Protein AF-A0A6P8K233-F1 (afdb_monomer)

InterPro domains:
  IPR001611 Leucine-rich repeat [PF13855] (62-120)
  IPR001611 Leucine-rich repeat [PF13855] (418-475)
  IPR001611 Leucine-rich repeat [PS51450] (17-38)
  IPR001611 Leucine-rich repeat [PS51450] (63-84)
  IPR001611 Leucine-rich repeat [PS51450] (372-393)
  IPR001611 Leucine-rich repeat [PS51450] (442-463)
  IPR003591 Leucine-rich repeat, typical subtype [SM00369] (15-36)
  IPR003591 Leucine-rich repeat, typical subtype [SM00369] (38-60)
  IPR003591 Leucine-rich repeat, typical subtype [SM00369] (61-83)
  IPR003591 Leucine-rich repeat, typical subtype [SM00369] (84-106)
  IPR003591 Leucine-rich repeat, typical subtype [SM00369] (107-130)
  IPR003591 Leucine-rich repeat, typical subtype [SM00369] (370-392)
  IPR003591 Leucine-rich repeat, typical subtype [SM00369] (393-416)
  IPR003591 Leucine-rich repeat, typical subtype [SM00369] (440-463)
  IPR032675 Leucine-rich repeat domain superfamily [G3DSA:3.80.10.10] (1-197)
  IPR032675 Leucine-rich repeat domain superfamily [G3DSA:3.80.10.10] (246-487)
  IPR050216 Leucine-rich repeat domain-containing protein [PTHR48051] (298-478)

Foldseek 3Di:
DADADQEDDLCQLCPQQCQEAAQEHYAHAEHHLSANHNHHAYYANANYAHAEDDLSVLVRQLNHAYDHHHHYAHAEDDLSVLSVQNHQEDAHALYAYQEDALSVLNNPNHNFDHHHNYNHDPDDVVQNVVTDVSVSVVSPVVVVVVCVVVVDDDDDDDDDDDDDPDDDDDDDDDDDDDPDDDPDDDDDDDDDDDDDDDDDDDDDDDDDDDDDDDDDDDDDDDDDDDDDDDDDDDDDDDDDDDDDDDDDDDDDDDDDDDDDDDDDDDDDDDDPPPPPPPPPDDPPPPPDQDVVQLVCCQPPLERADADPQDQADHLVSLVSSQVSLRAHYAHAHHAHQEDHPSVLSCLARHQYYHHEQYAHAAYDLSNLSNQRHAYDAPANYAYQAYDLSLLNNLNHAEDAHDQYAHLAHDLSVLSRQNYAEYHHANYADADDDLVSVLSNLRHAADHHHQYAHADDALSNLVNPNHQFYAHHNYPYPPPPPVQNVVTDVSNSVRSPVPPDD

Solvent-accessible surface area (backbone atoms only — not comparable to full-atom values): 29622 Å² total; per-residue (Å²): 119,80,47,90,44,50,65,64,67,59,69,62,6,61,46,40,80,45,39,68,48,85,51,46,41,26,52,26,46,52,65,52,42,32,56,70,28,74,40,41,30,33,44,33,46,22,39,27,46,30,38,58,68,50,62,57,28,23,70,35,34,39,63,22,26,35,41,33,42,27,44,30,45,28,48,55,64,61,61,48,56,44,48,25,50,47,27,30,32,42,33,47,21,42,21,52,29,37,57,81,52,47,42,59,44,66,35,85,49,50,68,40,59,40,61,52,77,32,65,48,68,80,59,61,68,73,47,64,72,62,41,34,70,52,43,37,49,57,26,38,58,46,46,55,48,51,56,58,66,74,69,70,77,85,87,86,82,87,81,93,84,87,88,78,92,72,86,86,86,87,85,88,82,84,93,77,86,81,88,80,89,77,94,84,87,85,82,88,81,89,86,86,90,80,87,86,86,86,84,81,85,87,86,82,84,84,87,82,91,81,87,90,86,86,86,88,88,90,88,81,91,83,93,87,91,85,88,82,86,88,84,88,86,86,87,85,89,87,81,91,88,83,84,88,83,93,77,90,84,88,90,85,92,88,88,89,88,87,89,88,86,84,87,87,84,92,77,90,77,76,80,80,75,79,76,75,79,78,73,89,63,72,92,88,68,87,78,74,76,58,68,71,56,60,63,43,29,77,79,62,32,26,49,70,57,59,72,71,67,37,62,76,71,61,54,67,54,34,52,54,39,43,78,66,62,30,27,37,38,30,45,30,42,28,44,28,47,48,74,58,72,40,56,64,75,30,22,87,49,30,29,34,41,35,42,26,41,28,48,26,50,47,59,62,67,68,65,40,61,31,71,47,31,30,36,40,33,49,23,40,28,51,29,47,65,71,43,73,50,48,23,66,34,46,52,24,27,36,42,31,48,24,40,31,51,24,53,43,84,53,74,31,66,34,54,19,57,34,27,31,33,42,34,44,23,40,26,42,29,37,59,78,64,56,73,41,57,66,57,25,74,45,32,26,35,42,36,42,25,41,21,47,30,56,61,69,65,29,69,56,34,71,52,84,57,54,68,42,61,40,62,58,70,34,74,30,79,53,78,45,68,82,40,60,78,63,40,33,70,49,42,33,48,60,22,47,81,57,47,87,128

Radius of gyration: 39.38 Å; Cα contacts (8 Å, |Δi|>4): 854; chains: 1; bounding box: 107×87×99 Å

Organism: Drosophila mauritiana (NCBI:txid7226)

pLDDT: mean 71.5, std 28.81, range [20.05, 97.88]

Nearest PDB structures (foldseek):
  4u06-assembly1_A  TM=5.379E-01  e=2.294E-15  Leptospira interrogans serovar Copenhageni str. Fiocruz L1-130
  4u08-assembly2_B  TM=5.072E-01  e=7.199E-15  Leptospira interrogans serovar Copenhageni str. Fiocruz L1-130
  7txh-assembly2_E  TM=3.984E-01  e=9.404E-13  Homo sapiens
  7yjw-assembly1_B  TM=5.537E-01  e=4.406E-09  Leptospira santarosai serovar Shermani str. LT 821
  7p5y-assembly1_B  TM=8.573E-01  e=3.622E-06  Mus musculus

Secondary structure (DSSP, 8-state):
---------GGGGG-TT--EEE--SS--------TT-S---EEE--SS------HHHHHH-TT--EEE--SS------GGGGG-TT--EEE-TTS------GGGGG-TT--EEE-TTS---SS-HHHHTT-HHHHHHHHHHHHHHHHHHHT-----------------------------------------------PPP---------------------------------------------------------------------------------TT------HHHHHHHHHHSEEE--SS--S---HHHHHHHHHTT--EEE--SS--SB--GGGGGGTTT--EEE--SS---B--GGGGG-TT--EEE--SS------GGGGG-TT--EEE--SS--SS--HHHHH-TT--EEE--SS------HHHHHH-TT--EEE--SS------GGGGG-TT-SEEE-TT-S-SSS-HHHHTT-HHHHHHHHHTTS--

Structure (mmCIF, N/CA/C/O backbone):
data_AF-A0A6P8K233-F1
#
_entry.id   AF-A0A6P8K233-F1
#
loop_
_atom_site.group_PDB
_atom_site.id
_atom_site.type_symbol
_atom_site.label_atom_id
_atom_site.label_alt_id
_atom_site.label_comp_id
_atom_site.label_asym_id
_atom_site.label_entity_id
_atom_site.label_seq_id
_atom_site.pdbx_PDB_ins_code
_atom_site.Cartn_x
_atom_site.Cartn_y
_atom_site.Cartn_z
_atom_site.occupancy
_atom_site.B_iso_or_equiv
_atom_site.auth_seq_id
_atom_site.auth_comp_id
_atom_site.auth_asym_id
_atom_site.auth_atom_id
_atom_site.pdbx_PDB_model_num
ATOM 1 N N . MET A 1 1 ? -33.518 4.562 3.764 1.00 46.06 1 MET A N 1
ATOM 2 C CA . MET A 1 1 ? -32.874 3.561 2.888 1.00 46.06 1 MET A CA 1
ATOM 3 C C . MET A 1 1 ? -33.150 2.217 3.528 1.00 46.06 1 MET A C 1
ATOM 5 O O . MET A 1 1 ? -33.012 2.151 4.739 1.00 46.06 1 MET A O 1
ATOM 9 N N . HIS A 1 2 ? -33.610 1.226 2.767 1.00 56.09 2 HIS A N 1
ATOM 10 C CA . HIS A 1 2 ? -33.685 -0.155 3.248 1.00 56.09 2 HIS A CA 1
ATOM 11 C C . HIS A 1 2 ? -32.382 -0.844 2.862 1.00 56.09 2 HIS A C 1
ATOM 13 O O . HIS A 1 2 ? -31.926 -0.664 1.733 1.00 56.09 2 HIS A O 1
ATOM 19 N N . ASN A 1 3 ? -31.799 -1.575 3.802 1.00 64.81 3 ASN A N 1
ATOM 20 C CA . ASN A 1 3 ? -30.594 -2.367 3.614 1.00 64.81 3 ASN A CA 1
ATOM 21 C C . ASN A 1 3 ? -30.879 -3.751 4.211 1.00 64.81 3 ASN A C 1
ATOM 23 O O . ASN A 1 3 ? -31.415 -3.840 5.310 1.00 64.81 3 ASN A O 1
ATOM 27 N N . ASP A 1 4 ? -30.494 -4.826 3.531 1.00 83.81 4 ASP A N 1
ATOM 28 C CA . ASP A 1 4 ? -30.863 -6.190 3.942 1.00 83.81 4 ASP A CA 1
ATOM 29 C C . ASP A 1 4 ? -29.839 -6.787 4.941 1.00 83.81 4 ASP A C 1
ATOM 31 O O . ASP A 1 4 ? -29.409 -7.935 4.814 1.00 83.81 4 ASP A O 1
ATOM 35 N N . LEU A 1 5 ? -29.357 -5.988 5.910 1.00 85.31 5 LEU A N 1
ATOM 36 C CA . LEU A 1 5 ? -28.370 -6.449 6.898 1.00 85.31 5 LEU A CA 1
ATOM 37 C C . LEU A 1 5 ? -29.040 -7.333 7.954 1.00 85.31 5 LEU A C 1
ATOM 39 O O . LEU A 1 5 ? -29.894 -6.871 8.703 1.00 85.31 5 LEU A O 1
ATOM 43 N N . THR A 1 6 ? -28.610 -8.589 8.053 1.00 87.38 6 THR A N 1
ATOM 44 C CA . THR A 1 6 ? -29.136 -9.573 9.018 1.00 87.38 6 THR A CA 1
ATOM 45 C C . THR A 1 6 ? -28.390 -9.587 10.355 1.00 87.38 6 THR A C 1
ATOM 47 O O . THR A 1 6 ? -28.938 -10.014 11.375 1.00 87.38 6 THR A O 1
ATOM 50 N N . SER A 1 7 ? -27.145 -9.110 10.373 1.00 88.12 7 SER A N 1
ATOM 51 C CA . SER A 1 7 ? -26.295 -9.017 11.560 1.00 88.12 7 SER A CA 1
ATOM 52 C C . SER A 1 7 ? -25.265 -7.893 11.426 1.00 88.12 7 SER A C 1
ATOM 54 O O . SER A 1 7 ? -25.069 -7.309 10.357 1.00 88.12 7 SER A O 1
ATOM 56 N N . LEU A 1 8 ? -24.611 -7.582 12.543 1.00 86.25 8 LEU A N 1
ATOM 57 C CA . LEU A 1 8 ? -23.525 -6.614 12.649 1.00 86.25 8 LEU A CA 1
ATOM 58 C C . LEU A 1 8 ? -22.248 -7.373 13.049 1.00 86.25 8 LEU A C 1
ATOM 60 O O . LEU A 1 8 ? -22.347 -8.284 13.870 1.00 86.25 8 LEU A O 1
ATOM 64 N N . PRO A 1 9 ? -21.059 -7.025 12.524 1.00 84.12 9 PRO A N 1
ATOM 65 C CA . PRO A 1 9 ? -19.808 -7.607 13.006 1.00 84.12 9 PRO A CA 1
ATOM 66 C C . PRO A 1 9 ? -19.592 -7.298 14.495 1.00 84.12 9 PRO A C 1
ATOM 68 O O . PRO A 1 9 ? -19.786 -6.160 14.926 1.00 84.12 9 PRO A O 1
ATOM 71 N N . GLU A 1 10 ? -19.138 -8.291 15.263 1.00 75.81 10 GLU A N 1
ATOM 72 C CA . GLU A 1 10 ? -18.839 -8.155 16.701 1.00 75.81 10 GLU A CA 1
ATOM 73 C C . GLU A 1 10 ? -17.812 -7.035 16.962 1.00 75.81 10 GLU A C 1
ATOM 75 O O . GLU A 1 10 ? -17.996 -6.202 17.853 1.00 75.81 10 GLU A O 1
ATOM 80 N N . ASP A 1 11 ? -16.819 -6.916 16.073 1.00 79.38 11 ASP A N 1
ATOM 81 C CA . ASP A 1 11 ? -15.774 -5.883 16.063 1.00 79.38 11 ASP A CA 1
ATOM 82 C C . ASP A 1 11 ? -16.285 -4.436 15.904 1.00 79.38 11 ASP A C 1
ATOM 84 O O . ASP A 1 11 ? -15.495 -3.491 15.948 1.00 79.38 11 ASP A O 1
ATOM 88 N N . MET A 1 12 ? -17.591 -4.203 15.720 1.00 80.69 12 MET A N 1
ATOM 89 C CA . MET A 1 12 ? -18.159 -2.850 15.608 1.00 80.69 12 MET A CA 1
ATOM 90 C C . MET A 1 12 ? -17.900 -1.987 16.855 1.00 80.69 12 MET A C 1
ATOM 92 O O . MET A 1 12 ? -17.831 -0.758 16.755 1.00 80.69 12 MET A O 1
ATOM 96 N N . GLY A 1 13 ? -17.682 -2.619 18.014 1.00 73.50 13 GLY A N 1
ATOM 97 C CA . GLY A 1 13 ? -17.210 -1.948 19.225 1.00 73.50 13 GLY A CA 1
ATOM 98 C C . GLY A 1 13 ? -15.876 -1.216 19.045 1.00 73.50 13 GLY A C 1
ATOM 99 O O . GLY A 1 13 ? -15.704 -0.106 19.540 1.00 73.50 13 GLY A O 1
ATOM 100 N N . LEU A 1 14 ? -14.970 -1.742 18.215 1.00 81.06 14 LEU A N 1
ATOM 101 C CA . LEU A 1 14 ? -13.640 -1.167 17.995 1.00 81.06 14 LEU A CA 1
ATOM 102 C C . LEU A 1 14 ? -13.664 0.233 17.349 1.00 81.06 14 LEU A C 1
ATOM 104 O O . LEU A 1 14 ? -12.647 0.938 17.345 1.00 81.06 14 LEU A O 1
ATOM 108 N N . LEU A 1 15 ? -14.805 0.684 16.822 1.00 86.06 15 LEU A N 1
ATOM 109 C CA . LEU A 1 15 ? -14.981 2.002 16.210 1.00 86.06 15 LEU A CA 1
ATOM 110 C C . LEU A 1 15 ? -15.045 3.135 17.258 1.00 86.06 15 LEU A C 1
ATOM 112 O O . LEU A 1 15 ? -16.028 3.862 17.347 1.00 86.06 15 LEU A O 1
ATOM 116 N N . ARG A 1 16 ? -13.950 3.350 18.002 1.00 83.31 16 ARG A N 1
ATOM 117 C CA . ARG A 1 16 ? -13.798 4.331 19.106 1.00 83.31 16 ARG A CA 1
ATOM 118 C C . ARG A 1 16 ? -14.218 5.775 18.812 1.00 83.31 16 ARG A C 1
ATOM 120 O O . ARG A 1 16 ? -14.431 6.524 19.751 1.00 83.31 16 ARG A O 1
ATOM 127 N N . LYS A 1 17 ? -14.291 6.182 17.540 1.00 87.94 17 LYS A N 1
ATOM 128 C CA . LYS A 1 17 ? -14.714 7.528 17.093 1.00 87.94 17 LYS A CA 1
ATOM 129 C C . LYS A 1 17 ? -16.135 7.574 16.513 1.00 87.94 17 LYS A C 1
ATOM 131 O O . LYS A 1 17 ? -16.535 8.595 15.966 1.00 87.94 17 LYS A O 1
ATOM 136 N N . LEU A 1 18 ? -16.870 6.466 16.535 1.00 89.06 18 LEU A N 1
ATOM 137 C CA . LEU A 1 18 ? -18.232 6.409 16.019 1.00 89.06 18 LEU A CA 1
ATOM 138 C C . LEU A 1 18 ? -19.175 7.048 17.037 1.00 89.06 18 LEU A C 1
ATOM 140 O O . LEU A 1 18 ? -19.502 6.413 18.028 1.00 89.06 18 LEU A O 1
ATOM 144 N N . GLU A 1 19 ? -19.595 8.287 16.794 1.00 92.62 19 GLU A N 1
ATOM 145 C CA . GLU A 1 19 ? -20.479 9.032 17.705 1.00 92.62 19 GLU A CA 1
ATOM 146 C C . GLU A 1 19 ? -21.968 8.718 17.493 1.00 92.62 19 GLU A C 1
ATOM 148 O O . GLU A 1 19 ? -22.721 8.630 18.465 1.00 92.62 19 GLU A O 1
ATOM 153 N N . CYS A 1 20 ? -22.382 8.499 16.241 1.00 94.88 20 CYS A N 1
ATOM 154 C CA . CYS A 1 20 ? -23.763 8.202 15.856 1.00 94.88 20 CYS A CA 1
ATOM 155 C C . CYS A 1 20 ? -23.802 6.989 14.914 1.00 94.88 20 CYS A C 1
ATOM 157 O O . CYS A 1 20 ? -23.094 6.966 13.904 1.00 94.88 20 CYS A O 1
ATOM 159 N N . LEU A 1 21 ? -24.655 6.007 15.207 1.00 93.75 21 LEU A N 1
ATOM 160 C CA . LEU A 1 21 ? -24.816 4.780 14.426 1.00 93.75 21 LEU A CA 1
ATOM 161 C C . LEU A 1 21 ? -26.275 4.597 13.989 1.00 93.75 21 LEU A C 1
ATOM 163 O O . LEU A 1 21 ? -27.160 4.366 14.812 1.00 93.75 21 LEU A O 1
ATOM 167 N N . TYR A 1 22 ? -26.509 4.675 12.677 1.00 93.25 22 TYR A N 1
ATOM 168 C CA . TYR A 1 22 ? -27.820 4.504 12.051 1.00 93.25 22 TYR A CA 1
ATOM 169 C C . TYR A 1 22 ? -27.916 3.141 11.360 1.00 93.25 22 TYR A C 1
ATOM 171 O O . TYR A 1 22 ? -27.242 2.882 10.366 1.00 93.25 22 TYR A O 1
ATOM 179 N N . LEU A 1 23 ? -28.784 2.289 11.895 1.00 91.62 23 LEU A N 1
ATOM 180 C CA . LEU A 1 23 ? -29.052 0.905 11.488 1.00 91.62 23 LEU A CA 1
ATOM 181 C C . LEU A 1 23 ? -30.550 0.677 11.232 1.00 91.62 23 LEU A C 1
ATOM 183 O O . LEU A 1 23 ? -31.058 -0.441 11.295 1.00 91.62 23 LEU A O 1
ATOM 187 N N . GLN A 1 24 ? -31.279 1.763 10.990 1.00 91.19 24 GLN A N 1
ATOM 188 C CA . GLN A 1 24 ? -32.725 1.747 10.824 1.00 91.19 24 GLN A CA 1
ATOM 189 C C . GLN A 1 24 ? -33.130 0.983 9.560 1.00 91.19 24 GLN A C 1
ATOM 191 O O . GLN A 1 24 ? -32.458 1.115 8.538 1.00 91.19 24 GLN A O 1
ATOM 196 N N . HIS A 1 25 ? -34.252 0.262 9.604 1.00 91.50 25 HIS A N 1
ATOM 197 C CA . HIS A 1 25 ? -34.817 -0.453 8.450 1.00 91.50 25 HIS A CA 1
ATOM 198 C C . HIS A 1 25 ? -33.874 -1.516 7.848 1.00 91.50 25 HIS A C 1
ATOM 200 O O . HIS A 1 25 ? -33.578 -1.485 6.649 1.00 91.50 25 HIS A O 1
ATOM 206 N N . ASN A 1 26 ? -33.426 -2.444 8.697 1.00 91.56 26 ASN A N 1
ATOM 207 C CA . ASN A 1 26 ? -32.666 -3.639 8.318 1.00 91.56 26 ASN A CA 1
ATOM 208 C C . ASN A 1 26 ? -33.344 -4.906 8.884 1.00 91.56 26 ASN A C 1
ATOM 210 O O . ASN A 1 26 ? -34.380 -4.825 9.547 1.00 91.56 26 ASN A O 1
ATOM 214 N N . ASP A 1 27 ? -32.742 -6.072 8.648 1.00 92.25 27 ASP A N 1
ATOM 215 C CA . ASP A 1 27 ? -33.224 -7.375 9.117 1.00 92.25 27 ASP A CA 1
ATOM 216 C C . ASP A 1 27 ? -32.441 -7.879 10.354 1.00 92.25 27 ASP A C 1
ATOM 218 O O . ASP A 1 27 ? -32.343 -9.085 10.596 1.00 92.25 27 ASP A O 1
ATOM 222 N N . ILE A 1 28 ? -31.862 -6.969 11.152 1.00 93.31 28 ILE A N 1
ATOM 223 C CA . ILE A 1 28 ? -30.901 -7.311 12.213 1.00 93.31 28 ILE A CA 1
ATOM 224 C C . ILE A 1 28 ? -31.577 -8.134 13.317 1.00 93.31 28 ILE A C 1
ATOM 226 O O . ILE A 1 28 ? -32.564 -7.701 13.918 1.00 93.31 28 ILE A O 1
ATOM 230 N N . LEU A 1 29 ? -31.020 -9.314 13.607 1.00 90.94 29 LEU A N 1
ATOM 231 C CA . LEU A 1 29 ? -31.540 -10.255 14.611 1.00 90.94 29 LEU A CA 1
ATOM 232 C C . LEU A 1 29 ? -31.026 -9.986 16.036 1.00 90.94 29 LEU A C 1
ATOM 234 O O . LEU A 1 29 ? -31.733 -10.258 17.012 1.00 90.94 29 LEU A O 1
ATOM 238 N N . GLU A 1 30 ? -29.805 -9.467 16.158 1.00 90.81 30 GLU A N 1
ATOM 239 C CA . GLU A 1 30 ? -29.099 -9.251 17.424 1.00 90.81 30 GLU A CA 1
ATOM 240 C C . GLU A 1 30 ? -28.111 -8.080 17.328 1.00 90.81 30 GLU A C 1
ATOM 242 O O . GLU A 1 30 ? -27.643 -7.725 16.245 1.00 90.81 30 GLU A O 1
ATOM 247 N N . LEU A 1 31 ? -27.824 -7.455 18.471 1.00 91.38 31 LEU A N 1
ATOM 248 C CA . LEU A 1 31 ? -26.824 -6.394 18.592 1.00 91.38 31 LEU A CA 1
ATOM 249 C C . LEU A 1 31 ? -25.517 -6.976 19.153 1.00 91.38 31 LEU A C 1
ATOM 251 O O . LEU A 1 31 ? -25.586 -7.839 20.027 1.00 91.38 31 LEU A O 1
ATOM 255 N N . PRO A 1 32 ? -24.343 -6.487 18.717 1.00 90.69 32 PRO A N 1
ATOM 256 C CA . PRO A 1 32 ? -23.065 -6.848 19.312 1.00 90.69 32 PRO A CA 1
ATOM 257 C C . PRO A 1 32 ? -22.904 -6.177 20.681 1.00 90.69 32 PRO A C 1
ATOM 259 O O . PRO A 1 32 ? -23.649 -5.270 21.055 1.00 90.69 32 PRO A O 1
ATOM 262 N N . GLU A 1 33 ? -21.885 -6.586 21.431 1.00 88.62 33 GLU A N 1
ATOM 263 C CA . GLU A 1 33 ? -21.613 -6.035 22.766 1.00 88.62 33 GLU A CA 1
ATOM 264 C C . GLU A 1 33 ? -20.966 -4.637 22.742 1.00 88.62 33 GLU A C 1
ATOM 266 O O . GLU A 1 33 ? -20.844 -4.001 23.788 1.00 88.62 33 GLU A O 1
ATOM 271 N N . PHE A 1 34 ? -20.556 -4.153 21.563 1.00 88.81 34 PHE A N 1
ATOM 272 C CA . PHE A 1 34 ? -19.847 -2.882 21.354 1.00 88.81 34 PHE A CA 1
ATOM 273 C C . PHE A 1 34 ? -18.588 -2.706 22.233 1.00 88.81 34 PHE A C 1
ATOM 275 O O . PHE A 1 34 ? -18.279 -1.600 22.680 1.00 88.81 34 PHE A O 1
ATOM 282 N N . GLU A 1 35 ? -17.835 -3.788 22.464 1.00 85.25 35 GLU A N 1
ATOM 283 C CA . GLU A 1 35 ? -16.616 -3.758 23.281 1.00 85.25 35 GLU A CA 1
ATOM 284 C C . GLU A 1 35 ? -15.574 -2.766 22.736 1.00 85.25 35 GLU A C 1
ATOM 286 O O . GLU A 1 35 ? -15.206 -2.780 21.560 1.00 85.25 35 GLU A O 1
ATOM 291 N N . GLY A 1 36 ? -15.081 -1.890 23.614 1.00 81.31 36 GLY A N 1
ATOM 292 C CA . GLY A 1 36 ? -14.051 -0.912 23.275 1.00 81.31 36 GLY A CA 1
ATOM 293 C C . GLY A 1 36 ? -14.547 0.328 22.526 1.00 81.31 36 GLY A C 1
ATOM 294 O O . GLY A 1 36 ? -13.704 1.066 22.012 1.00 81.31 36 GLY A O 1
ATOM 295 N N . ASN A 1 37 ? -15.860 0.587 22.466 1.00 86.62 37 ASN A N 1
ATOM 296 C CA . ASN A 1 37 ? -16.378 1.838 21.915 1.00 86.62 37 ASN A CA 1
ATOM 297 C C . ASN A 1 37 ? -16.368 2.950 22.977 1.00 86.62 37 ASN A C 1
ATOM 299 O O . ASN A 1 37 ? -16.965 2.814 24.038 1.00 86.62 37 ASN A O 1
ATOM 303 N N . GLU A 1 38 ? -15.697 4.063 22.680 1.00 86.75 38 GLU A N 1
ATOM 304 C CA . GLU A 1 38 ? -15.478 5.161 23.633 1.00 86.75 38 GLU A CA 1
ATOM 305 C C . GLU A 1 38 ? -16.366 6.392 23.370 1.00 86.75 38 GLU A C 1
ATOM 307 O O . GLU A 1 38 ? -16.559 7.202 24.276 1.00 86.75 38 GLU A O 1
ATOM 312 N N . ALA A 1 39 ? -16.910 6.549 22.155 1.00 89.62 39 ALA A N 1
ATOM 313 C CA . ALA A 1 39 ? -17.561 7.789 21.711 1.00 89.62 39 ALA A CA 1
ATOM 314 C C . ALA A 1 39 ? -19.040 7.652 21.315 1.00 89.62 39 ALA A C 1
ATOM 316 O O . ALA A 1 39 ? -19.693 8.679 21.121 1.00 89.62 39 ALA A O 1
ATOM 317 N N . LEU A 1 40 ? -19.585 6.433 21.195 1.00 93.94 40 LEU A N 1
ATOM 318 C CA . LEU A 1 40 ? -20.956 6.222 20.721 1.00 93.94 40 LEU A CA 1
ATOM 319 C C . LEU A 1 40 ? -21.980 6.861 21.666 1.00 93.94 40 LEU A C 1
ATOM 321 O O . LEU A 1 40 ? -22.246 6.394 22.773 1.00 93.94 40 LEU A O 1
ATOM 325 N N . SER A 1 41 ? -22.548 7.964 21.186 1.00 94.62 41 SER A N 1
ATOM 326 C CA . SER A 1 41 ? -23.510 8.826 21.863 1.00 94.62 41 SER A CA 1
ATOM 327 C C . SER A 1 41 ? -24.936 8.542 21.381 1.00 94.62 41 SER A C 1
ATOM 329 O O . SER A 1 41 ? -25.879 8.740 22.146 1.00 94.62 41 SER A O 1
ATOM 331 N N . GLU A 1 42 ? -25.118 8.072 20.144 1.00 97.06 42 GLU A N 1
ATOM 332 C CA . GLU A 1 42 ? -26.438 7.853 19.539 1.00 97.06 42 GLU A CA 1
ATOM 333 C C . GLU A 1 42 ? -26.491 6.526 18.767 1.00 97.06 42 GLU A C 1
ATOM 335 O O . GLU A 1 42 ? -25.749 6.325 17.807 1.00 97.06 42 GLU A O 1
ATOM 340 N N . LEU A 1 43 ? -27.390 5.622 19.164 1.00 95.94 43 LEU A N 1
ATOM 341 C CA . LEU A 1 43 ? -27.632 4.339 18.501 1.00 95.94 43 LEU A CA 1
ATOM 342 C C . LEU A 1 43 ? -29.089 4.257 18.034 1.00 95.94 43 LEU A C 1
ATOM 344 O O . LEU A 1 43 ? -30.012 4.231 18.847 1.00 95.94 43 LEU A O 1
ATOM 348 N N . HIS A 1 44 ? -29.283 4.183 16.718 1.00 96.00 44 HIS A N 1
ATOM 349 C CA . HIS A 1 44 ? -30.584 4.124 16.056 1.00 96.00 44 HIS A CA 1
ATOM 350 C C . HIS A 1 44 ? -30.744 2.813 15.281 1.00 96.00 44 HIS A C 1
ATOM 352 O O . HIS A 1 44 ? -30.391 2.742 14.106 1.00 96.00 44 HIS A O 1
ATOM 358 N N . ALA A 1 45 ? -31.305 1.784 15.913 1.00 94.50 45 ALA A N 1
ATOM 359 C CA . ALA A 1 45 ? -31.553 0.469 15.314 1.00 94.50 45 ALA A CA 1
ATOM 360 C C . ALA A 1 45 ? -33.056 0.130 15.238 1.00 94.50 45 ALA A C 1
ATOM 362 O O . ALA A 1 45 ? -33.462 -1.029 15.361 1.00 94.50 45 ALA A O 1
ATOM 363 N N . SER A 1 46 ? -33.907 1.136 15.026 1.00 94.06 46 SER A N 1
ATOM 364 C CA . SER A 1 46 ? -35.350 0.944 14.864 1.00 94.06 46 SER A CA 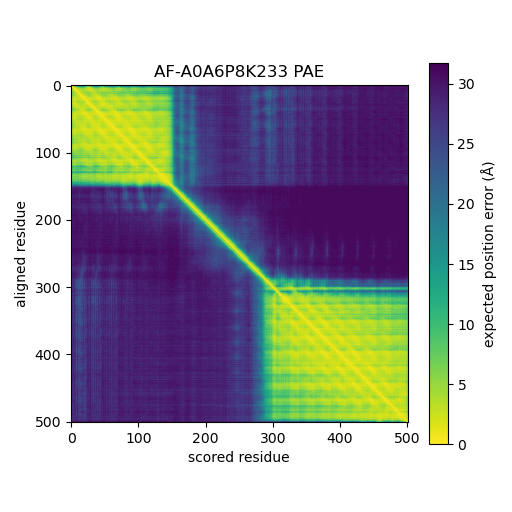1
ATOM 365 C C . SER A 1 46 ? -35.738 0.256 13.548 1.00 94.06 46 SER A C 1
ATOM 367 O O . SER A 1 46 ? -35.030 0.359 12.551 1.00 94.06 46 SER A O 1
ATOM 369 N N . ASN A 1 47 ? -36.888 -0.424 13.521 1.00 93.62 47 ASN A N 1
ATOM 370 C CA . ASN A 1 47 ? -37.346 -1.246 12.388 1.00 93.62 47 ASN A CA 1
ATOM 371 C C . ASN A 1 47 ? -36.328 -2.347 12.036 1.00 93.62 47 ASN A C 1
ATOM 373 O O . ASN A 1 47 ? -35.690 -2.299 10.986 1.00 93.62 47 ASN A O 1
ATOM 377 N N . ASN A 1 48 ? -36.185 -3.303 12.957 1.00 93.81 48 ASN A N 1
ATOM 378 C CA . ASN A 1 48 ? -35.333 -4.494 12.867 1.00 93.81 48 ASN A CA 1
ATOM 379 C C . ASN A 1 48 ? -36.036 -5.695 13.549 1.00 93.81 48 ASN A C 1
ATOM 381 O O . ASN A 1 48 ? -37.203 -5.613 13.951 1.00 93.81 48 ASN A O 1
ATOM 385 N N . PHE A 1 49 ? -35.340 -6.824 13.705 1.00 94.50 49 PHE A N 1
ATOM 386 C CA . PHE A 1 49 ? -35.847 -8.035 14.363 1.00 94.50 49 PHE A CA 1
ATOM 387 C C . PHE A 1 49 ? -35.145 -8.354 15.696 1.00 94.50 49 PHE A C 1
ATOM 389 O O . PHE A 1 49 ? -35.210 -9.494 16.165 1.00 94.50 49 PHE A O 1
ATOM 396 N N . ILE A 1 50 ? -34.530 -7.352 16.337 1.00 95.25 50 ILE A N 1
ATOM 397 C CA . ILE A 1 50 ? -33.738 -7.506 17.565 1.00 95.25 50 ILE A CA 1
ATOM 398 C C . ILE A 1 50 ? -34.623 -8.036 18.698 1.00 95.25 50 ILE A C 1
ATOM 400 O O . ILE A 1 50 ? -35.673 -7.461 18.999 1.00 95.25 50 ILE A O 1
ATOM 404 N N . LYS A 1 51 ? -34.193 -9.133 19.334 1.00 92.94 51 LYS A N 1
ATOM 405 C CA . LYS A 1 51 ? -34.941 -9.822 20.408 1.00 92.94 51 LYS A CA 1
ATOM 406 C C . LYS A 1 51 ? -34.481 -9.476 21.823 1.00 92.94 51 LYS A C 1
ATOM 408 O O . LYS A 1 51 ? -35.286 -9.507 22.750 1.00 92.94 51 LYS A O 1
ATOM 413 N N . ILE A 1 52 ? -33.189 -9.209 21.998 1.00 92.75 52 ILE A N 1
ATOM 414 C CA . ILE A 1 52 ? -32.536 -9.039 23.301 1.00 92.75 52 ILE A CA 1
ATOM 415 C C . ILE A 1 52 ? -31.545 -7.879 23.191 1.00 92.75 52 ILE A C 1
ATOM 417 O O . ILE A 1 52 ? -30.873 -7.729 22.172 1.00 92.75 52 ILE A O 1
ATOM 421 N N . ILE A 1 53 ? -31.454 -7.068 24.246 1.00 93.88 53 ILE A N 1
ATOM 422 C CA . ILE A 1 53 ? -30.389 -6.075 24.416 1.00 93.88 53 ILE A CA 1
ATOM 423 C C . ILE A 1 53 ? -29.242 -6.755 25.186 1.00 93.88 53 ILE A C 1
ATOM 425 O O . ILE A 1 53 ? -29.486 -7.208 26.309 1.00 93.88 53 ILE A O 1
ATOM 429 N N . PRO A 1 54 ? -28.012 -6.842 24.645 1.00 92.75 54 PRO A N 1
ATOM 430 C CA . PRO A 1 54 ? -26.892 -7.451 25.357 1.00 92.75 54 PRO A CA 1
ATOM 431 C C . PRO A 1 54 ? -26.585 -6.718 26.668 1.00 92.75 54 PRO A C 1
ATOM 433 O O . PRO A 1 54 ? -26.458 -5.493 26.700 1.00 92.75 54 PRO A O 1
ATOM 436 N N . LYS A 1 55 ? -26.404 -7.469 27.759 1.00 92.25 55 LYS A N 1
ATOM 437 C CA . LYS A 1 55 ? -26.037 -6.906 29.071 1.00 92.25 55 LYS A CA 1
ATOM 438 C C . LYS A 1 55 ? -24.691 -6.174 29.012 1.00 92.25 55 LYS A C 1
ATOM 440 O O . LYS A 1 55 ? -24.572 -5.069 29.535 1.00 92.25 55 LYS A O 1
ATOM 445 N N . ALA A 1 56 ? -23.711 -6.750 28.312 1.00 88.50 56 ALA A N 1
ATOM 446 C CA . ALA A 1 56 ? -22.381 -6.172 28.128 1.00 88.50 56 ALA A CA 1
ATOM 447 C C . ALA A 1 56 ? -22.405 -4.808 27.414 1.00 88.50 56 ALA A C 1
ATOM 449 O O . ALA A 1 56 ? -21.682 -3.902 27.822 1.00 88.50 56 ALA A O 1
ATOM 450 N N . MET A 1 57 ? -23.312 -4.601 26.448 1.00 92.75 57 MET A N 1
ATOM 451 C CA . MET A 1 57 ? -23.499 -3.303 25.779 1.00 92.75 57 MET A CA 1
ATOM 452 C C . MET A 1 57 ? -23.796 -2.174 26.778 1.00 92.75 57 MET A C 1
ATOM 454 O O . MET A 1 57 ? -23.326 -1.051 26.606 1.00 92.75 57 MET A O 1
ATOM 458 N N . CYS A 1 58 ? -24.537 -2.467 27.852 1.00 89.38 58 CYS A N 1
ATOM 459 C CA . CYS A 1 58 ? -24.869 -1.480 28.880 1.00 89.38 58 CYS A CA 1
ATOM 460 C C . CYS A 1 58 ? -23.645 -1.073 29.722 1.00 89.38 58 CYS A C 1
ATOM 462 O O . CYS A 1 58 ? -23.559 0.070 30.168 1.00 89.38 58 CYS A O 1
ATOM 464 N N . SER A 1 59 ? -22.689 -1.990 29.907 1.00 88.38 59 SER A N 1
ATOM 465 C CA . SER A 1 59 ? -21.401 -1.730 30.567 1.00 88.38 59 SER A CA 1
ATOM 466 C C . SER A 1 59 ? -20.406 -1.016 29.650 1.00 88.38 59 SER A C 1
ATOM 468 O O . SER A 1 59 ? -19.649 -0.168 30.118 1.00 88.38 59 SER A O 1
ATOM 470 N N . ASN A 1 60 ? -20.412 -1.353 28.356 1.00 88.50 60 ASN A N 1
ATOM 471 C CA . ASN A 1 60 ? -19.453 -0.857 27.368 1.00 88.50 60 ASN A CA 1
ATOM 472 C C . ASN A 1 60 ? -19.785 0.553 26.854 1.00 88.50 60 ASN A C 1
ATOM 474 O O . ASN A 1 60 ? -18.877 1.271 26.450 1.00 88.50 60 ASN A O 1
ATOM 478 N N . LEU A 1 61 ? -21.056 0.977 26.902 1.00 92.00 61 LEU A N 1
ATOM 479 C CA . LEU A 1 61 ? -21.521 2.267 26.371 1.00 92.00 61 LEU A CA 1
ATOM 480 C C . LEU A 1 61 ? -22.029 3.261 27.448 1.00 92.00 61 LEU A C 1
ATOM 482 O O . LEU A 1 61 ? -23.092 3.860 27.266 1.00 92.00 61 LEU A O 1
ATOM 486 N N . PRO A 1 62 ? -21.308 3.529 28.558 1.00 88.88 62 PRO A N 1
ATOM 487 C CA . PRO A 1 62 ? -21.807 4.387 29.645 1.00 88.88 62 PRO A CA 1
ATOM 488 C C . PRO A 1 62 ? -22.053 5.849 29.218 1.00 88.88 62 PRO A C 1
ATOM 490 O O . PRO A 1 62 ? -22.729 6.605 29.922 1.00 88.88 62 PRO A O 1
ATOM 493 N N . HIS A 1 63 ? -21.502 6.251 28.068 1.00 90.81 63 HIS A N 1
ATOM 494 C CA . HIS A 1 63 ? -21.615 7.585 27.482 1.00 90.81 63 HIS A CA 1
ATOM 495 C C . HIS A 1 63 ? -22.821 7.767 26.542 1.00 90.81 63 HIS A C 1
ATOM 497 O O . HIS A 1 63 ? -23.084 8.903 26.138 1.00 90.81 63 HIS A O 1
ATOM 503 N N . LEU A 1 64 ? -23.556 6.694 26.221 1.00 94.94 64 LEU A N 1
ATOM 504 C CA . LEU A 1 64 ? -24.681 6.714 25.285 1.00 94.94 64 LEU A CA 1
ATOM 505 C C . LEU A 1 64 ? -25.795 7.655 25.771 1.00 94.94 64 LEU A C 1
ATOM 507 O O . LEU A 1 64 ? -26.259 7.547 26.905 1.00 94.94 64 LEU A O 1
ATOM 511 N N . LYS A 1 65 ? -26.243 8.561 24.895 1.00 95.56 65 LYS A N 1
ATOM 512 C CA . LYS A 1 65 ? -27.287 9.565 25.164 1.00 95.56 65 LYS A CA 1
ATOM 513 C C . LYS A 1 65 ? -28.620 9.228 24.511 1.00 95.56 65 LYS A C 1
ATOM 515 O O . LYS A 1 65 ? -29.660 9.586 25.062 1.00 95.56 65 LYS A O 1
ATOM 520 N N . ILE A 1 66 ? -28.606 8.574 23.352 1.00 97.06 66 ILE A N 1
ATOM 521 C CA . ILE A 1 66 ? -29.812 8.194 22.612 1.00 97.06 66 ILE A CA 1
ATOM 522 C C . ILE A 1 66 ? -29.731 6.714 22.249 1.00 97.06 66 ILE A C 1
ATOM 524 O O . ILE A 1 66 ? -28.778 6.284 21.603 1.00 97.06 66 ILE A O 1
ATOM 528 N N . LEU A 1 67 ? -30.756 5.958 22.639 1.00 97.12 67 LEU A N 1
ATOM 529 C CA . LEU A 1 67 ? -30.976 4.577 22.224 1.00 97.12 67 LEU A CA 1
ATOM 530 C C . LEU A 1 67 ? -32.385 4.452 21.634 1.00 97.12 67 LEU A C 1
ATOM 532 O O . LEU A 1 67 ? -33.381 4.547 22.350 1.00 97.12 67 LEU A O 1
ATOM 536 N N . ASP A 1 68 ? -32.460 4.266 20.320 1.00 96.88 68 ASP A N 1
ATOM 537 C CA . ASP A 1 68 ? -33.694 4.050 19.565 1.00 96.88 68 ASP A CA 1
ATOM 538 C C . ASP A 1 68 ? -33.736 2.610 19.039 1.00 96.88 68 ASP A C 1
ATOM 540 O O . ASP A 1 68 ? -32.994 2.224 18.135 1.00 96.88 68 ASP A O 1
ATOM 544 N N . LEU A 1 69 ? -34.627 1.823 19.638 1.00 96.25 69 LEU A N 1
ATOM 545 C CA . LEU A 1 69 ? -34.911 0.420 19.351 1.00 96.25 69 LEU A CA 1
ATOM 546 C C . LEU A 1 69 ? -36.395 0.224 18.998 1.00 96.25 69 LEU A C 1
ATOM 548 O O . LEU A 1 69 ? -36.952 -0.862 19.187 1.00 96.25 69 LEU A O 1
ATOM 552 N N . ARG A 1 70 ? -37.059 1.269 18.487 1.00 96.06 70 ARG A N 1
ATOM 553 C CA . ARG A 1 70 ? -38.471 1.224 18.084 1.00 96.06 70 ARG A CA 1
ATOM 554 C C . ARG A 1 70 ? -38.737 0.144 17.028 1.00 96.06 70 ARG A C 1
ATOM 556 O O . ARG A 1 70 ? -37.874 -0.137 16.204 1.00 96.06 70 ARG A O 1
ATOM 563 N N . ASP A 1 71 ? -39.938 -0.425 16.996 1.00 95.25 71 ASP A N 1
ATOM 564 C CA . ASP A 1 71 ? -40.368 -1.383 15.960 1.00 95.25 71 ASP A CA 1
ATOM 565 C C . ASP A 1 71 ? -39.446 -2.626 15.857 1.00 95.25 71 ASP A C 1
ATOM 567 O O . ASP A 1 71 ? -39.056 -3.037 14.764 1.00 95.25 71 ASP A O 1
ATOM 571 N N . ASN A 1 72 ? -39.080 -3.223 16.996 1.00 95.50 72 ASN A N 1
ATOM 572 C CA . ASN A 1 72 ? -38.238 -4.427 17.086 1.00 95.50 72 ASN A CA 1
ATOM 573 C C . ASN A 1 72 ? -39.031 -5.639 17.625 1.00 95.50 72 ASN A C 1
ATOM 575 O O . ASN A 1 72 ? -40.255 -5.713 17.456 1.00 95.50 72 ASN A O 1
ATOM 579 N N . LYS A 1 73 ? -38.363 -6.656 18.185 1.00 95.44 73 LYS A N 1
ATOM 580 C CA . LYS A 1 73 ? -38.977 -7.866 18.767 1.00 95.44 73 LYS A CA 1
ATOM 581 C C . LYS A 1 73 ? -38.508 -8.109 20.210 1.00 95.44 73 LYS A C 1
ATOM 583 O O . LYS A 1 73 ? -38.482 -9.252 20.662 1.00 95.44 73 LYS A O 1
ATOM 588 N N . ILE A 1 74 ? -38.149 -7.036 20.920 1.00 95.81 74 ILE A N 1
ATOM 589 C CA . ILE A 1 74 ? -37.564 -7.083 22.263 1.00 95.81 74 ILE A CA 1
ATOM 590 C C . ILE A 1 74 ? -38.600 -7.576 23.274 1.00 95.81 74 ILE A C 1
ATOM 592 O O . ILE A 1 74 ? -39.665 -6.974 23.419 1.00 95.81 74 ILE A O 1
ATOM 596 N N . THR A 1 75 ? -38.278 -8.657 23.989 1.00 92.12 75 THR A N 1
ATOM 597 C CA . THR A 1 75 ? -39.174 -9.291 24.975 1.00 92.12 75 THR A CA 1
ATOM 598 C C . THR A 1 75 ? -38.985 -8.770 26.398 1.00 92.12 75 THR A C 1
ATOM 600 O O . THR A 1 75 ? -39.942 -8.714 27.175 1.00 92.12 75 THR A O 1
ATOM 603 N N . GLU A 1 76 ? -37.759 -8.383 26.745 1.00 91.75 76 GLU A N 1
ATOM 604 C CA . GLU A 1 76 ? -37.360 -7.918 28.073 1.00 91.75 76 GLU A CA 1
ATOM 605 C C . GLU A 1 76 ? -36.263 -6.852 27.981 1.00 91.75 76 GLU A C 1
ATOM 607 O O . GLU A 1 76 ? -35.535 -6.770 26.992 1.00 91.75 76 GLU A O 1
ATOM 612 N N . LEU A 1 77 ? -36.165 -6.021 29.018 1.00 93.56 77 LEU A N 1
ATOM 613 C CA . LEU A 1 77 ? -35.116 -5.017 29.167 1.00 93.56 77 LEU A CA 1
ATOM 614 C C . LEU A 1 77 ? -34.192 -5.442 30.319 1.00 93.56 77 LEU A C 1
ATOM 616 O O . LEU A 1 77 ? -34.715 -5.746 31.394 1.00 93.56 77 LEU A O 1
ATOM 620 N N . PRO A 1 78 ? -32.859 -5.457 30.135 1.00 93.38 78 PRO A N 1
ATOM 621 C CA . PRO A 1 78 ? -31.935 -5.847 31.194 1.00 93.38 78 PRO A CA 1
ATOM 622 C C . PRO A 1 78 ? -31.898 -4.802 32.318 1.00 93.38 78 PRO A C 1
ATOM 624 O O . PRO A 1 78 ? -31.937 -3.595 32.062 1.00 93.38 78 PRO A O 1
ATOM 627 N N . ASP A 1 79 ? -31.773 -5.261 33.568 1.00 89.50 79 ASP A N 1
ATOM 628 C CA . ASP A 1 79 ? -31.602 -4.385 34.737 1.00 89.50 79 ASP A CA 1
ATOM 629 C C . ASP A 1 79 ? -30.347 -3.503 34.600 1.00 89.50 79 ASP A C 1
ATOM 631 O O . ASP A 1 79 ? -30.333 -2.371 35.091 1.00 89.50 79 ASP A O 1
ATOM 635 N N . GLU A 1 80 ? -29.334 -4.000 33.880 1.00 93.06 80 GLU A N 1
ATOM 636 C CA . GLU A 1 80 ? -28.069 -3.337 33.556 1.00 93.06 80 GLU A CA 1
ATOM 637 C C . GLU A 1 80 ? -28.217 -2.043 32.734 1.00 93.06 80 GLU A C 1
ATOM 639 O O . GLU A 1 80 ? -27.269 -1.261 32.689 1.00 93.06 80 GLU A O 1
ATOM 644 N N . LEU A 1 81 ? -29.390 -1.735 32.157 1.00 92.06 81 LEU A N 1
ATOM 645 C CA . LEU A 1 81 ? -29.644 -0.432 31.511 1.00 92.06 81 LEU A CA 1
ATOM 646 C C . LEU A 1 81 ? -29.370 0.763 32.441 1.00 92.06 81 LEU A C 1
ATOM 648 O O . LEU A 1 81 ? -29.079 1.853 31.957 1.00 92.06 81 LEU A O 1
ATOM 652 N N . CYS A 1 82 ? -29.407 0.572 33.765 1.00 87.56 82 CYS A N 1
ATOM 653 C CA . CYS A 1 82 ? -29.036 1.592 34.751 1.00 87.56 82 CYS A CA 1
ATOM 654 C C . CYS A 1 82 ? -27.563 2.052 34.679 1.00 87.56 82 CYS A C 1
ATOM 656 O O . CYS A 1 82 ? -27.218 3.088 35.252 1.00 87.56 82 CYS A O 1
ATOM 658 N N . LEU A 1 83 ? -26.697 1.310 33.977 1.00 90.19 83 LEU A N 1
ATOM 659 C CA . LEU A 1 83 ? -25.294 1.663 33.737 1.00 90.19 83 LEU A CA 1
ATOM 660 C C . LEU A 1 83 ? -25.126 2.763 32.674 1.00 90.19 83 LEU A C 1
ATOM 662 O O . LEU A 1 83 ? -24.115 3.468 32.690 1.00 90.19 83 LEU A O 1
ATOM 666 N N . LEU A 1 84 ? -26.132 2.976 31.816 1.00 92.19 84 LEU A N 1
ATOM 667 C CA . LEU A 1 84 ? -26.164 4.019 30.785 1.00 92.19 84 LEU A CA 1
ATOM 668 C C . LEU A 1 84 ? -26.459 5.398 31.406 1.00 92.19 84 LEU A C 1
ATOM 670 O O . LEU A 1 84 ? -27.497 6.013 31.166 1.00 92.19 84 LEU A O 1
ATOM 674 N N . ARG A 1 85 ? -25.556 5.885 32.263 1.00 86.69 85 ARG A N 1
ATOM 675 C CA . ARG A 1 85 ? -25.784 7.063 33.126 1.00 86.69 85 ARG A CA 1
ATOM 676 C C . ARG A 1 85 ? -26.115 8.341 32.355 1.00 86.69 85 ARG A C 1
ATOM 678 O O . ARG A 1 85 ? -26.858 9.168 32.874 1.00 86.69 85 ARG A O 1
ATOM 685 N N . ASN A 1 86 ? -25.596 8.483 31.137 1.00 90.88 86 ASN A N 1
ATOM 686 C CA . ASN A 1 86 ? -25.792 9.661 30.289 1.00 90.88 86 ASN A CA 1
ATOM 687 C C . ASN A 1 86 ? -27.016 9.557 29.354 1.00 90.88 86 ASN A C 1
ATOM 689 O O . ASN A 1 86 ? -27.192 10.424 28.496 1.00 90.88 86 ASN A O 1
ATOM 693 N N . LEU A 1 87 ? -27.851 8.517 29.492 1.00 95.06 87 LEU A N 1
ATOM 694 C CA . LEU A 1 87 ? -28.966 8.254 28.583 1.00 95.06 87 LEU A CA 1
ATOM 695 C C . LEU A 1 87 ? -30.080 9.296 28.745 1.00 95.06 87 LEU A C 1
ATOM 697 O O . LEU A 1 87 ? -30.829 9.282 29.718 1.00 95.06 87 LEU A O 1
ATOM 701 N N . ASN A 1 88 ? -30.212 10.170 27.748 1.00 94.94 88 ASN A N 1
ATOM 702 C CA . ASN A 1 88 ? -31.224 11.222 27.674 1.00 94.94 88 ASN A CA 1
ATOM 703 C C . ASN A 1 88 ? -32.527 10.737 27.023 1.00 94.94 88 ASN A C 1
ATOM 705 O O . ASN A 1 88 ? -33.611 11.217 27.368 1.00 94.94 88 ASN A O 1
ATOM 709 N N . ARG A 1 89 ? -32.436 9.801 26.068 1.00 96.12 89 ARG A N 1
ATOM 710 C CA . ARG A 1 89 ? -33.582 9.247 25.337 1.00 96.12 89 ARG A CA 1
ATOM 711 C C . ARG A 1 89 ? -33.468 7.738 25.150 1.00 96.12 89 ARG A C 1
ATOM 713 O O . ARG A 1 89 ? -32.480 7.253 24.607 1.00 96.12 89 ARG A O 1
ATOM 720 N N . LEU A 1 90 ? -34.534 7.037 25.524 1.00 96.62 90 LEU A N 1
ATOM 721 C CA . LEU A 1 90 ? -34.751 5.618 25.272 1.00 96.62 90 LEU A CA 1
ATOM 722 C C . LEU A 1 90 ? -36.100 5.441 24.563 1.00 96.62 90 LEU A C 1
ATOM 724 O O . LEU A 1 90 ? -37.147 5.675 25.168 1.00 96.62 90 LEU A O 1
ATOM 728 N N . ASP A 1 91 ? -36.080 5.035 23.294 1.00 96.12 91 ASP A N 1
ATOM 729 C CA . ASP A 1 91 ? -37.277 4.606 22.562 1.00 96.12 91 ASP A CA 1
ATOM 730 C C . ASP A 1 91 ? -37.237 3.089 22.370 1.00 96.12 91 ASP A C 1
ATOM 732 O O . ASP A 1 91 ? -36.359 2.550 21.702 1.00 96.12 91 ASP A O 1
ATOM 736 N N . VAL A 1 92 ? -38.187 2.395 22.988 1.00 95.56 92 VAL A N 1
ATOM 737 C CA . VAL A 1 92 ? -38.407 0.948 22.850 1.00 95.56 92 VAL A CA 1
ATOM 738 C C . VAL A 1 92 ? -39.848 0.667 22.417 1.00 95.56 92 VAL A C 1
ATOM 740 O O . VAL A 1 92 ? -40.385 -0.416 22.662 1.00 95.56 92 VAL A O 1
ATOM 743 N N . SER A 1 93 ? -40.512 1.636 21.781 1.00 94.38 93 SER A N 1
ATOM 744 C CA . SER A 1 93 ? -41.921 1.514 21.393 1.00 94.38 93 SER A CA 1
ATOM 745 C C . SER A 1 93 ? -42.128 0.426 20.329 1.00 94.38 93 SER A C 1
ATOM 747 O O . SER A 1 93 ? -41.213 0.091 19.578 1.00 94.38 93 SER A O 1
ATOM 749 N N . ASN A 1 94 ? -43.334 -0.140 20.258 1.00 94.69 94 ASN A N 1
ATOM 750 C CA . ASN A 1 94 ? -43.707 -1.218 19.330 1.00 94.69 94 ASN A CA 1
ATOM 751 C C . ASN A 1 94 ? -42.813 -2.476 19.437 1.00 94.69 94 ASN A C 1
ATOM 753 O O . ASN A 1 94 ? -42.463 -3.098 18.433 1.00 94.69 94 ASN A O 1
ATOM 757 N N . ASN A 1 95 ? -42.463 -2.855 20.668 1.00 95.06 95 ASN A N 1
ATOM 758 C CA . ASN A 1 95 ? -41.810 -4.120 21.011 1.00 95.06 95 ASN A CA 1
ATOM 759 C C . ASN A 1 95 ? -42.787 -5.050 21.769 1.00 95.06 95 ASN A C 1
ATOM 761 O O . ASN A 1 95 ? -43.988 -4.780 21.860 1.00 95.06 95 ASN A O 1
ATOM 765 N N . THR A 1 96 ? -42.299 -6.172 22.304 1.00 93.88 96 THR A N 1
ATOM 766 C CA . THR A 1 96 ? -43.095 -7.171 23.042 1.00 93.88 96 THR A CA 1
ATOM 767 C C . THR A 1 96 ? -42.834 -7.152 24.556 1.00 93.88 96 THR A C 1
ATOM 769 O O . THR A 1 96 ? -43.136 -8.123 25.253 1.00 93.88 96 THR A O 1
ATOM 772 N N . ILE A 1 97 ? -42.342 -6.027 25.089 1.00 94.38 97 ILE A N 1
ATOM 773 C CA . ILE A 1 97 ? -41.930 -5.871 26.490 1.00 94.38 97 ILE A CA 1
ATOM 774 C C . ILE A 1 97 ? -43.142 -5.951 27.429 1.00 94.38 97 ILE A C 1
ATOM 776 O O . ILE A 1 97 ? -44.096 -5.178 27.327 1.00 94.38 97 ILE A O 1
ATOM 780 N N . SER A 1 98 ? -43.098 -6.881 28.386 1.00 90.62 98 SER A N 1
ATOM 781 C CA . SER A 1 98 ? -44.204 -7.126 29.330 1.00 90.62 98 SER A CA 1
ATOM 782 C C . SER A 1 98 ? -44.022 -6.477 30.711 1.00 90.62 98 SER A C 1
ATOM 784 O O . SER A 1 98 ? -45.008 -6.203 31.409 1.00 90.62 98 SER A O 1
ATOM 786 N N . VAL A 1 99 ? -42.771 -6.199 31.092 1.00 90.44 99 VAL A N 1
ATOM 787 C CA . VAL A 1 99 ? -42.345 -5.631 32.378 1.00 90.44 99 VAL A CA 1
ATOM 788 C C . VAL A 1 99 ? -41.243 -4.604 32.116 1.00 90.44 99 VAL A C 1
ATOM 790 O O . VAL A 1 99 ? -40.335 -4.869 31.335 1.00 90.44 99 VAL A O 1
ATOM 793 N N . LEU A 1 100 ? -41.307 -3.446 32.779 1.00 91.25 100 LEU A N 1
ATOM 794 C CA . LEU A 1 100 ? -40.192 -2.496 32.837 1.00 91.25 100 LEU A CA 1
ATOM 795 C C . LEU A 1 100 ? -39.387 -2.728 34.130 1.00 91.25 100 LEU A C 1
ATOM 797 O O . LEU A 1 100 ? -40.015 -2.792 35.195 1.00 91.25 100 LEU A O 1
ATOM 801 N N . PRO A 1 101 ? -38.046 -2.841 34.070 1.00 90.88 101 PRO A N 1
ATOM 802 C CA . PRO A 1 101 ? -37.217 -3.023 35.256 1.00 90.88 101 PRO A CA 1
ATOM 803 C C . PRO A 1 101 ? -37.240 -1.779 36.150 1.00 90.88 101 PRO A C 1
ATOM 805 O O . PRO A 1 101 ? -37.239 -0.638 35.681 1.00 90.88 101 PRO A O 1
ATOM 808 N N . VAL A 1 102 ? -37.260 -1.996 37.468 1.00 89.44 102 VAL A N 1
ATOM 809 C CA . VAL A 1 102 ? -37.307 -0.904 38.460 1.00 89.44 102 VAL A CA 1
ATOM 810 C C . VAL A 1 102 ? -36.022 -0.073 38.478 1.00 89.44 102 VAL A C 1
ATOM 812 O O . VAL A 1 102 ? -36.056 1.096 38.871 1.00 89.44 102 VAL A O 1
ATOM 815 N N . THR A 1 103 ? -34.910 -0.634 37.993 1.00 88.06 103 THR A N 1
ATOM 816 C CA . THR A 1 103 ? -33.608 0.039 37.882 1.00 88.06 103 THR A CA 1
ATOM 817 C C . THR A 1 103 ? -33.620 1.218 36.907 1.00 88.06 103 THR A C 1
ATOM 819 O O . THR A 1 103 ? -32.833 2.140 37.088 1.00 88.06 103 THR A O 1
ATOM 822 N N . LEU A 1 104 ? -34.564 1.292 35.955 1.00 89.56 104 LEU A N 1
ATOM 823 C CA . LEU A 1 104 ? -34.730 2.477 35.095 1.00 89.56 104 LEU A CA 1
ATOM 824 C C . LEU A 1 104 ? -34.991 3.759 35.902 1.00 89.56 104 LEU A C 1
ATOM 826 O O . LEU A 1 104 ? -34.665 4.848 35.439 1.00 89.56 104 LEU A O 1
ATOM 830 N N . SER A 1 105 ? -35.525 3.648 37.126 1.00 86.75 105 SER A N 1
ATOM 831 C CA . SER A 1 105 ? -35.716 4.799 38.019 1.00 86.75 105 SER A CA 1
ATOM 832 C C . SER A 1 105 ? -34.415 5.467 38.493 1.00 86.75 105 SER A C 1
ATOM 834 O O . SER A 1 105 ? -34.482 6.582 39.005 1.00 86.75 105 SER A O 1
ATOM 836 N N . SER A 1 106 ? -33.241 4.844 38.312 1.00 87.31 106 SER A N 1
ATOM 837 C CA . SER A 1 106 ? -31.945 5.457 38.641 1.00 87.31 106 SER A CA 1
ATOM 838 C C . SER A 1 106 ? -31.327 6.270 37.496 1.00 87.31 106 SER A C 1
ATOM 840 O O . SER A 1 106 ? -30.270 6.872 37.689 1.00 87.31 106 SER A O 1
ATOM 842 N N . LEU A 1 107 ? -31.942 6.292 36.307 1.00 89.19 107 LEU A N 1
ATOM 843 C CA . LEU A 1 107 ? -31.458 7.059 35.155 1.00 89.19 107 LEU A CA 1
ATOM 844 C C . LEU A 1 107 ? -31.818 8.546 35.303 1.00 89.19 107 LEU A C 1
ATOM 846 O O . LEU A 1 107 ? -32.777 9.040 34.715 1.00 89.19 107 LEU A O 1
ATOM 850 N N . ALA A 1 108 ? -31.028 9.263 36.106 1.00 81.44 108 ALA A N 1
ATOM 851 C CA . ALA A 1 108 ? -31.269 10.663 36.469 1.00 81.44 108 ALA A CA 1
ATOM 852 C C . ALA A 1 108 ? -31.305 11.641 35.277 1.00 81.44 108 ALA A C 1
ATOM 854 O O . ALA A 1 108 ? -31.931 12.694 35.375 1.00 81.44 108 ALA A O 1
ATOM 855 N N . HIS A 1 109 ? -30.655 11.299 34.160 1.00 88.31 109 HIS A N 1
ATOM 856 C CA . HIS A 1 109 ? -30.597 12.130 32.954 1.00 88.31 109 HIS A CA 1
ATOM 857 C C . HIS A 1 109 ? -31.667 11.781 31.901 1.00 88.31 109 HIS A C 1
ATOM 859 O O . HIS A 1 109 ? -31.745 12.452 30.875 1.00 88.31 109 HIS A O 1
ATOM 865 N N . LEU A 1 110 ? -32.531 10.785 32.145 1.00 91.06 110 LEU A N 1
ATOM 866 C CA . LEU A 1 110 ? -33.507 10.322 31.156 1.00 91.06 110 LEU A CA 1
ATOM 867 C C . LEU A 1 110 ? -34.688 11.294 31.007 1.00 91.06 110 LEU A C 1
ATOM 869 O O . LEU A 1 110 ? -35.630 11.303 31.799 1.00 91.06 110 LEU A O 1
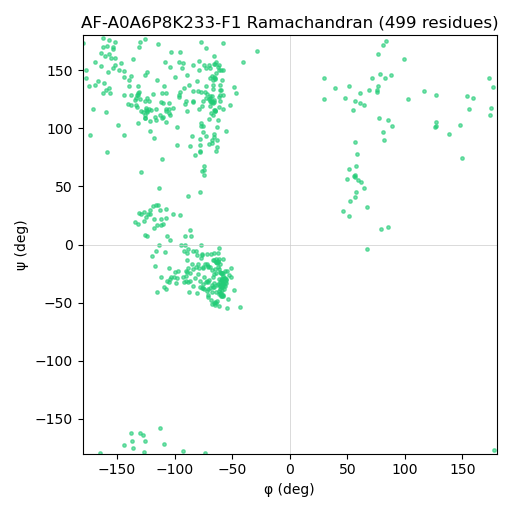ATOM 873 N N . ILE A 1 111 ? -34.653 12.086 29.935 1.00 91.25 111 ILE A N 1
ATOM 874 C CA . ILE A 1 111 ? -35.681 13.070 29.568 1.00 91.25 111 ILE A CA 1
ATOM 875 C C . ILE A 1 111 ? -36.862 12.379 28.868 1.00 91.25 111 ILE A C 1
ATOM 877 O O . ILE A 1 111 ? -38.029 12.683 29.127 1.00 91.25 111 ILE A O 1
ATOM 881 N N . SER A 1 112 ? -36.577 11.430 27.973 1.00 92.88 112 SER A N 1
ATOM 882 C CA . SER A 1 112 ? -37.579 10.787 27.118 1.00 92.88 112 SER A CA 1
ATOM 883 C C . SER A 1 112 ? -37.516 9.264 27.223 1.00 92.88 112 SER A C 1
ATOM 885 O O . SER A 1 112 ? -36.535 8.652 26.808 1.00 92.88 112 SER A O 1
ATOM 887 N N . LEU A 1 113 ? -38.577 8.658 27.761 1.00 94.56 113 LEU A N 1
ATOM 888 C CA . LEU A 1 113 ? -38.798 7.212 27.766 1.00 94.56 113 LEU A CA 1
ATOM 889 C C . LEU A 1 113 ? -40.059 6.896 26.960 1.00 94.56 113 LEU A C 1
ATOM 891 O O . LEU A 1 113 ? -41.168 7.200 27.401 1.00 94.56 113 LEU A O 1
ATOM 895 N N . GLN A 1 114 ? -39.892 6.283 25.791 1.00 93.12 114 GLN A N 1
ATOM 896 C CA . GLN A 1 114 ? -40.994 5.897 24.912 1.00 93.12 114 GLN A CA 1
ATOM 897 C C . GLN A 1 114 ? -41.159 4.375 24.949 1.00 93.12 114 GLN A C 1
ATOM 899 O O . GLN A 1 114 ? -40.249 3.618 24.620 1.00 93.12 114 GLN A O 1
ATOM 904 N N . VAL A 1 115 ? -42.322 3.936 25.432 1.00 92.81 115 VAL A N 1
ATOM 905 C CA . VAL A 1 115 ? -42.660 2.524 25.702 1.00 92.81 115 VAL A CA 1
ATOM 906 C C . VAL A 1 115 ? -44.025 2.146 25.116 1.00 92.81 115 VAL A C 1
ATOM 908 O O . VAL A 1 115 ? -44.642 1.157 25.514 1.00 92.81 115 VAL A O 1
ATOM 911 N N . GLU A 1 116 ? -44.529 2.946 24.176 1.00 89.94 116 GLU A N 1
ATOM 912 C CA . GLU A 1 116 ? -45.838 2.739 23.553 1.00 89.94 116 GLU A CA 1
ATOM 913 C C . GLU A 1 116 ? -45.865 1.446 22.721 1.00 89.94 116 GLU A C 1
ATOM 915 O O . GLU A 1 116 ? -44.829 0.848 22.438 1.00 89.94 116 GLU A O 1
ATOM 920 N N . GLY A 1 117 ? -47.053 0.937 22.391 1.00 87.75 117 GLY A N 1
ATOM 921 C CA . GLY A 1 117 ? -47.205 -0.306 21.618 1.00 87.75 117 GLY A CA 1
ATOM 922 C C . GLY A 1 117 ? -46.761 -1.603 22.317 1.00 87.75 117 GLY A C 1
ATOM 923 O O . GLY A 1 117 ? -46.983 -2.678 21.770 1.00 87.75 117 GLY A O 1
ATOM 924 N N . ASN A 1 118 ? -46.193 -1.538 23.527 1.00 91.75 118 ASN A N 1
ATOM 925 C CA . ASN A 1 118 ? -45.747 -2.709 24.283 1.00 91.75 118 ASN A CA 1
ATOM 926 C C . ASN A 1 118 ? -46.857 -3.294 25.188 1.00 91.75 118 ASN A C 1
ATOM 928 O O . ASN A 1 118 ? -47.647 -2.542 25.773 1.00 91.75 118 ASN A O 1
ATOM 932 N N . PRO A 1 119 ? -46.907 -4.626 25.395 1.00 90.06 119 PRO A N 1
ATOM 933 C CA . PRO A 1 119 ? -47.872 -5.304 26.266 1.00 90.06 119 PRO A CA 1
ATOM 934 C C . PRO A 1 119 ? -47.521 -5.199 27.767 1.00 90.06 119 PRO A C 1
ATOM 936 O O . PRO A 1 119 ? -47.609 -6.187 28.501 1.00 90.06 119 PRO A O 1
ATOM 939 N N . ILE A 1 120 ? -47.145 -4.007 28.244 1.00 90.19 120 ILE A N 1
ATOM 940 C CA . ILE A 1 120 ? -46.730 -3.770 29.635 1.00 90.19 120 ILE A CA 1
ATOM 941 C C . ILE A 1 120 ? -47.910 -4.024 30.579 1.00 90.19 120 ILE A C 1
ATOM 943 O O . ILE A 1 120 ? -48.917 -3.315 30.549 1.00 90.19 120 ILE A O 1
ATOM 947 N N . LYS A 1 121 ? -47.781 -5.042 31.438 1.00 84.38 121 LYS A N 1
ATOM 948 C CA . LYS A 1 121 ? -48.827 -5.440 32.400 1.00 84.38 121 LYS A CA 1
ATOM 949 C C . LYS A 1 121 ? -48.667 -4.776 33.761 1.00 84.38 121 LYS A C 1
ATOM 951 O O . LYS A 1 121 ? -49.644 -4.619 34.487 1.00 84.38 121 LYS A O 1
ATOM 956 N N . THR A 1 122 ? -47.438 -4.426 34.136 1.00 82.31 122 THR A N 1
ATOM 957 C CA . THR A 1 122 ? -47.137 -3.992 35.504 1.00 82.31 122 THR A CA 1
ATOM 958 C C . THR A 1 122 ? -47.557 -2.552 35.773 1.00 82.31 122 THR A C 1
ATOM 960 O O . THR A 1 122 ? -47.904 -2.241 36.910 1.00 82.31 122 THR A O 1
ATOM 963 N N . ILE A 1 123 ? -47.529 -1.660 34.782 1.00 86.12 123 ILE A N 1
ATOM 964 C CA . ILE A 1 123 ? -47.918 -0.248 34.918 1.00 86.12 123 ILE A CA 1
ATOM 965 C C . ILE A 1 123 ? -49.237 -0.022 34.172 1.00 86.12 123 ILE A C 1
ATOM 967 O O . ILE A 1 123 ? -49.424 -0.514 33.062 1.00 86.12 123 ILE A O 1
ATOM 971 N N . ARG A 1 124 ? -50.168 0.722 34.782 1.00 85.06 124 ARG A N 1
ATOM 972 C CA . ARG A 1 124 ? -51.448 1.062 34.147 1.00 85.06 124 ARG A CA 1
ATOM 973 C C . ARG A 1 124 ? -51.233 2.013 32.957 1.00 85.06 124 ARG A C 1
ATOM 975 O O . ARG A 1 124 ? -50.377 2.892 33.001 1.00 85.06 124 ARG A O 1
ATOM 982 N N . ARG A 1 125 ? -52.044 1.858 31.903 1.00 83.19 125 ARG A N 1
ATOM 983 C CA . ARG A 1 125 ? -51.914 2.617 30.638 1.00 83.19 125 ARG A CA 1
ATOM 984 C C . ARG A 1 125 ? -52.061 4.135 30.796 1.00 83.19 125 ARG A C 1
ATOM 986 O O . ARG A 1 125 ? -51.403 4.872 30.075 1.00 83.19 125 ARG A O 1
ATOM 993 N N . ASP A 1 126 ? -52.871 4.587 31.749 1.00 83.19 126 ASP A N 1
ATOM 994 C CA . ASP A 1 126 ? -53.027 6.005 32.103 1.00 83.19 126 ASP A CA 1
ATOM 995 C C . ASP A 1 126 ? -51.709 6.628 32.595 1.00 83.19 126 ASP A C 1
ATOM 997 O O . ASP A 1 126 ? -51.365 7.738 32.199 1.00 83.19 126 ASP A O 1
ATOM 1001 N N . ILE A 1 127 ? -50.925 5.899 33.394 1.00 85.06 127 ILE A N 1
ATOM 1002 C CA . ILE A 1 127 ? -49.591 6.332 33.839 1.00 85.06 127 ILE A CA 1
ATOM 1003 C C . ILE A 1 127 ? -48.604 6.371 32.666 1.00 85.06 127 ILE A C 1
ATOM 1005 O O . ILE A 1 127 ? -47.837 7.327 32.568 1.00 85.06 127 ILE A O 1
ATOM 1009 N N . LEU A 1 128 ? -48.643 5.378 31.768 1.00 84.56 128 LEU A N 1
ATOM 1010 C CA . LEU A 1 128 ? -47.771 5.330 30.583 1.00 84.56 128 LEU A CA 1
ATOM 1011 C C . LEU A 1 128 ? -48.010 6.522 29.635 1.00 84.56 128 LEU A C 1
ATOM 1013 O O . LEU A 1 128 ? -47.061 7.048 29.067 1.00 84.56 128 LEU A O 1
ATOM 1017 N N . GLN A 1 129 ? -49.253 6.999 29.524 1.00 81.31 129 GLN A N 1
ATOM 1018 C CA . GLN A 1 129 ? -49.618 8.170 28.712 1.00 81.31 129 GLN A CA 1
ATOM 1019 C C . GLN A 1 129 ? -49.257 9.523 29.353 1.00 81.31 129 GLN A C 1
ATOM 1021 O O . GLN A 1 129 ? -49.308 10.550 28.685 1.00 81.31 129 GLN A O 1
ATOM 1026 N N . CYS A 1 130 ? -48.878 9.555 30.635 1.00 79.38 130 CYS A N 1
ATOM 1027 C CA . CYS A 1 130 ? -48.511 10.793 31.338 1.00 79.38 130 CYS A CA 1
ATOM 1028 C C . CYS A 1 130 ? -47.036 11.208 31.156 1.00 79.38 130 CYS A C 1
ATOM 1030 O O . CYS A 1 130 ? -46.584 12.138 31.825 1.00 79.38 130 CYS A O 1
ATOM 1032 N N . GLY A 1 131 ? -46.281 10.522 30.292 1.00 82.00 131 GLY A N 1
ATOM 1033 C CA . GLY A 1 131 ? -44.886 10.839 29.979 1.00 82.00 131 GLY A CA 1
ATOM 1034 C C . GLY A 1 131 ? -43.848 10.332 30.992 1.00 82.00 131 GLY A C 1
ATOM 1035 O O . GLY A 1 131 ? -44.171 9.835 32.077 1.00 82.00 131 GLY A O 1
ATOM 1036 N N . THR A 1 132 ? -42.571 10.476 30.612 1.00 88.94 132 THR A N 1
ATOM 1037 C CA . THR A 1 132 ? -41.378 9.909 31.273 1.00 88.94 132 THR A CA 1
ATOM 1038 C C . THR A 1 132 ? -41.402 10.026 32.796 1.00 88.94 132 THR A C 1
ATOM 1040 O O . THR A 1 132 ? -41.292 9.024 33.503 1.00 88.94 132 THR A O 1
ATOM 1043 N N . THR A 1 133 ? -41.591 11.240 33.320 1.00 85.75 133 THR A N 1
ATOM 1044 C CA . THR A 1 133 ? -41.437 11.554 34.749 1.00 85.75 133 THR A CA 1
ATOM 1045 C C . THR A 1 133 ? -42.388 10.747 35.632 1.00 85.75 133 THR A C 1
ATOM 1047 O O . THR A 1 133 ? -42.000 10.281 36.705 1.00 85.75 133 THR A O 1
ATOM 1050 N N . ARG A 1 134 ? -43.632 10.519 35.181 1.00 87.69 134 ARG A N 1
ATOM 1051 C CA . ARG A 1 134 ? -44.621 9.751 35.954 1.00 87.69 134 ARG A CA 1
ATOM 1052 C C . ARG A 1 134 ? -44.329 8.251 35.921 1.00 87.69 134 ARG A C 1
ATOM 1054 O O . ARG A 1 134 ? -44.552 7.572 36.926 1.00 87.69 134 ARG A O 1
ATOM 1061 N N . ILE A 1 135 ? -43.795 7.745 34.807 1.00 89.31 135 ILE A N 1
ATOM 1062 C CA . ILE A 1 135 ? -43.339 6.354 34.674 1.00 89.31 135 ILE A CA 1
ATOM 1063 C C . ILE A 1 135 ? -42.159 6.108 35.623 1.00 89.31 135 ILE A C 1
ATOM 1065 O O . ILE A 1 135 ? -42.230 5.201 36.452 1.00 89.31 135 ILE A O 1
ATOM 1069 N N . LEU A 1 136 ? -41.123 6.955 35.572 1.00 89.31 136 LEU A N 1
ATOM 1070 C CA . LEU A 1 136 ? -39.933 6.832 36.422 1.00 89.31 136 LEU A CA 1
ATOM 1071 C C . LEU A 1 136 ? -40.267 6.944 37.914 1.00 89.31 136 LEU A C 1
ATOM 1073 O O . LEU A 1 136 ? -39.810 6.112 38.695 1.00 89.31 136 LEU A O 1
ATOM 1077 N N . LYS A 1 137 ? -41.136 7.886 38.310 1.00 88.44 137 LYS A N 1
ATOM 1078 C CA . LYS A 1 137 ? -41.627 7.985 39.696 1.00 88.44 137 LYS A CA 1
ATOM 1079 C C . LYS A 1 137 ? -42.352 6.710 40.145 1.00 88.44 137 LYS A C 1
ATOM 1081 O O . LYS A 1 137 ? -42.063 6.186 41.213 1.00 88.44 137 LYS A O 1
ATOM 1086 N N . THR A 1 138 ? -43.223 6.156 39.298 1.00 89.75 138 THR A N 1
ATOM 1087 C CA . THR A 1 138 ? -43.943 4.902 39.596 1.00 89.75 138 THR A CA 1
ATOM 1088 C C . THR A 1 138 ? -42.991 3.707 39.744 1.00 89.75 138 THR A C 1
ATOM 1090 O O . THR A 1 138 ? -43.241 2.819 40.559 1.00 89.75 138 THR A O 1
ATOM 1093 N N . LEU A 1 139 ? -41.896 3.667 38.977 1.00 88.94 139 LEU A N 1
ATOM 1094 C CA . LEU A 1 139 ? -40.844 2.654 39.121 1.00 88.94 139 LEU A CA 1
ATOM 1095 C C . LEU A 1 139 ? -40.016 2.862 40.401 1.00 88.94 139 LEU A C 1
ATOM 1097 O O . LEU A 1 139 ? -39.712 1.883 41.080 1.00 88.94 139 LEU A O 1
ATOM 1101 N N . HIS A 1 140 ? -39.724 4.111 40.770 1.00 89.50 140 HIS A N 1
ATOM 1102 C CA . HIS A 1 140 ? -39.014 4.454 42.005 1.00 89.50 140 HIS A CA 1
ATOM 1103 C C . HIS A 1 140 ? -39.805 4.053 43.259 1.00 89.50 140 HIS A C 1
ATOM 1105 O O . HIS A 1 140 ? -39.285 3.352 44.127 1.00 89.50 140 HIS A O 1
ATOM 1111 N N . ASP A 1 141 ? -41.092 4.410 43.320 1.00 88.75 141 ASP A N 1
ATOM 1112 C CA . ASP A 1 141 ? -41.982 4.054 44.433 1.00 88.75 141 ASP A CA 1
ATOM 1113 C C . ASP A 1 141 ? -42.069 2.523 44.618 1.00 88.75 141 ASP A C 1
ATOM 1115 O O . ASP A 1 141 ? -42.151 2.019 45.740 1.00 88.75 141 ASP A O 1
ATOM 1119 N N . ARG A 1 142 ? -41.977 1.760 43.518 1.00 87.44 142 ARG A N 1
ATOM 1120 C CA . ARG A 1 142 ? -41.931 0.288 43.527 1.00 87.44 142 ARG A CA 1
ATOM 1121 C C . ARG A 1 142 ? -40.588 -0.283 43.958 1.00 87.44 142 ARG A C 1
ATOM 1123 O O . ARG A 1 142 ? -40.582 -1.286 44.665 1.00 87.44 142 ARG A O 1
ATOM 1130 N N . ALA A 1 143 ? -39.474 0.342 43.579 1.00 86.25 143 ALA A N 1
ATOM 1131 C CA . ALA A 1 143 ? -38.156 -0.028 44.091 1.00 86.25 143 ALA A CA 1
ATOM 1132 C C . ALA A 1 143 ? -38.109 0.124 45.624 1.00 86.25 143 ALA A C 1
ATOM 1134 O O . ALA A 1 143 ? -37.655 -0.780 46.323 1.00 86.25 143 ALA A O 1
ATOM 1135 N N . LEU A 1 144 ? -38.667 1.222 46.150 1.00 85.31 144 LEU A N 1
ATOM 1136 C CA . LEU A 1 144 ? -38.782 1.467 47.591 1.00 85.31 144 LEU A CA 1
ATOM 1137 C C . LEU A 1 144 ? -39.740 0.499 48.301 1.00 85.31 144 LEU A C 1
ATOM 1139 O O . LEU A 1 144 ? -39.490 0.149 49.453 1.00 85.31 144 LEU A O 1
ATOM 1143 N N . ALA A 1 145 ? -40.828 0.075 47.652 1.00 83.00 145 ALA A N 1
ATOM 1144 C CA . ALA A 1 145 ? -41.720 -0.951 48.193 1.00 83.00 145 ALA A CA 1
ATOM 1145 C C . ALA A 1 145 ? -41.005 -2.309 48.292 1.00 83.00 145 ALA A C 1
ATOM 1147 O O . ALA A 1 145 ? -40.942 -2.886 49.376 1.00 83.00 145 ALA A O 1
ATOM 1148 N N . LYS A 1 146 ? -40.364 -2.754 47.202 1.00 79.44 146 LYS A N 1
ATOM 1149 C CA . LYS A 1 146 ? -39.608 -4.013 47.157 1.00 79.44 146 LYS A CA 1
ATOM 1150 C C . LYS A 1 146 ? -38.486 -4.052 48.206 1.00 79.44 146 LYS A C 1
ATOM 1152 O O . LYS A 1 146 ? -38.372 -5.023 48.945 1.00 79.44 146 LYS A O 1
ATOM 1157 N N . ALA A 1 147 ? -37.731 -2.962 48.360 1.00 75.31 147 ALA A N 1
ATOM 1158 C CA . ALA A 1 147 ? -36.673 -2.859 49.371 1.00 75.31 147 ALA A CA 1
ATOM 1159 C C . ALA A 1 147 ? -37.186 -2.919 50.828 1.00 75.31 147 ALA A C 1
ATOM 1161 O O . ALA A 1 147 ? -36.433 -3.287 51.728 1.00 75.31 147 ALA A O 1
ATOM 1162 N N . LYS A 1 148 ? -38.455 -2.567 51.083 1.00 73.06 148 LYS A N 1
ATOM 1163 C CA . LYS A 1 148 ? -39.090 -2.709 52.407 1.00 73.06 148 LYS A CA 1
ATOM 1164 C C . LYS A 1 148 ? -39.617 -4.120 52.664 1.00 73.06 148 LYS A C 1
ATOM 1166 O O . LYS A 1 148 ? -39.663 -4.528 53.818 1.00 73.06 148 LYS A O 1
ATOM 1171 N N . GLU A 1 149 ? -40.000 -4.843 51.616 1.00 65.19 149 GLU A N 1
ATOM 1172 C CA . GLU A 1 149 ? -40.428 -6.245 51.699 1.00 65.19 149 GLU A CA 1
ATOM 1173 C C . GLU A 1 149 ? -39.226 -7.193 51.869 1.00 65.19 149 GLU A C 1
ATOM 1175 O O . GLU A 1 149 ? -39.296 -8.131 52.656 1.00 65.19 149 GLU A O 1
ATOM 1180 N N . GLU A 1 150 ? -38.094 -6.910 51.215 1.00 58.22 150 GLU A N 1
ATOM 1181 C CA . GLU A 1 150 ? -36.854 -7.702 51.330 1.00 58.22 150 GLU A CA 1
ATOM 1182 C C . GLU A 1 150 ? -36.039 -7.393 52.607 1.00 58.22 150 GLU A C 1
ATOM 1184 O O . GLU A 1 150 ? -35.196 -8.188 53.013 1.00 58.22 150 GLU A O 1
ATOM 1189 N N . GLY A 1 151 ? -36.296 -6.263 53.279 1.00 51.12 151 GLY A N 1
ATOM 1190 C CA . GLY A 1 151 ? -35.549 -5.803 54.462 1.00 51.12 151 GLY A CA 1
ATOM 1191 C C . GLY A 1 151 ? -36.027 -6.332 55.823 1.00 51.12 151 GLY A C 1
ATOM 1192 O O . GLY A 1 151 ? -35.643 -5.772 56.849 1.00 51.12 151 GLY A O 1
ATOM 1193 N N . GLY A 1 152 ? -36.895 -7.349 55.858 1.00 42.06 152 GLY A N 1
ATOM 1194 C CA . GLY A 1 152 ? -37.588 -7.800 57.072 1.00 42.06 152 GLY A CA 1
ATOM 1195 C C . GLY A 1 152 ? -37.489 -9.301 57.350 1.00 42.06 152 GLY A C 1
ATOM 1196 O O . GLY A 1 152 ? -38.523 -9.965 57.390 1.00 42.06 152 GLY A O 1
ATOM 1197 N N . GLY A 1 153 ? -36.285 -9.847 57.571 1.00 39.12 153 GLY A N 1
ATOM 1198 C CA . GLY A 1 153 ? -36.154 -11.277 57.883 1.00 39.12 153 GLY A CA 1
ATOM 1199 C C . GLY A 1 153 ? -34.768 -11.797 58.281 1.00 39.12 153 GLY A C 1
ATOM 1200 O O . GLY A 1 153 ? -34.048 -12.291 57.426 1.00 39.12 153 GLY A O 1
ATOM 1201 N N . VAL A 1 154 ? -34.531 -11.842 59.600 1.00 38.69 154 VAL A N 1
ATOM 1202 C CA . VAL A 1 154 ? -33.634 -12.768 60.335 1.00 38.69 154 VAL A CA 1
ATOM 1203 C C . VAL A 1 154 ? -32.111 -12.583 60.183 1.00 38.69 154 VAL A C 1
ATOM 1205 O O . VAL A 1 154 ? -31.578 -12.220 59.141 1.00 38.69 154 VAL A O 1
ATOM 1208 N N . ASP A 1 155 ? -31.436 -12.820 61.307 1.00 38.34 155 ASP A N 1
ATOM 1209 C CA . ASP A 1 155 ? -30.011 -12.636 61.561 1.00 38.34 155 ASP A CA 1
ATOM 1210 C C . ASP A 1 155 ? -29.080 -13.727 60.981 1.00 38.34 155 ASP A C 1
ATOM 1212 O O . ASP A 1 155 ? -29.502 -14.814 60.584 1.00 38.34 155 ASP A O 1
ATOM 1216 N N . ASP A 1 156 ? -27.784 -13.435 61.135 1.00 32.25 156 ASP A N 1
ATOM 1217 C CA . ASP A 1 156 ? -26.624 -14.340 61.226 1.00 32.25 156 ASP A CA 1
ATOM 1218 C C . ASP A 1 156 ? -25.750 -14.579 59.968 1.00 32.25 156 ASP A C 1
ATOM 1220 O O . ASP A 1 156 ? -26.062 -14.190 58.843 1.00 32.25 156 ASP A O 1
ATOM 1224 N N . ALA A 1 157 ? -24.523 -15.045 60.222 1.00 32.62 157 ALA A N 1
ATOM 1225 C CA . ALA A 1 157 ? -23.317 -14.541 59.566 1.00 32.62 157 ALA A CA 1
ATOM 1226 C C . ALA A 1 157 ? -22.817 -15.258 58.291 1.00 32.62 157 ALA A C 1
ATOM 1228 O O . ALA A 1 157 ? -22.916 -16.471 58.134 1.00 32.62 157 ALA A O 1
ATOM 1229 N N . SER A 1 158 ? -22.059 -14.491 57.486 1.00 31.73 158 SER A N 1
ATOM 1230 C CA . SER A 1 158 ? -21.116 -14.907 56.418 1.00 31.73 158 SER A CA 1
ATOM 1231 C C . SER A 1 158 ? -21.727 -15.624 55.194 1.00 31.73 158 SER A C 1
ATOM 1233 O O . SER A 1 158 ? -22.270 -16.712 55.280 1.00 31.73 158 SER A O 1
ATOM 1235 N N . THR A 1 159 ? -21.598 -15.114 53.966 1.00 29.05 159 THR A N 1
ATOM 1236 C CA . THR A 1 159 ? -20.323 -14.793 53.291 1.00 29.05 159 THR A CA 1
ATOM 1237 C C . THR A 1 159 ? -20.529 -13.752 52.178 1.00 29.05 159 THR A C 1
ATOM 1239 O O . THR A 1 159 ? -21.579 -13.698 51.546 1.00 29.05 159 THR A O 1
ATOM 1242 N N . SER A 1 160 ? -19.525 -12.911 51.921 1.00 29.50 160 SER A N 1
ATOM 1243 C CA . SER A 1 160 ? -19.591 -11.788 50.976 1.00 29.50 160 SER A CA 1
ATOM 1244 C C . SER A 1 160 ? -19.330 -12.154 49.506 1.00 29.50 160 SER A C 1
ATOM 1246 O O . SER A 1 160 ? -18.218 -12.576 49.193 1.00 29.50 160 SER A O 1
ATOM 1248 N N . ALA A 1 161 ? -20.286 -11.860 48.613 1.00 28.38 161 ALA A N 1
ATOM 1249 C CA . ALA A 1 161 ? -20.096 -11.238 47.284 1.00 28.38 161 ALA A CA 1
ATOM 1250 C C . ALA A 1 161 ? -21.443 -11.203 46.519 1.00 28.38 161 ALA A C 1
ATOM 1252 O O . ALA A 1 161 ? -21.990 -12.251 46.210 1.00 28.38 161 ALA A O 1
ATOM 1253 N N . GLY A 1 162 ? -22.034 -10.064 46.157 1.00 25.19 162 GLY A N 1
ATOM 1254 C CA . GLY A 1 162 ? -21.749 -8.681 46.540 1.00 25.19 162 GLY A CA 1
ATOM 1255 C C . GLY A 1 162 ? -22.604 -7.704 45.722 1.00 25.19 162 GLY A C 1
ATOM 1256 O O . GLY A 1 162 ? -22.811 -7.943 44.543 1.00 25.19 162 GLY A O 1
ATOM 1257 N N . ILE A 1 163 ? -23.062 -6.612 46.341 1.00 30.45 163 ILE A N 1
ATOM 1258 C CA . ILE A 1 163 ? -23.393 -5.299 45.749 1.00 30.45 163 ILE A CA 1
ATOM 1259 C C . ILE A 1 163 ? -23.351 -4.324 46.932 1.00 30.45 163 ILE A C 1
ATOM 1261 O O . ILE A 1 163 ? -24.158 -4.431 47.849 1.00 30.45 163 ILE A O 1
ATOM 1265 N N . SER A 1 164 ? -22.400 -3.390 46.923 1.00 25.53 164 SER A N 1
ATOM 1266 C CA . SER A 1 164 ? -22.328 -2.286 47.887 1.00 25.53 164 SER A CA 1
ATOM 1267 C C . SER A 1 164 ? -21.701 -1.079 47.205 1.00 25.53 164 SER A C 1
ATOM 1269 O O . SER A 1 164 ? -20.487 -1.020 47.014 1.00 25.53 164 SER A O 1
ATOM 1271 N N . VAL A 1 165 ? -22.533 -0.104 46.835 1.00 29.69 165 VAL A N 1
ATOM 1272 C CA . VAL A 1 165 ? -22.074 1.199 46.337 1.00 29.69 165 VAL A CA 1
ATOM 1273 C C . VAL A 1 165 ? -21.639 2.034 47.540 1.00 29.69 165 VAL A C 1
ATOM 1275 O O . VAL A 1 165 ? -22.396 2.838 48.086 1.00 29.69 165 VAL A O 1
ATOM 1278 N N . THR A 1 166 ? -20.423 1.777 48.018 1.00 30.75 166 THR A N 1
ATOM 1279 C CA . THR A 1 166 ? -19.891 2.444 49.206 1.00 30.75 166 THR A CA 1
ATOM 1280 C C . THR A 1 166 ? -19.516 3.890 48.895 1.00 30.75 166 THR A C 1
ATOM 1282 O O . THR A 1 166 ? -18.806 4.187 47.937 1.00 30.75 166 THR A O 1
ATOM 1285 N N . ARG A 1 167 ? -19.990 4.791 49.758 1.00 30.23 167 ARG A N 1
ATOM 1286 C CA . ARG A 1 167 ? -19.674 6.224 49.779 1.00 30.23 167 ARG A CA 1
ATOM 1287 C C . ARG A 1 167 ? -18.165 6.483 49.682 1.00 30.23 167 ARG A C 1
ATOM 1289 O O . ARG A 1 167 ? -17.408 5.954 50.491 1.00 30.23 167 ARG A O 1
ATOM 1296 N N . LEU A 1 168 ? -17.775 7.441 48.845 1.00 30.05 168 LEU A N 1
ATOM 1297 C CA . LEU A 1 168 ? -16.581 8.255 49.073 1.00 30.05 168 LEU A CA 1
ATOM 1298 C C . LEU A 1 168 ? -17.028 9.690 49.369 1.00 30.05 168 LEU A C 1
ATOM 1300 O O . LEU A 1 168 ? -17.757 10.300 48.592 1.00 30.05 168 LEU A O 1
ATOM 1304 N N . ARG A 1 169 ? -16.628 10.201 50.536 1.00 28.36 169 ARG A N 1
ATOM 1305 C CA . ARG A 1 169 ? -16.893 11.566 51.006 1.00 28.36 169 ARG A CA 1
ATOM 1306 C C . ARG A 1 169 ? -15.577 12.120 51.545 1.00 28.36 169 ARG A C 1
ATOM 1308 O O . ARG A 1 169 ? -14.981 11.488 52.411 1.00 28.36 169 ARG A O 1
ATOM 1315 N N . GLY A 1 170 ? -15.146 13.282 51.066 1.00 25.58 170 GLY A N 1
ATOM 1316 C CA . GLY A 1 170 ? -13.933 13.944 51.549 1.00 25.58 170 GLY A CA 1
ATOM 1317 C C . GLY A 1 170 ? -13.606 15.186 50.727 1.00 25.58 170 GLY A C 1
ATOM 1318 O O . GLY A 1 170 ? -13.250 15.059 49.563 1.00 25.58 170 GLY A O 1
ATOM 1319 N N . GLY A 1 171 ? -13.740 16.367 51.336 1.00 26.75 171 GLY A N 1
ATOM 1320 C CA . GLY A 1 171 ? -13.521 17.670 50.696 1.00 26.75 171 GLY A CA 1
ATOM 1321 C C . GLY A 1 171 ? -14.732 18.591 50.857 1.00 26.75 171 GLY A C 1
ATOM 1322 O O . GLY A 1 171 ? -15.731 18.424 50.168 1.00 26.75 171 GLY A O 1
ATOM 1323 N N . GLN A 1 172 ? -14.657 19.530 51.801 1.00 28.52 172 GLN A N 1
ATOM 1324 C CA . GLN A 1 172 ? -15.638 20.610 51.958 1.00 28.52 172 GLN A CA 1
ATOM 1325 C C . GLN A 1 172 ? -15.230 21.797 51.081 1.00 28.52 172 GLN A C 1
ATOM 1327 O O . GLN A 1 172 ? -14.065 22.179 51.144 1.00 28.52 172 GLN A O 1
ATOM 1332 N N . MET A 1 173 ? -16.183 22.418 50.381 1.00 25.53 173 MET A N 1
ATOM 1333 C CA . MET A 1 173 ? -16.362 23.879 50.358 1.00 25.53 173 MET A CA 1
ATOM 1334 C C . MET A 1 173 ? -17.688 24.260 49.676 1.00 25.53 173 MET A C 1
ATOM 1336 O O . MET A 1 173 ? -18.055 23.676 48.664 1.00 25.53 173 MET A O 1
ATOM 1340 N N . ASP A 1 174 ? -18.353 25.222 50.316 1.00 25.89 174 ASP A N 1
ATOM 1341 C CA . ASP A 1 174 ? -19.398 26.161 49.888 1.00 25.89 174 ASP A CA 1
ATOM 1342 C C . ASP A 1 174 ? -20.735 25.687 49.273 1.00 25.89 174 ASP A C 1
ATOM 1344 O O . ASP A 1 174 ? -20.822 25.032 48.237 1.00 25.89 174 ASP A O 1
ATOM 1348 N N . ASP A 1 175 ? -21.813 26.132 49.934 1.00 32.28 175 ASP A N 1
ATOM 1349 C CA . ASP A 1 175 ? -23.198 26.130 49.457 1.00 32.28 175 ASP A CA 1
ATOM 1350 C C . ASP A 1 175 ? -23.378 27.081 48.259 1.00 32.28 175 ASP A C 1
ATOM 1352 O O . ASP A 1 175 ? -23.187 28.291 48.394 1.00 32.28 175 ASP A O 1
ATOM 1356 N N . SER A 1 176 ? -23.855 26.576 47.117 1.00 28.06 176 SER A N 1
ATOM 1357 C CA . SER A 1 176 ? -24.824 27.289 46.257 1.00 28.06 176 SER A CA 1
ATOM 1358 C C . SER A 1 176 ? -25.449 26.372 45.193 1.00 28.06 176 SER A C 1
ATOM 1360 O O . SER A 1 176 ? -24.779 25.553 44.575 1.00 28.06 176 SER A O 1
ATOM 1362 N N . ASP A 1 177 ? -26.749 26.572 44.975 1.00 27.98 177 ASP A N 1
ATOM 1363 C CA . ASP A 1 177 ? -27.495 26.341 43.731 1.00 27.98 177 ASP A CA 1
ATOM 1364 C C . ASP A 1 177 ? -27.487 24.944 43.079 1.00 27.98 177 ASP A C 1
ATOM 1366 O O . ASP A 1 177 ? -26.800 24.661 42.098 1.00 27.98 177 ASP A O 1
ATOM 1370 N N . ILE A 1 178 ? -28.441 24.115 43.523 1.00 29.89 178 ILE A N 1
ATOM 1371 C CA . ILE A 1 178 ? -29.054 23.063 42.697 1.00 29.89 178 ILE A CA 1
ATOM 1372 C C . ILE A 1 178 ? -30.277 23.670 41.978 1.00 29.89 178 ILE A C 1
ATOM 1374 O O . ILE A 1 178 ? -31.263 23.982 42.654 1.00 29.89 178 ILE A O 1
ATOM 1378 N N . PRO A 1 179 ? -30.300 23.793 40.635 1.00 30.05 179 PRO A N 1
ATOM 1379 C CA . PRO A 1 179 ? -31.492 24.231 39.912 1.00 30.05 179 PRO A CA 1
ATOM 1380 C C . PRO A 1 179 ? -32.556 23.122 39.891 1.00 30.05 179 PRO A C 1
ATOM 1382 O O . PRO A 1 179 ? -32.567 22.244 39.027 1.00 30.05 179 PRO A O 1
ATOM 1385 N N . GLY A 1 180 ? -33.470 23.151 40.860 1.00 27.47 180 GLY A N 1
ATOM 1386 C CA . GLY A 1 180 ? -34.651 22.290 40.860 1.00 27.47 180 GLY A CA 1
ATOM 1387 C C . GLY A 1 180 ? -35.617 22.693 39.745 1.00 27.47 180 GLY A C 1
ATOM 1388 O O . GLY A 1 180 ? -36.132 23.807 39.753 1.00 27.47 180 GLY A O 1
ATOM 1389 N N . ASN A 1 181 ? -35.895 21.785 38.806 1.00 26.05 181 ASN A N 1
ATOM 1390 C CA . ASN A 1 181 ? -36.801 22.047 37.686 1.00 26.05 181 ASN A CA 1
ATOM 1391 C C . ASN A 1 181 ? -38.097 21.224 37.815 1.00 26.05 181 ASN A C 1
ATOM 1393 O O . ASN A 1 181 ? -38.303 20.231 37.120 1.00 26.05 181 ASN A O 1
ATOM 1397 N N . PHE A 1 182 ? -38.961 21.642 38.747 1.00 28.03 182 PHE A N 1
ATOM 1398 C CA . PHE A 1 182 ? -40.330 21.141 38.915 1.00 28.03 182 PHE A CA 1
ATOM 1399 C C . PHE A 1 182 ? -41.335 22.294 38.780 1.00 28.03 182 PHE A C 1
ATOM 1401 O O . PHE A 1 182 ? -41.485 23.077 39.719 1.00 28.03 182 PHE A O 1
ATOM 1408 N N . PRO A 1 183 ? -42.079 22.384 37.667 1.00 29.09 183 PRO A N 1
ATOM 1409 C CA . PRO A 1 183 ? -43.290 23.184 37.585 1.00 29.09 183 PRO A CA 1
ATOM 1410 C C . PRO A 1 183 ? -44.523 22.287 37.781 1.00 29.09 183 PRO A C 1
ATOM 1412 O O . PRO A 1 183 ? -45.135 21.837 36.816 1.00 29.09 183 PRO A O 1
ATOM 1415 N N . ASP A 1 184 ? -44.907 22.053 39.038 1.00 24.97 184 ASP A N 1
ATOM 1416 C CA . ASP A 1 184 ? -46.234 21.528 39.389 1.00 24.97 184 ASP A CA 1
ATOM 1417 C C . ASP A 1 184 ? -47.071 22.679 39.967 1.00 24.97 184 ASP A C 1
ATOM 1419 O O . ASP A 1 184 ? -46.736 23.261 41.000 1.00 24.97 184 ASP A O 1
ATOM 1423 N N . SER A 1 185 ? -48.161 23.046 39.289 1.00 27.47 185 SER A N 1
ATOM 1424 C CA . SER A 1 185 ? -49.133 24.038 39.773 1.00 27.47 185 SER A CA 1
ATOM 1425 C C . SER A 1 185 ? -50.493 23.886 39.092 1.00 27.47 185 SER A C 1
ATOM 1427 O O . SER A 1 185 ? -50.851 24.667 38.218 1.00 27.47 185 SER A O 1
ATOM 1429 N N . PHE A 1 186 ? -51.292 22.920 39.552 1.00 25.41 186 PHE A N 1
ATOM 1430 C CA . PHE A 1 186 ? -52.753 23.053 39.555 1.00 25.41 186 PHE A CA 1
ATOM 1431 C C . PHE A 1 186 ? -53.345 22.381 40.797 1.00 25.41 186 PHE A C 1
ATOM 1433 O O . PHE A 1 186 ? -53.644 21.189 40.802 1.00 25.41 186 PHE A O 1
ATOM 1440 N N . HIS A 1 187 ? -53.557 23.176 41.849 1.00 28.97 187 HIS A N 1
ATOM 1441 C CA . HIS A 1 187 ? -54.435 22.800 42.953 1.00 28.97 187 HIS A CA 1
ATOM 1442 C C . HIS A 1 187 ? -55.821 23.410 42.736 1.00 28.97 187 HIS A C 1
ATOM 1444 O O . HIS A 1 187 ? -55.979 24.613 42.535 1.00 28.97 187 HIS A O 1
ATOM 1450 N N . THR A 1 188 ? -56.842 22.564 42.787 1.00 25.61 188 THR A N 1
ATOM 1451 C CA . THR A 1 188 ? -58.251 22.958 42.805 1.00 25.61 188 THR A CA 1
ATOM 1452 C C . THR A 1 188 ? -58.641 23.559 44.157 1.00 25.61 188 THR A C 1
ATOM 1454 O O . THR A 1 188 ? -58.355 22.946 45.182 1.00 25.61 188 THR A O 1
ATOM 1457 N N . GLN A 1 189 ? -59.400 24.667 44.164 1.00 26.83 189 GLN A N 1
ATOM 1458 C CA . GLN A 1 189 ? -60.626 24.793 44.980 1.00 26.83 189 GLN A CA 1
ATOM 1459 C C . GLN A 1 189 ? -61.471 26.053 44.675 1.00 26.83 189 GLN A C 1
ATOM 1461 O O . GLN A 1 189 ? -61.059 27.182 44.899 1.00 26.83 189 GLN A O 1
ATOM 1466 N N . GLN A 1 190 ? -62.692 25.796 44.193 1.00 25.83 190 GLN A N 1
ATOM 1467 C CA . GLN A 1 190 ? -63.977 26.447 44.514 1.00 25.83 190 GLN A CA 1
ATOM 1468 C C . GLN A 1 190 ? -64.033 27.939 44.935 1.00 25.83 190 GLN A C 1
ATOM 1470 O O . GLN A 1 190 ? -63.645 28.288 46.046 1.00 25.83 190 GLN A O 1
ATOM 1475 N N . ARG A 1 191 ? -64.849 28.729 44.211 1.00 24.81 191 ARG A N 1
ATOM 1476 C CA . ARG A 1 191 ? -66.154 29.215 44.735 1.00 24.81 191 ARG A CA 1
ATOM 1477 C C . ARG A 1 191 ? -67.099 29.720 43.630 1.00 24.81 191 ARG A C 1
ATOM 1479 O O . ARG A 1 191 ? -66.738 29.761 42.462 1.00 24.81 191 ARG A O 1
ATOM 1486 N N . GLN A 1 192 ? -68.348 29.969 44.023 1.00 24.78 192 GLN A N 1
ATOM 1487 C CA . GLN A 1 192 ? -69.540 30.070 43.170 1.00 24.78 192 GLN A CA 1
ATOM 1488 C C . GLN A 1 192 ? -69.904 31.508 42.744 1.00 24.78 192 GLN A C 1
ATOM 1490 O O . GLN A 1 192 ? -69.557 32.462 43.437 1.00 24.78 192 GLN A O 1
ATOM 1495 N N . ASN A 1 193 ? -70.785 31.565 41.731 1.00 26.00 193 ASN A N 1
ATOM 1496 C CA . ASN A 1 193 ? -71.784 32.599 41.380 1.00 26.00 193 ASN A CA 1
ATOM 1497 C C . ASN A 1 193 ? -71.446 33.545 40.216 1.00 26.00 193 ASN A C 1
ATOM 1499 O O . ASN A 1 193 ? -70.454 34.261 40.251 1.00 26.00 193 ASN A O 1
ATOM 1503 N N . GLY A 1 194 ? -72.353 33.605 39.228 1.00 23.31 194 GLY A N 1
ATOM 1504 C CA . GLY A 1 194 ? -72.300 34.594 38.142 1.00 23.31 194 GLY A CA 1
ATOM 1505 C C . GLY A 1 194 ? -72.892 34.133 36.805 1.00 23.31 194 GLY A C 1
ATOM 1506 O O . GLY A 1 194 ? -72.157 33.863 35.865 1.00 23.31 194 GLY A O 1
ATOM 1507 N N . PHE A 1 195 ? -74.223 34.069 36.726 1.00 23.77 195 PHE A N 1
ATOM 1508 C CA . PHE A 1 195 ? -75.038 34.193 35.500 1.00 23.77 195 PHE A CA 1
ATOM 1509 C C . PHE A 1 195 ? -74.509 35.296 34.542 1.00 23.77 195 PHE A C 1
ATOM 1511 O O . PHE A 1 195 ? -73.926 36.259 35.027 1.00 23.77 195 PHE A O 1
ATOM 1518 N N . GLN A 1 196 ? -74.748 35.343 33.223 1.00 23.73 196 GLN A N 1
ATOM 1519 C CA . GLN A 1 196 ? -75.420 34.498 32.211 1.00 23.73 196 GLN A CA 1
ATOM 1520 C C . GLN A 1 196 ? -75.268 35.229 30.845 1.00 23.73 196 GLN A C 1
ATOM 1522 O O . GLN A 1 196 ? -74.817 36.371 30.834 1.00 23.73 196 GLN A O 1
ATOM 1527 N N . CYS A 1 197 ? -75.682 34.585 29.739 1.00 22.61 197 CYS A N 1
ATOM 1528 C CA . CYS A 1 197 ? -76.083 35.112 28.407 1.00 22.61 197 CYS A CA 1
ATOM 1529 C C . CYS A 1 197 ? -75.302 34.431 27.269 1.00 22.61 197 CYS A C 1
ATOM 1531 O O . CYS A 1 197 ? -74.099 34.594 27.135 1.00 22.61 197 CYS A O 1
ATOM 1533 N N . HIS A 1 198 ? -75.912 33.480 26.555 1.00 24.61 198 HIS A N 1
ATOM 1534 C CA . HIS A 1 198 ? -76.890 33.680 25.465 1.00 24.61 198 HIS A CA 1
ATOM 1535 C C . HIS A 1 198 ? -76.224 33.986 24.117 1.00 24.61 198 HIS A C 1
ATOM 1537 O O . HIS A 1 198 ? -76.066 35.138 23.728 1.00 24.61 198 HIS A O 1
ATOM 1543 N N . CYS A 1 199 ? -75.945 32.918 23.367 1.00 25.05 199 CYS A N 1
ATOM 1544 C CA . CYS A 1 199 ? -75.821 32.978 21.914 1.00 25.05 199 CYS A CA 1
ATOM 1545 C C . CYS A 1 199 ? -77.196 32.710 21.279 1.00 25.05 199 CYS A C 1
ATOM 1547 O O 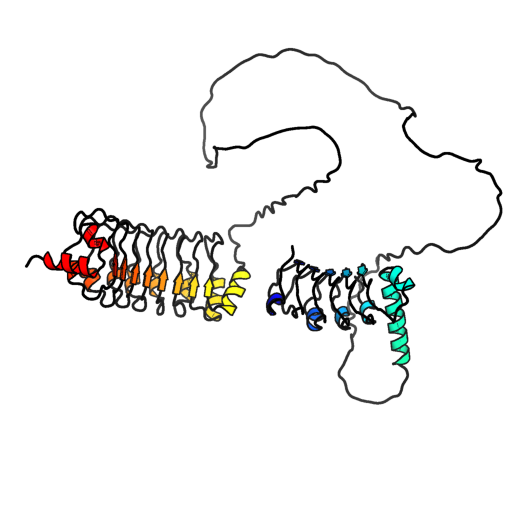. CYS A 1 199 ? -77.750 31.630 21.502 1.00 25.05 199 CYS A O 1
ATOM 1549 N N . PRO A 1 200 ? -77.733 33.615 20.448 1.00 27.61 200 PRO A N 1
ATOM 1550 C CA . PRO A 1 200 ? -78.663 33.253 19.392 1.00 27.61 200 PRO A CA 1
ATOM 1551 C C . PRO A 1 200 ? -77.878 32.801 18.142 1.00 27.61 200 PRO A C 1
ATOM 1553 O O . PRO A 1 200 ? -76.914 33.437 17.725 1.00 27.61 200 PRO A O 1
ATOM 1556 N N . TYR A 1 201 ? -78.289 31.667 17.579 1.00 23.95 201 TYR A N 1
ATOM 1557 C CA . TYR A 1 201 ? -77.804 31.053 16.331 1.00 23.95 201 TYR A CA 1
ATOM 1558 C C . TYR A 1 201 ? -77.940 31.966 15.088 1.00 23.95 201 TYR A C 1
ATOM 1560 O O . TYR A 1 201 ? -78.725 32.913 15.138 1.00 23.95 201 TYR A O 1
ATOM 1568 N N . PRO A 1 202 ? -77.409 31.577 13.904 1.00 35.09 202 PRO A N 1
ATOM 1569 C CA . PRO A 1 202 ? -76.224 30.754 13.591 1.00 35.09 202 PRO A CA 1
ATOM 1570 C C . PRO A 1 202 ? -75.302 31.446 12.552 1.00 35.09 202 PRO A C 1
ATOM 1572 O O . PRO A 1 202 ? -75.707 32.417 11.924 1.00 35.09 202 PRO A O 1
ATOM 1575 N N . CYS A 1 203 ? -74.120 30.889 12.242 1.00 22.16 203 CYS A N 1
ATOM 1576 C CA . CYS A 1 203 ? -73.568 31.057 10.886 1.00 22.16 203 CYS A CA 1
ATOM 1577 C C . CYS A 1 203 ? -72.571 29.963 10.473 1.00 22.16 203 CYS A C 1
ATOM 1579 O O . CYS A 1 203 ? -71.621 29.655 11.192 1.00 22.16 203 CYS A O 1
ATOM 1581 N N . GLN A 1 204 ? -72.788 29.400 9.285 1.00 25.55 204 GLN A N 1
ATOM 1582 C CA . GLN A 1 204 ? -71.806 28.609 8.545 1.00 25.55 204 GLN A CA 1
ATOM 1583 C C . GLN A 1 204 ? -71.045 29.523 7.572 1.00 25.55 204 GLN A C 1
ATOM 1585 O O . GLN A 1 204 ? -71.630 30.447 7.024 1.00 25.55 204 GLN A O 1
ATOM 1590 N N . GLN A 1 205 ? -69.801 29.139 7.273 1.00 25.39 205 GLN A N 1
ATOM 1591 C CA . GLN A 1 205 ? -69.061 29.433 6.035 1.00 25.39 205 GLN A CA 1
ATOM 1592 C C . GLN A 1 205 ? -68.600 30.877 5.705 1.00 25.39 205 GLN A C 1
ATOM 1594 O O . GLN A 1 205 ? -69.358 31.830 5.634 1.00 25.39 205 GLN A O 1
ATOM 1599 N N . GLN A 1 206 ? -67.316 30.909 5.316 1.00 25.69 206 GLN A N 1
ATOM 1600 C CA . GLN A 1 206 ? -66.679 31.751 4.288 1.00 25.69 206 GLN A CA 1
ATOM 1601 C C . GLN A 1 206 ? -66.338 33.238 4.554 1.00 25.69 206 GLN A C 1
ATOM 1603 O O . GLN A 1 206 ? -67.154 34.137 4.442 1.00 25.69 206 GLN A O 1
ATOM 1608 N N . GLN A 1 207 ? -65.014 33.434 4.665 1.00 24.14 207 GLN A N 1
ATOM 1609 C CA . GLN A 1 207 ? -64.174 34.373 3.895 1.00 24.14 207 GLN A CA 1
ATOM 1610 C C . GLN A 1 207 ? -64.138 35.896 4.181 1.00 24.14 207 GLN A C 1
ATOM 1612 O O . GLN A 1 207 ? -65.135 36.598 4.213 1.00 24.14 207 GLN A O 1
ATOM 1617 N N . MET A 1 208 ? -62.880 36.373 4.164 1.00 21.92 208 MET A N 1
ATOM 1618 C CA . MET A 1 208 ? -62.378 37.693 3.729 1.00 21.92 208 MET A CA 1
ATOM 1619 C C . MET A 1 208 ? -62.471 38.922 4.663 1.00 21.92 208 MET A C 1
ATOM 1621 O O . MET A 1 208 ? -63.433 39.673 4.659 1.00 21.92 208 MET A O 1
ATOM 1625 N N . GLN A 1 209 ? -61.334 39.159 5.338 1.00 23.05 209 GLN A N 1
ATOM 1626 C CA . GLN A 1 209 ? -60.546 40.413 5.404 1.00 23.05 209 GLN A CA 1
ATOM 1627 C C . GLN A 1 209 ? -61.216 41.783 5.679 1.00 23.05 209 GLN A C 1
ATOM 1629 O O . GLN A 1 209 ? -61.986 42.280 4.867 1.00 23.05 209 GLN A O 1
ATOM 1634 N N . GLN A 1 210 ? -60.701 42.479 6.708 1.00 22.16 210 GLN A N 1
ATOM 1635 C CA . GLN A 1 210 ? -60.005 43.801 6.707 1.00 22.16 210 GLN A CA 1
ATOM 1636 C C . GLN A 1 210 ? -60.162 44.437 8.113 1.00 22.16 210 GLN A C 1
ATOM 1638 O O . GLN A 1 210 ? -61.264 44.475 8.639 1.00 22.16 210 GLN A O 1
ATOM 1643 N N . GLN A 1 211 ? -59.090 44.669 8.888 1.00 21.48 211 GLN A N 1
ATOM 1644 C CA . GLN A 1 211 ? -58.160 45.826 8.904 1.00 21.48 211 GLN A CA 1
ATOM 1645 C C . GLN A 1 211 ? -58.724 47.100 9.589 1.00 21.48 211 GLN A C 1
ATOM 1647 O O . GLN A 1 211 ? -59.925 47.191 9.797 1.00 21.48 211 GLN A O 1
ATOM 1652 N N . PHE A 1 212 ? -57.831 48.054 9.925 1.00 21.23 212 PHE A N 1
ATOM 1653 C CA . PHE A 1 212 ? -57.988 49.264 10.778 1.00 21.23 212 PHE A CA 1
ATOM 1654 C C . PHE A 1 212 ? -57.869 49.052 12.308 1.00 21.23 212 PHE A C 1
ATOM 1656 O O . PHE A 1 212 ? -58.380 48.072 12.834 1.00 21.23 212 PHE A O 1
ATOM 1663 N N . CYS A 1 213 ? -57.287 49.958 13.116 1.00 20.05 213 CYS A N 1
ATOM 1664 C CA . CYS A 1 213 ? -56.192 50.946 12.940 1.00 20.05 213 CYS A CA 1
ATOM 1665 C C . CYS A 1 213 ? -55.939 51.660 14.290 1.00 20.05 213 CYS A C 1
ATOM 1667 O O . CYS A 1 213 ? -56.918 52.019 14.936 1.00 20.05 213 CYS A O 1
ATOM 1669 N N . VAL A 1 214 ? -54.691 51.991 14.664 1.00 21.55 214 VAL A N 1
ATOM 1670 C CA . VAL A 1 214 ? -54.388 53.078 15.634 1.00 21.55 214 VAL A CA 1
ATOM 1671 C C . VAL A 1 214 ? -53.093 53.810 15.230 1.00 21.55 214 VAL A C 1
ATOM 1673 O O . VAL A 1 214 ? -52.222 53.228 14.591 1.00 21.55 214 VAL A O 1
ATOM 1676 N N . TYR A 1 215 ? -53.032 55.103 15.558 1.00 21.83 215 TYR A N 1
ATOM 1677 C CA . TYR A 1 215 ? -52.078 56.127 15.113 1.00 21.83 215 TYR A CA 1
ATOM 1678 C C . TYR A 1 215 ? -50.685 56.134 15.792 1.00 21.83 215 TYR A C 1
ATOM 1680 O O . TYR A 1 215 ? -50.513 55.700 16.928 1.00 21.83 215 TYR A O 1
ATOM 1688 N N . GLU A 1 216 ? -49.737 56.741 15.068 1.00 21.70 216 GLU A N 1
ATOM 1689 C CA . GLU A 1 216 ? -48.390 57.243 15.442 1.00 21.70 216 GLU A CA 1
ATOM 1690 C C . GLU A 1 216 ? -48.474 58.561 16.288 1.00 21.70 216 GLU A C 1
ATOM 1692 O O . GLU A 1 216 ? -49.619 58.997 16.480 1.00 21.70 216 GLU A O 1
ATOM 1697 N N . PRO A 1 217 ? -47.394 59.271 16.771 1.00 33.06 217 PRO A N 1
ATOM 1698 C CA . PRO A 1 217 ? -46.406 59.958 15.881 1.00 33.06 217 PRO A CA 1
ATOM 1699 C C . PRO A 1 217 ? -45.013 60.459 16.442 1.00 33.06 217 PRO A C 1
ATOM 1701 O O . PRO A 1 217 ? -44.754 60.451 17.643 1.00 33.06 217 PRO A O 1
ATOM 1704 N N . LEU A 1 218 ? -44.206 61.088 15.547 1.00 25.00 218 LEU A N 1
ATOM 1705 C CA . LEU A 1 218 ? -43.073 62.062 15.753 1.00 25.00 218 LEU A CA 1
ATOM 1706 C C . LEU A 1 218 ? -41.684 61.505 16.183 1.00 25.00 218 LEU A C 1
ATOM 1708 O O . LEU A 1 218 ? -41.622 60.578 16.974 1.00 25.00 218 LEU A O 1
ATOM 1712 N N . ARG A 1 219 ? -40.500 62.050 15.806 1.00 26.33 219 ARG A N 1
ATOM 1713 C CA . ARG A 1 219 ? -39.985 63.168 14.938 1.00 26.33 219 ARG A CA 1
ATOM 1714 C C . ARG A 1 219 ? -38.462 62.898 14.711 1.00 26.33 219 ARG A C 1
ATOM 1716 O O . ARG A 1 219 ? -37.883 62.244 15.567 1.00 26.33 219 ARG A O 1
ATOM 1723 N N . ASN A 1 220 ? -37.703 63.290 13.671 1.00 24.69 220 ASN A N 1
ATOM 1724 C CA . ASN A 1 220 ? -37.494 64.539 12.895 1.00 24.69 220 ASN A CA 1
ATOM 1725 C C . ASN A 1 220 ? -36.831 64.170 11.524 1.00 24.69 220 ASN A C 1
ATOM 1727 O O . ASN A 1 220 ? -36.048 63.229 11.491 1.00 24.69 220 ASN A O 1
ATOM 1731 N N . CYS A 1 221 ? -37.203 64.755 10.370 1.00 22.03 221 CYS A N 1
ATOM 1732 C CA . CYS A 1 221 ? -36.544 65.880 9.638 1.00 22.03 221 CYS A CA 1
ATOM 1733 C C . CYS A 1 221 ? -35.024 65.742 9.351 1.00 22.03 221 CYS A C 1
ATOM 1735 O O . CYS A 1 221 ? -34.287 65.452 10.283 1.00 22.03 221 CYS A O 1
ATOM 1737 N N . GLN A 1 222 ? -34.436 66.043 8.174 1.00 25.38 222 GLN A N 1
ATOM 1738 C CA . GLN A 1 222 ? -34.846 66.464 6.801 1.00 25.38 222 GLN A CA 1
ATOM 1739 C C . GLN A 1 222 ? -33.649 66.118 5.856 1.00 25.38 222 GLN A C 1
ATOM 1741 O O . GLN A 1 222 ? -32.510 66.222 6.292 1.00 25.38 222 GLN A O 1
ATOM 1746 N N . GLN A 1 223 ? -33.800 65.489 4.681 1.00 22.14 223 GLN A N 1
ATOM 1747 C CA . GLN A 1 223 ? -34.108 66.029 3.332 1.00 22.14 223 GLN A CA 1
ATOM 1748 C C . GLN A 1 223 ? -33.110 67.034 2.694 1.00 22.14 223 GLN A C 1
ATOM 1750 O O . GLN A 1 223 ? -32.904 68.104 3.251 1.00 22.14 223 GLN A O 1
ATOM 1755 N N . TYR A 1 224 ? -32.594 66.666 1.500 1.00 22.36 224 TYR A N 1
ATOM 1756 C CA . TYR A 1 224 ? -32.225 67.422 0.264 1.00 22.36 224 TYR A CA 1
ATOM 1757 C C . TYR A 1 224 ? -31.011 66.720 -0.405 1.00 22.36 224 TYR A C 1
ATOM 1759 O O . TYR A 1 224 ? -29.932 66.719 0.172 1.00 22.36 224 TYR A O 1
ATOM 1767 N N . ASP A 1 225 ? -31.093 65.932 -1.487 1.00 24.45 225 ASP A N 1
ATOM 1768 C CA . ASP A 1 225 ? -31.712 66.061 -2.831 1.00 24.45 225 ASP A CA 1
ATOM 1769 C C . ASP A 1 225 ? -30.827 66.780 -3.878 1.00 24.45 225 ASP A C 1
ATOM 1771 O O . ASP A 1 225 ? -30.681 68.002 -3.824 1.00 24.45 225 ASP A O 1
ATOM 1775 N N . ARG A 1 226 ? -30.277 66.013 -4.845 1.00 26.92 226 ARG A N 1
ATOM 1776 C CA . ARG A 1 226 ? -30.302 66.314 -6.298 1.00 26.92 226 ARG A CA 1
ATOM 1777 C C . ARG A 1 226 ? -29.660 65.236 -7.187 1.00 26.92 226 ARG A C 1
ATOM 1779 O O . ARG A 1 226 ? -28.710 64.557 -6.814 1.00 26.92 226 ARG A O 1
ATOM 1786 N N . GLN A 1 227 ? -30.191 65.144 -8.405 1.00 25.20 227 GLN A N 1
ATOM 1787 C CA . GLN A 1 227 ? -29.722 64.341 -9.543 1.00 25.20 227 GLN A CA 1
ATOM 1788 C C . GLN A 1 227 ? -28.612 65.075 -10.327 1.00 25.20 227 GLN A C 1
ATOM 1790 O O . GLN A 1 227 ? -28.663 66.299 -10.365 1.00 25.20 227 GLN A O 1
ATOM 1795 N N . THR A 1 228 ? -27.725 64.353 -11.040 1.00 26.78 228 THR A N 1
ATOM 1796 C CA . THR A 1 228 ? -27.537 64.449 -12.520 1.00 26.78 228 THR A CA 1
ATOM 1797 C C . THR A 1 228 ? -26.395 63.567 -13.058 1.00 26.78 228 THR A C 1
ATOM 1799 O O . THR A 1 228 ? -25.307 63.586 -12.506 1.00 26.78 228 THR A O 1
ATOM 1802 N N . GLN A 1 229 ? -26.688 62.880 -14.174 1.00 24.72 229 GLN A N 1
ATOM 1803 C CA . GLN A 1 229 ? -25.876 62.581 -15.381 1.00 24.72 229 GLN A CA 1
ATOM 1804 C C . GLN A 1 229 ? -24.370 62.230 -15.280 1.00 24.72 229 GLN A C 1
ATOM 1806 O O . GLN A 1 229 ? -23.578 62.885 -14.617 1.00 24.72 229 GLN A O 1
ATOM 1811 N N . GLY A 1 230 ? -23.968 61.187 -16.021 1.00 23.78 230 GLY A N 1
ATOM 1812 C CA . GLY A 1 230 ? -22.598 60.652 -16.021 1.00 23.78 230 GLY A CA 1
ATOM 1813 C C . GLY A 1 230 ? -21.671 61.224 -17.099 1.00 23.78 230 GLY A C 1
ATOM 1814 O O . GLY A 1 230 ? -22.079 62.046 -17.914 1.00 23.78 230 GLY A O 1
ATOM 1815 N N . HIS A 1 231 ? -20.437 60.715 -17.137 1.00 26.31 231 HIS A N 1
ATOM 1816 C CA . HIS A 1 231 ? -19.510 60.854 -18.263 1.00 26.31 231 HIS A CA 1
ATOM 1817 C C . HIS A 1 231 ? -18.593 59.624 -18.388 1.00 26.31 231 HIS A C 1
ATOM 1819 O O . HIS A 1 231 ? -18.287 58.950 -17.407 1.00 26.31 231 HIS A O 1
ATOM 1825 N N . ILE A 1 232 ? -18.184 59.349 -19.626 1.00 23.62 232 ILE A N 1
ATOM 1826 C CA . ILE A 1 232 ? -17.237 58.306 -20.053 1.00 23.62 232 ILE A CA 1
ATOM 1827 C C . ILE A 1 232 ? -15.801 58.798 -19.826 1.00 23.62 232 ILE A C 1
ATOM 1829 O O . ILE A 1 232 ? -15.551 59.948 -20.170 1.00 23.62 232 ILE A O 1
ATOM 1833 N N . TYR A 1 233 ? -14.872 57.944 -19.369 1.00 22.25 233 TYR A N 1
ATOM 1834 C CA . TYR A 1 233 ? -13.434 58.036 -19.701 1.00 22.25 233 TYR A CA 1
ATOM 1835 C C . TYR A 1 233 ? -12.670 56.717 -19.422 1.00 22.25 233 TYR A C 1
ATOM 1837 O O . TYR A 1 233 ? -12.741 56.161 -18.330 1.00 22.25 233 TYR A O 1
ATOM 1845 N N . GLU A 1 234 ? -11.901 56.277 -20.419 1.00 21.28 234 GLU A N 1
ATOM 1846 C CA . GLU A 1 234 ? -10.703 55.410 -20.363 1.00 21.28 234 GLU A CA 1
ATOM 1847 C C . GLU A 1 234 ? -9.503 56.271 -20.841 1.00 21.28 234 GLU A C 1
ATOM 1849 O O . GLU A 1 234 ? -9.756 57.313 -21.455 1.00 21.28 234 GLU A O 1
ATOM 1854 N N . PRO A 1 235 ? -8.224 55.843 -20.772 1.00 35.09 235 PRO A N 1
ATOM 1855 C CA . PRO A 1 235 ? -7.523 54.970 -19.818 1.00 35.09 235 PRO A CA 1
ATOM 1856 C C . PRO A 1 235 ? -6.196 55.633 -19.326 1.00 35.09 235 PRO A C 1
ATOM 1858 O O . PRO A 1 235 ? -5.995 56.827 -19.514 1.00 35.09 235 PRO A O 1
ATOM 1861 N N . GLU A 1 236 ? -5.285 54.828 -18.750 1.00 23.34 236 GLU A N 1
ATOM 1862 C CA . GLU A 1 236 ? -3.798 54.906 -18.816 1.00 23.34 236 GLU A CA 1
ATOM 1863 C C . GLU A 1 236 ? -2.982 54.925 -17.498 1.00 23.34 236 GLU A C 1
ATOM 1865 O O . GLU A 1 236 ? -3.150 55.762 -16.621 1.00 23.34 236 GLU A O 1
ATOM 1870 N N . ASN A 1 237 ? -1.999 54.008 -17.482 1.00 22.56 237 ASN A N 1
ATOM 1871 C CA . ASN A 1 237 ? -0.624 54.113 -16.967 1.00 22.56 237 ASN A CA 1
ATOM 1872 C C . ASN A 1 237 ? -0.341 54.551 -15.512 1.00 22.56 237 ASN A C 1
ATOM 1874 O O . ASN A 1 237 ? -0.401 55.726 -15.183 1.00 22.56 237 ASN A O 1
ATOM 1878 N N . TYR A 1 238 ? 0.235 53.627 -14.725 1.00 23.20 238 TYR A N 1
ATOM 1879 C CA . TYR A 1 238 ? 1.625 53.748 -14.233 1.00 23.20 238 TYR A CA 1
ATOM 1880 C C . TYR A 1 238 ? 2.205 52.361 -13.871 1.00 23.20 238 TYR A C 1
ATOM 1882 O O . TYR A 1 238 ? 1.543 51.546 -13.233 1.00 23.20 238 TYR A O 1
ATOM 1890 N N . GLN A 1 239 ? 3.444 52.079 -14.294 1.00 23.16 239 GLN A N 1
ATOM 1891 C CA . GLN A 1 239 ? 4.206 50.866 -13.941 1.00 23.16 239 GLN A CA 1
ATOM 1892 C C . GLN A 1 239 ? 5.280 51.164 -12.875 1.00 23.16 239 GLN A C 1
ATOM 1894 O O . GLN A 1 239 ? 5.710 52.308 -12.761 1.00 23.16 239 GLN A O 1
ATOM 1899 N N . GLN A 1 240 ? 5.821 50.090 -12.266 1.00 26.53 240 GLN A N 1
ATOM 1900 C CA . GLN A 1 240 ? 7.016 50.039 -11.386 1.00 26.53 240 GLN A CA 1
ATOM 1901 C C . GLN A 1 240 ? 6.751 50.576 -9.959 1.00 26.53 240 GLN A C 1
ATOM 1903 O O . GLN A 1 240 ? 6.179 51.644 -9.814 1.00 26.53 240 GLN A O 1
ATOM 1908 N N . GLN A 1 241 ? 7.105 49.937 -8.834 1.00 25.34 241 GLN A N 1
ATOM 1909 C CA . GLN A 1 241 ? 7.839 48.703 -8.456 1.00 25.34 241 GLN A CA 1
ATOM 1910 C C . GLN A 1 241 ? 7.376 48.329 -7.001 1.00 25.34 241 GLN A C 1
ATOM 1912 O O . GLN A 1 241 ? 6.682 49.135 -6.392 1.00 25.34 241 GLN A O 1
ATOM 1917 N N . HIS A 1 242 ? 7.662 47.197 -6.331 1.00 25.47 242 HIS A N 1
ATOM 1918 C CA . HIS A 1 242 ? 8.531 46.029 -6.563 1.00 25.47 242 HIS A CA 1
ATOM 1919 C C . HIS A 1 242 ? 8.073 44.818 -5.686 1.00 25.47 242 HIS A C 1
ATOM 1921 O O . HIS A 1 242 ? 7.473 45.024 -4.641 1.00 25.47 242 HIS A O 1
ATOM 1927 N N . GLN A 1 243 ? 8.518 43.600 -6.041 1.00 23.98 243 GLN A N 1
ATOM 1928 C CA . GLN A 1 243 ? 8.714 42.390 -5.196 1.00 23.98 243 GLN A CA 1
ATOM 1929 C C . GLN A 1 243 ? 7.527 41.511 -4.715 1.00 23.98 243 GLN A C 1
ATOM 1931 O O . GLN A 1 243 ? 6.582 41.963 -4.089 1.00 23.98 243 GLN A O 1
ATOM 1936 N N . ASN A 1 244 ? 7.757 40.198 -4.901 1.00 24.47 244 ASN A N 1
ATOM 1937 C CA . ASN A 1 244 ? 7.233 39.006 -4.209 1.00 24.47 244 ASN A CA 1
ATOM 1938 C C . ASN A 1 244 ? 5.724 38.691 -4.201 1.00 24.47 244 ASN A C 1
ATOM 1940 O O . ASN A 1 244 ? 4.894 39.474 -3.764 1.00 24.47 244 ASN A O 1
ATOM 1944 N N . GLY A 1 245 ? 5.406 37.433 -4.540 1.00 24.89 245 GLY A N 1
ATOM 1945 C CA . GLY A 1 245 ? 4.105 36.810 -4.265 1.00 24.89 245 GLY A CA 1
ATOM 1946 C C . GLY A 1 245 ? 3.564 35.975 -5.425 1.00 24.89 245 GLY A C 1
ATOM 1947 O O . GLY A 1 245 ? 2.906 36.495 -6.317 1.00 24.89 245 GLY A O 1
ATOM 1948 N N . SER A 1 246 ? 3.807 34.663 -5.401 1.00 25.33 246 SER A N 1
ATOM 1949 C CA . SER A 1 246 ? 3.068 33.707 -6.237 1.00 25.33 246 SER A CA 1
ATOM 1950 C C . SER A 1 246 ? 1.684 33.463 -5.636 1.00 25.33 246 SER A C 1
ATOM 1952 O O . SER A 1 246 ? 1.625 33.150 -4.450 1.00 25.33 246 SER A O 1
ATOM 1954 N N . LEU A 1 247 ? 0.613 33.534 -6.443 1.00 27.36 247 LEU A N 1
ATOM 1955 C CA . LEU A 1 247 ? -0.572 32.658 -6.363 1.00 27.36 247 LEU A CA 1
ATOM 1956 C C . LEU A 1 247 ? -1.565 32.919 -7.525 1.00 27.36 247 LEU A C 1
ATOM 1958 O O . LEU A 1 247 ? -1.832 34.065 -7.853 1.00 27.36 247 LEU A O 1
ATOM 1962 N N . ARG A 1 248 ? -2.086 31.818 -8.107 1.00 26.45 248 ARG A N 1
ATOM 1963 C CA . ARG A 1 248 ? -3.470 31.523 -8.599 1.00 26.45 248 ARG A CA 1
ATOM 1964 C C . ARG A 1 248 ? -4.376 32.677 -9.125 1.00 26.45 248 ARG A C 1
ATOM 1966 O O . ARG A 1 248 ? -4.487 33.710 -8.493 1.00 26.45 248 ARG A O 1
ATOM 1973 N N . SER A 1 249 ? -5.218 32.524 -10.166 1.00 26.67 249 SER A N 1
ATOM 1974 C CA . SER A 1 249 ? -5.697 31.340 -10.933 1.00 26.67 249 SER A CA 1
ATOM 1975 C C . SER A 1 249 ? -6.732 31.736 -12.028 1.00 26.67 249 SER A C 1
ATOM 1977 O O . SER A 1 249 ? -7.106 32.902 -12.085 1.00 26.67 249 SER A O 1
ATOM 1979 N N . LEU A 1 250 ? -7.297 30.734 -12.745 1.00 27.45 250 LEU A N 1
ATOM 1980 C CA . LEU A 1 250 ? -8.512 30.749 -13.615 1.00 27.45 250 LEU A CA 1
ATOM 1981 C C . LEU A 1 250 ? -8.247 31.151 -15.093 1.00 27.45 250 LEU A C 1
ATOM 1983 O O . LEU A 1 250 ? -7.329 31.914 -15.358 1.00 27.45 250 LEU A O 1
ATOM 1987 N N . PHE A 1 251 ? -8.940 30.626 -16.123 1.00 24.52 251 PHE A N 1
ATOM 1988 C CA . PHE A 1 251 ? -10.368 30.253 -16.237 1.00 24.52 251 PHE A CA 1
ATOM 1989 C C . PHE A 1 251 ? -10.692 29.100 -17.229 1.00 24.52 251 PHE A C 1
ATOM 1991 O O . PHE A 1 251 ? -9.834 28.686 -18.000 1.00 24.52 251 PHE A O 1
ATOM 1998 N N . VAL A 1 252 ? -11.988 28.710 -17.223 1.00 24.62 252 VAL A N 1
ATOM 1999 C CA . VAL A 1 252 ? -12.865 28.015 -18.220 1.00 24.62 252 VAL A CA 1
ATOM 2000 C C . VAL A 1 252 ? -13.527 26.790 -17.555 1.00 24.62 252 VAL A C 1
ATOM 2002 O O . VAL A 1 252 ? -12.825 25.846 -17.223 1.00 24.62 252 VAL A O 1
ATOM 2005 N N . GLN A 1 253 ? -14.816 26.721 -17.179 1.00 27.50 253 GLN A N 1
ATOM 2006 C CA . GLN A 1 253 ? -16.111 27.317 -17.593 1.00 27.50 253 GLN A CA 1
ATOM 2007 C C . GLN A 1 253 ? -16.882 26.545 -18.687 1.00 27.50 253 GLN A C 1
ATOM 2009 O O . GLN A 1 253 ? -16.627 26.730 -19.869 1.00 27.50 253 GLN A O 1
ATOM 2014 N N . GLN A 1 254 ? -17.915 25.797 -18.269 1.00 27.39 254 GLN A N 1
ATOM 2015 C CA . GLN A 1 254 ? -19.221 25.585 -18.933 1.00 27.39 254 GLN A CA 1
ATOM 2016 C C . GLN A 1 254 ? -20.163 24.862 -17.932 1.00 27.39 254 GLN A C 1
ATOM 2018 O O . GLN A 1 254 ? -19.655 24.145 -17.079 1.00 27.39 254 GLN A O 1
ATOM 2023 N N . GLN A 1 255 ? -21.504 24.868 -17.966 1.00 27.39 255 GLN A N 1
ATOM 2024 C CA . GLN A 1 255 ? -22.592 25.796 -18.357 1.00 27.39 255 GLN A CA 1
ATOM 2025 C C . GLN A 1 255 ? -23.842 24.915 -18.603 1.00 27.39 255 GLN A C 1
ATOM 2027 O O . GLN A 1 255 ? -23.768 24.017 -19.435 1.00 27.39 255 GLN A O 1
ATOM 2032 N N . GLN A 1 256 ? -24.995 25.174 -17.966 1.00 26.48 256 GLN A N 1
ATOM 2033 C CA . GLN A 1 256 ? -26.294 24.601 -18.385 1.00 26.48 256 GLN A CA 1
ATOM 2034 C C . GLN A 1 256 ? -27.499 25.461 -17.937 1.00 26.48 256 GLN A C 1
ATOM 2036 O O . GLN A 1 256 ? -27.357 26.325 -17.075 1.00 26.48 256 GLN A O 1
ATOM 2041 N N . GLN A 1 257 ? -28.662 25.267 -18.578 1.00 25.59 257 GLN A N 1
ATOM 2042 C CA . GLN A 1 257 ? -29.867 26.128 -18.521 1.00 25.59 257 GLN A CA 1
ATOM 2043 C C . GLN A 1 257 ? -31.145 25.284 -18.240 1.00 25.59 257 GLN A C 1
ATOM 2045 O O . GLN A 1 257 ? -31.074 24.068 -18.377 1.00 25.59 257 GLN A O 1
ATOM 2050 N N . ARG A 1 258 ? -32.351 25.810 -17.939 1.00 23.97 258 ARG A N 1
ATOM 2051 C CA . ARG A 1 258 ? -32.869 27.192 -17.750 1.00 23.97 258 ARG A CA 1
ATOM 2052 C C . ARG A 1 258 ? -34.227 27.149 -16.993 1.00 23.97 258 ARG A C 1
ATOM 2054 O O . ARG A 1 258 ? -34.802 26.076 -16.866 1.00 23.97 258 ARG A O 1
ATOM 2061 N N . MET A 1 259 ? -34.784 28.339 -16.719 1.00 20.94 259 MET A N 1
ATOM 2062 C CA . MET A 1 259 ? -36.218 28.726 -16.648 1.00 20.94 259 MET A CA 1
ATOM 2063 C C . MET A 1 259 ? -36.746 29.190 -15.281 1.00 20.94 259 MET A C 1
ATOM 2065 O O . MET A 1 259 ? -36.548 28.545 -14.259 1.00 20.94 259 MET A O 1
ATOM 2069 N N . GLU A 1 260 ? -37.452 30.325 -15.316 1.00 24.55 260 GLU A N 1
ATOM 2070 C CA . GLU A 1 260 ? -38.145 30.987 -14.202 1.00 24.55 260 GLU A CA 1
ATOM 2071 C C . GLU A 1 260 ? -39.663 30.756 -14.279 1.00 24.55 260 GLU A C 1
ATOM 2073 O O . GLU A 1 260 ? -40.199 30.651 -15.379 1.00 24.55 260 GLU A O 1
ATOM 2078 N N . TYR A 1 261 ? -40.348 30.780 -13.128 1.00 23.34 261 TYR A N 1
ATOM 2079 C CA . TYR A 1 261 ? -41.745 31.227 -12.935 1.00 23.34 261 TYR A CA 1
ATOM 2080 C C . TYR A 1 261 ? -41.989 31.471 -11.414 1.00 23.34 261 TYR A C 1
ATOM 2082 O O . TYR A 1 261 ? -41.111 31.123 -10.619 1.00 23.34 261 TYR A O 1
ATOM 2090 N N . PRO A 1 262 ? -43.059 32.170 -10.964 1.00 33.53 262 PRO A N 1
ATOM 2091 C CA . PRO A 1 262 ? -42.909 33.172 -9.902 1.00 33.53 262 PRO A CA 1
ATOM 2092 C C . PRO A 1 262 ? -43.489 32.794 -8.520 1.00 33.53 262 PRO A C 1
ATOM 2094 O O . PRO A 1 262 ? -44.404 31.989 -8.402 1.00 33.53 262 PRO A O 1
ATOM 2097 N N . TYR A 1 263 ? -42.936 33.467 -7.502 1.00 24.61 263 TYR A N 1
ATOM 2098 C CA . TYR A 1 263 ? -43.263 33.579 -6.062 1.00 24.61 263 TYR A CA 1
ATOM 2099 C C . TYR A 1 263 ? -44.729 33.407 -5.576 1.00 24.61 263 TYR A C 1
ATOM 2101 O O . TYR A 1 263 ? -45.649 33.671 -6.349 1.00 24.61 263 TYR A O 1
ATOM 2109 N N . PRO A 1 264 ? -44.978 33.236 -4.244 1.00 38.16 264 PRO A N 1
ATOM 2110 C CA . PRO A 1 264 ? -44.082 32.803 -3.143 1.00 38.16 264 PRO A CA 1
ATOM 2111 C C . PRO A 1 264 ? -44.695 31.767 -2.155 1.00 38.16 264 PRO A C 1
ATOM 2113 O O . PRO A 1 264 ? -45.903 31.746 -1.937 1.00 38.16 264 PRO A O 1
ATOM 2116 N N . GLY A 1 265 ? -43.860 31.029 -1.401 1.00 26.80 265 GLY A N 1
ATOM 2117 C CA . GLY A 1 265 ? -44.287 30.461 -0.104 1.00 26.80 265 GLY A CA 1
ATOM 2118 C C . GLY A 1 265 ? -43.578 29.189 0.387 1.00 26.80 265 GLY A C 1
ATOM 2119 O O . GLY A 1 265 ? -43.572 28.176 -0.297 1.00 26.80 265 GLY A O 1
ATOM 2120 N N . CYS A 1 266 ? -43.077 29.238 1.628 1.00 26.70 266 CYS A N 1
ATOM 2121 C CA . CYS A 1 266 ? -42.751 28.094 2.501 1.00 26.70 266 CYS A CA 1
ATOM 2122 C C . CYS A 1 266 ? -41.727 27.039 2.026 1.00 26.70 266 CYS A C 1
ATOM 2124 O O . CYS A 1 266 ? -42.092 25.891 1.806 1.00 26.70 266 CYS A O 1
ATOM 2126 N N . PHE A 1 267 ? -40.427 27.358 2.108 1.00 25.16 267 PHE A N 1
ATOM 2127 C CA . PHE A 1 267 ? -39.414 26.374 2.534 1.00 25.16 267 PHE A CA 1
ATOM 2128 C C . PHE A 1 267 ? -38.361 27.014 3.451 1.00 25.16 267 PHE A C 1
ATOM 2130 O O . PHE A 1 267 ? -37.670 27.955 3.064 1.00 25.16 267 PHE A O 1
ATOM 2137 N N . MET A 1 268 ? -38.232 26.481 4.669 1.00 23.97 268 MET A N 1
ATOM 2138 C CA . MET A 1 268 ? -37.119 26.772 5.577 1.00 23.97 268 MET A CA 1
ATOM 2139 C C . MET A 1 268 ? -35.875 26.031 5.080 1.00 23.97 268 MET A C 1
ATOM 2141 O O . MET A 1 268 ? -35.696 24.853 5.380 1.00 23.97 268 MET A O 1
ATOM 2145 N N . TYR A 1 269 ? -35.006 26.716 4.337 1.00 26.09 269 TYR A N 1
ATOM 2146 C CA . TYR A 1 269 ? -33.645 26.230 4.129 1.00 26.09 269 TYR A CA 1
ATOM 2147 C C . TYR A 1 269 ? -32.820 26.511 5.383 1.00 26.09 269 TYR A C 1
ATOM 2149 O O . TYR A 1 269 ? -32.415 27.643 5.646 1.00 26.09 269 TYR A O 1
ATOM 2157 N N . GLN A 1 270 ? -32.569 25.458 6.157 1.00 27.36 270 GLN A N 1
ATOM 2158 C CA . GLN A 1 270 ? -31.560 25.476 7.205 1.00 27.36 270 GLN A CA 1
ATOM 2159 C C . GLN A 1 270 ? -30.199 25.732 6.545 1.00 27.36 270 GLN A C 1
ATOM 2161 O O . GLN A 1 270 ? -29.758 24.949 5.703 1.00 27.36 270 GLN A O 1
ATOM 2166 N N . GLN A 1 271 ? -29.546 26.842 6.899 1.00 27.25 271 GLN A N 1
ATOM 2167 C CA . GLN A 1 271 ? -28.188 27.117 6.438 1.00 27.25 271 GLN A CA 1
ATOM 2168 C C . GLN A 1 271 ? -27.273 25.968 6.868 1.00 27.25 271 GLN A C 1
ATOM 2170 O O . GLN A 1 271 ? -27.025 25.782 8.061 1.00 27.25 271 GLN A O 1
ATOM 2175 N N . GLN A 1 272 ? -26.704 25.251 5.898 1.00 31.62 272 GLN A N 1
ATOM 2176 C CA . GLN A 1 272 ? -25.434 24.578 6.128 1.00 31.62 272 GLN A CA 1
ATOM 2177 C C . GLN A 1 272 ? -24.382 25.667 6.334 1.00 31.62 272 GLN A C 1
ATOM 2179 O O . GLN A 1 272 ? -23.810 26.191 5.379 1.00 31.62 272 GLN A O 1
ATOM 2184 N N . GLN A 1 273 ? -24.124 26.009 7.596 1.00 30.25 273 GLN A N 1
ATOM 2185 C CA . GLN A 1 273 ? -22.845 26.601 7.944 1.00 30.25 273 GLN A CA 1
ATOM 2186 C C . GLN A 1 273 ? -21.781 25.547 7.647 1.00 30.25 273 GLN A C 1
ATOM 2188 O O . GLN A 1 273 ? -21.572 24.620 8.428 1.00 30.25 273 GLN A O 1
ATOM 2193 N N . GLN A 1 274 ? -21.101 25.693 6.510 1.00 27.00 274 GLN A N 1
ATOM 2194 C CA . GLN A 1 274 ? -19.766 25.138 6.366 1.00 27.00 274 GLN A CA 1
ATOM 2195 C C . GLN A 1 274 ? -18.884 25.856 7.386 1.00 27.00 274 GLN A C 1
ATOM 2197 O O . GLN A 1 274 ? -18.299 26.898 7.093 1.00 27.00 274 GLN A O 1
ATOM 2202 N N . GLN A 1 275 ? -18.801 25.310 8.600 1.00 28.92 275 GLN A N 1
ATOM 2203 C CA . GLN A 1 275 ? -17.704 25.633 9.495 1.00 28.92 275 GLN A CA 1
ATOM 2204 C C . GLN A 1 275 ? -16.442 25.048 8.868 1.00 28.92 275 GLN A C 1
ATOM 2206 O O . GLN A 1 275 ? -16.064 23.901 9.101 1.00 28.92 275 GLN A O 1
ATOM 2211 N N . GLN A 1 276 ? -15.802 25.867 8.033 1.00 23.47 276 GLN A N 1
ATOM 2212 C CA . GLN A 1 276 ? -14.375 25.763 7.805 1.00 23.47 276 GLN A CA 1
ATOM 2213 C C . GLN A 1 276 ? -13.713 25.868 9.178 1.00 23.47 276 GLN A C 1
ATOM 2215 O O . GLN A 1 276 ? -13.523 26.963 9.701 1.00 23.47 276 GLN A O 1
ATOM 2220 N N . PHE A 1 277 ? -13.370 24.725 9.770 1.00 24.81 277 PHE A N 1
ATOM 2221 C CA . PHE A 1 277 ? -12.393 24.695 10.845 1.00 24.81 277 PHE A CA 1
ATOM 2222 C C . PHE A 1 277 ? -11.041 25.060 10.236 1.00 24.81 277 PHE A C 1
ATOM 2224 O O . PHE A 1 277 ? -10.266 24.208 9.798 1.00 24.81 277 PHE A O 1
ATOM 2231 N N . SER A 1 278 ? -10.790 26.367 10.183 1.00 21.39 278 SER A N 1
ATOM 2232 C CA . SER A 1 278 ? -9.481 26.959 9.974 1.00 21.39 278 SER A CA 1
ATOM 2233 C C . SER A 1 278 ? -8.596 26.596 11.163 1.00 21.39 278 SER A C 1
ATOM 2235 O O . SER A 1 278 ? -8.413 27.378 12.095 1.00 21.39 278 SER A O 1
ATOM 2237 N N . TYR A 1 279 ? -8.061 25.377 11.142 1.00 27.23 279 TYR A N 1
ATOM 2238 C CA . TYR A 1 279 ? -6.938 25.009 11.983 1.00 27.23 279 TYR A CA 1
ATOM 2239 C C . TYR A 1 279 ? -5.696 25.736 11.463 1.00 27.23 279 TYR A C 1
ATOM 2241 O O . TYR A 1 279 ? -4.918 25.193 10.679 1.00 27.23 279 TYR A O 1
ATOM 2249 N N . GLU A 1 280 ? -5.499 26.967 11.935 1.00 28.75 280 GLU A N 1
ATOM 2250 C CA . GLU A 1 280 ? -4.156 27.518 12.096 1.00 28.75 280 GLU A CA 1
ATOM 2251 C C . GLU A 1 280 ? -3.433 26.659 13.141 1.00 28.75 280 GLU A C 1
ATOM 2253 O O . GLU A 1 280 ? -3.455 26.934 14.339 1.00 28.75 280 GLU A O 1
ATOM 2258 N N . GLN A 1 281 ? -2.858 25.546 12.687 1.00 27.80 281 GLN A N 1
ATOM 2259 C CA . GLN A 1 281 ? -2.017 24.684 13.502 1.00 27.80 281 GLN A CA 1
ATOM 2260 C C . GLN A 1 281 ? -0.716 24.370 12.774 1.00 27.80 281 GLN A C 1
ATOM 2262 O O . GLN A 1 281 ? -0.686 24.011 11.597 1.00 27.80 281 GLN A O 1
ATOM 2267 N N . ASP A 1 282 ? 0.353 24.561 13.535 1.00 26.39 282 ASP A N 1
ATOM 2268 C CA . ASP A 1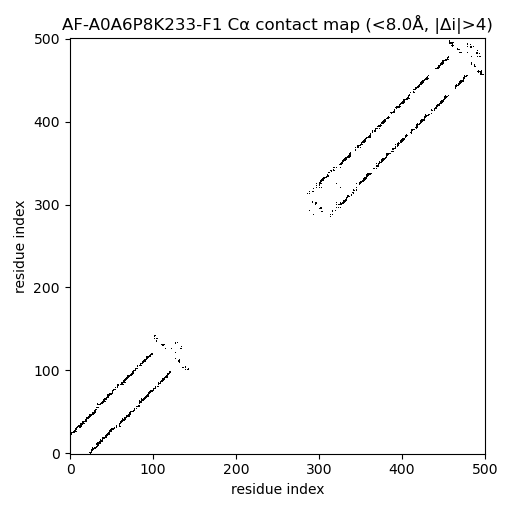 282 ? 1.756 24.488 13.162 1.00 26.39 282 ASP A CA 1
ATOM 2269 C C . ASP A 1 282 ? 2.096 23.223 12.330 1.00 26.39 282 ASP A C 1
ATOM 2271 O O . ASP A 1 282 ? 1.762 22.109 12.764 1.00 26.39 282 ASP A O 1
ATOM 2275 N N . PRO A 1 283 ? 2.787 23.345 11.171 1.00 31.19 283 PRO A N 1
ATOM 2276 C CA . PRO A 1 283 ? 3.133 22.210 10.303 1.00 31.19 283 PRO A CA 1
ATOM 2277 C C . PRO A 1 283 ? 3.956 21.095 10.969 1.00 31.19 283 PRO A C 1
ATOM 2279 O O . PRO A 1 283 ? 4.117 20.022 10.390 1.00 31.19 283 PRO A O 1
ATOM 2282 N N . SER A 1 284 ? 4.498 21.341 12.162 1.00 28.59 284 SER A N 1
ATOM 2283 C CA . SER A 1 284 ? 5.427 20.464 12.878 1.00 28.59 284 SER A CA 1
ATOM 2284 C C . SER A 1 284 ? 4.788 19.338 13.713 1.00 28.59 284 SER A C 1
ATOM 2286 O O . SER A 1 284 ? 5.515 18.494 14.233 1.00 28.59 284 SER A O 1
ATOM 2288 N N . SER A 1 285 ? 3.453 19.280 13.848 1.00 29.28 285 SER A N 1
ATOM 2289 C CA . SER A 1 285 ? 2.786 18.473 14.898 1.00 29.28 285 SER A CA 1
ATOM 2290 C C . SER A 1 285 ? 1.857 17.332 14.429 1.00 29.28 285 SER A C 1
ATOM 2292 O O . SER A 1 285 ? 1.137 16.741 15.238 1.00 29.28 285 SER A O 1
ATOM 2294 N N . ARG A 1 286 ? 1.895 16.925 13.148 1.00 36.78 286 ARG A N 1
ATOM 2295 C CA . ARG A 1 286 ? 1.137 15.758 12.631 1.00 36.78 286 ARG A CA 1
ATOM 2296 C C . ARG A 1 286 ? 1.747 14.405 13.053 1.00 36.78 286 ARG A C 1
ATOM 2298 O O . ARG A 1 286 ? 2.210 13.632 12.221 1.00 36.78 286 ARG A O 1
ATOM 2305 N N . SER A 1 287 ? 1.685 14.093 14.348 1.00 36.53 287 SER A N 1
ATOM 2306 C CA . SER A 1 287 ? 2.110 12.805 14.930 1.00 36.53 287 SER A CA 1
ATOM 2307 C C . SER A 1 287 ? 0.941 11.973 15.490 1.00 36.53 287 SER A C 1
ATOM 2309 O O . SER A 1 287 ? 1.109 11.213 16.440 1.00 36.53 287 SER A O 1
ATOM 2311 N N . ALA A 1 288 ? -0.258 12.104 14.918 1.00 38.91 288 ALA A N 1
ATOM 2312 C CA . ALA A 1 288 ? -1.396 11.250 15.249 1.00 38.91 288 ALA A CA 1
ATOM 2313 C C . ALA A 1 288 ? -1.517 10.123 14.211 1.00 38.91 288 ALA A C 1
ATOM 2315 O O . ALA A 1 288 ? -2.026 10.339 13.111 1.00 38.91 288 ALA A O 1
ATOM 2316 N N . VAL A 1 289 ? -1.055 8.917 14.564 1.00 49.53 289 VAL A N 1
ATOM 2317 C CA . VAL A 1 289 ? -1.291 7.691 13.781 1.00 49.53 289 VAL A CA 1
ATOM 2318 C C . VAL A 1 289 ? -2.792 7.554 13.519 1.00 49.53 289 VAL A C 1
ATOM 2320 O O . VAL A 1 289 ? -3.584 7.489 14.461 1.00 49.53 289 VAL A O 1
ATOM 2323 N N . HIS A 1 290 ? -3.206 7.528 12.249 1.00 47.84 290 HIS A N 1
ATOM 2324 C CA . HIS A 1 290 ? -4.631 7.508 11.937 1.00 47.84 290 HIS A CA 1
ATOM 2325 C C . HIS A 1 290 ? -5.256 6.172 12.396 1.00 47.84 290 HIS A C 1
ATOM 2327 O O . HIS A 1 290 ? -4.763 5.117 11.988 1.00 47.84 290 HIS A O 1
ATOM 2333 N N . PRO A 1 291 ? -6.358 6.156 13.180 1.00 46.12 291 PRO A N 1
ATOM 2334 C CA . PRO A 1 291 ? -6.891 4.917 13.763 1.00 46.12 291 PRO A CA 1
ATOM 2335 C C . PRO A 1 291 ? -7.219 3.820 12.737 1.00 46.12 291 PRO A C 1
ATOM 2337 O O . PRO A 1 291 ? -7.028 2.638 13.012 1.00 46.12 291 PRO A O 1
ATOM 2340 N N . ARG A 1 292 ? -7.639 4.205 11.518 1.00 48.72 292 ARG A N 1
ATOM 2341 C CA . ARG A 1 292 ? -7.874 3.270 10.393 1.00 48.72 292 ARG A CA 1
ATOM 2342 C C . ARG A 1 292 ? -6.649 2.404 10.069 1.00 48.72 292 ARG A C 1
ATOM 2344 O O . ARG A 1 292 ? -6.825 1.261 9.663 1.00 48.72 292 ARG A O 1
ATOM 2351 N N . TRP A 1 293 ? -5.429 2.916 10.249 1.00 52.56 293 TRP A N 1
ATOM 2352 C CA . TRP A 1 293 ? -4.203 2.164 9.968 1.00 52.56 293 TRP A CA 1
ATOM 2353 C C . TRP A 1 293 ? -3.996 1.052 11.002 1.00 52.56 293 TRP A C 1
ATOM 2355 O O . TRP A 1 293 ? -3.779 -0.092 10.618 1.00 52.56 293 TRP A O 1
ATOM 2365 N N . VAL A 1 294 ? -4.185 1.349 12.295 1.00 49.78 294 VAL A N 1
ATOM 2366 C CA . VAL A 1 294 ? -4.091 0.363 13.393 1.00 49.78 294 VAL A CA 1
ATOM 2367 C C . VAL A 1 294 ? -5.091 -0.783 13.209 1.00 49.78 294 VAL A C 1
ATOM 2369 O O . VAL A 1 294 ? -4.730 -1.949 13.357 1.00 49.78 294 VAL A O 1
ATOM 2372 N N . TYR A 1 295 ? -6.334 -0.482 12.823 1.00 40.44 295 TYR A N 1
ATOM 2373 C CA . TYR A 1 295 ? -7.353 -1.521 12.633 1.00 40.44 295 TYR A CA 1
ATOM 2374 C C . TYR A 1 295 ? -7.134 -2.400 11.398 1.00 40.44 295 TYR A C 1
ATOM 2376 O O . TYR A 1 295 ? -7.450 -3.591 11.443 1.00 40.44 295 TYR A O 1
ATOM 2384 N N . LYS A 1 296 ? -6.551 -1.853 10.323 1.00 50.97 296 LYS A N 1
ATOM 2385 C CA . LYS A 1 296 ? -6.202 -2.642 9.134 1.00 50.97 296 LYS A CA 1
ATOM 2386 C C . LYS A 1 296 ? -5.005 -3.563 9.398 1.00 50.97 296 LYS A C 1
ATOM 2388 O O . LYS A 1 296 ? -5.049 -4.729 9.007 1.00 50.97 296 LYS A O 1
ATOM 2393 N N . LEU A 1 297 ? -3.998 -3.065 10.125 1.00 58.16 297 LEU A N 1
ATOM 2394 C CA . LEU A 1 297 ? -2.803 -3.813 10.538 1.00 58.16 297 LEU A CA 1
ATOM 2395 C C . LEU A 1 297 ? -3.155 -5.108 11.290 1.00 58.16 297 LEU A C 1
ATOM 2397 O O . LEU A 1 297 ? -2.751 -6.190 10.862 1.00 58.16 297 LEU A O 1
ATOM 2401 N N . ARG A 1 298 ? -3.955 -4.995 12.361 1.00 50.62 298 ARG A N 1
ATOM 2402 C CA . ARG A 1 298 ? -4.240 -6.087 13.315 1.00 50.62 298 ARG A CA 1
ATOM 2403 C C . ARG A 1 298 ? -4.863 -7.345 12.709 1.00 50.62 298 ARG A C 1
ATOM 2405 O O . ARG A 1 298 ? -4.538 -8.447 13.132 1.00 50.62 298 ARG A O 1
ATOM 2412 N N . HIS A 1 299 ? -5.738 -7.195 11.717 1.00 50.41 299 HIS A N 1
ATOM 2413 C CA . HIS A 1 299 ? -6.507 -8.323 11.173 1.00 50.41 299 HIS A CA 1
ATOM 2414 C C . HIS A 1 299 ? -5.905 -8.933 9.905 1.00 50.41 299 HIS A C 1
ATOM 2416 O O . HIS A 1 299 ? -6.186 -10.083 9.584 1.00 50.41 299 HIS A O 1
ATOM 2422 N N . THR A 1 300 ? -5.086 -8.178 9.167 1.00 59.72 300 THR A N 1
ATOM 2423 C CA . THR A 1 300 ? -4.651 -8.578 7.816 1.00 59.72 300 THR A CA 1
ATOM 2424 C C . THR A 1 300 ? -3.150 -8.829 7.687 1.00 59.72 300 THR A C 1
ATOM 2426 O O . THR A 1 300 ? -2.700 -9.220 6.611 1.00 59.72 300 THR A O 1
ATOM 2429 N N . ARG A 1 301 ? -2.352 -8.565 8.741 1.00 74.19 301 ARG A N 1
ATOM 2430 C CA . ARG A 1 301 ? -0.869 -8.516 8.690 1.00 74.19 301 ARG A CA 1
ATOM 2431 C C . ARG A 1 301 ? -0.336 -7.709 7.497 1.00 74.19 301 ARG A C 1
ATOM 2433 O O . ARG A 1 301 ? 0.752 -7.981 6.981 1.00 74.19 301 ARG A O 1
ATOM 2440 N N . THR A 1 302 ? -1.131 -6.724 7.077 1.00 80.88 302 THR A N 1
ATOM 2441 C CA . THR A 1 302 ? -0.943 -5.921 5.875 1.00 80.88 302 THR A CA 1
ATOM 2442 C C . THR A 1 302 ? -1.114 -4.446 6.229 1.00 80.88 302 THR A C 1
ATOM 2444 O O . THR A 1 302 ? -2.185 -4.010 6.658 1.00 80.88 302 THR A O 1
ATOM 2447 N N . LEU A 1 303 ? -0.064 -3.649 6.038 1.00 82.12 303 LEU A N 1
ATOM 2448 C CA . LEU A 1 303 ? -0.122 -2.195 6.177 1.00 82.12 303 LEU A CA 1
ATOM 2449 C C . LEU A 1 303 ? -0.566 -1.594 4.845 1.00 82.12 303 LEU A C 1
ATOM 2451 O O . LEU A 1 303 ? 0.276 -1.225 4.038 1.00 82.12 303 LEU A O 1
ATOM 2455 N N . ALA A 1 304 ? -1.875 -1.520 4.602 1.00 79.75 304 ALA A N 1
ATOM 2456 C CA . ALA A 1 304 ? -2.411 -0.983 3.349 1.00 79.75 304 ALA A CA 1
ATOM 2457 C C . ALA A 1 304 ? -3.065 0.399 3.533 1.00 79.75 304 ALA A C 1
ATOM 2459 O O . ALA A 1 304 ? -4.186 0.498 4.041 1.00 79.75 304 ALA A O 1
ATOM 2460 N N . VAL A 1 305 ? -2.409 1.467 3.092 1.00 71.50 305 VAL A N 1
ATOM 2461 C CA . VAL A 1 305 ? -2.901 2.846 3.165 1.00 71.50 305 VAL A CA 1
ATOM 2462 C C . VAL A 1 305 ? -2.960 3.430 1.761 1.00 71.50 305 VAL A C 1
ATOM 2464 O O . VAL A 1 305 ? -1.954 3.899 1.242 1.00 71.50 305 VAL A O 1
ATOM 2467 N N . ASN A 1 306 ? -4.146 3.415 1.154 1.00 66.12 306 ASN A N 1
ATOM 2468 C CA . ASN A 1 306 ? -4.340 3.783 -0.247 1.00 66.12 306 ASN A CA 1
ATOM 2469 C C . ASN A 1 306 ? -5.403 4.880 -0.333 1.00 66.12 306 ASN A C 1
ATOM 2471 O O . ASN A 1 306 ? -6.389 4.799 0.401 1.00 66.12 306 ASN A O 1
ATOM 2475 N N . LEU A 1 307 ? -5.262 5.815 -1.282 1.00 56.94 307 LEU A N 1
ATOM 2476 C CA . LEU A 1 307 ? -6.232 6.891 -1.560 1.00 56.94 307 LEU A CA 1
ATOM 2477 C C . LEU A 1 307 ? -6.378 7.943 -0.438 1.00 56.94 307 LEU A C 1
ATOM 2479 O O . LEU A 1 307 ? -7.459 8.497 -0.262 1.00 56.94 307 LEU A O 1
ATOM 2483 N N . GLU A 1 308 ? -5.310 8.243 0.307 1.00 64.38 308 GLU A N 1
ATOM 2484 C CA . GLU A 1 308 ? -5.342 9.197 1.439 1.00 64.38 308 GLU A CA 1
ATOM 2485 C C . GLU A 1 308 ? -4.465 10.454 1.182 1.00 64.38 308 GLU A C 1
ATOM 2487 O O . GLU A 1 308 ? -4.109 11.174 2.111 1.00 64.38 308 GLU A O 1
ATOM 2492 N N . GLU A 1 309 ? -4.080 10.711 -0.081 1.00 67.44 309 GLU A N 1
ATOM 2493 C CA . GLU A 1 309 ? -3.247 11.854 -0.531 1.00 67.44 309 GLU A CA 1
ATOM 2494 C C . GLU A 1 309 ? -1.920 12.048 0.240 1.00 67.44 309 GLU A C 1
ATOM 2496 O O . GLU A 1 309 ? -1.354 13.141 0.296 1.00 67.44 309 GLU A O 1
ATOM 2501 N N . LEU A 1 310 ? -1.386 10.978 0.837 1.00 72.88 310 LEU A N 1
ATOM 2502 C CA . LEU A 1 310 ? -0.280 11.087 1.787 1.00 72.88 310 LEU A CA 1
ATOM 2503 C C . LEU A 1 310 ? 1.033 11.499 1.124 1.00 72.88 310 LEU A C 1
ATOM 2505 O O . LEU A 1 310 ? 1.527 10.821 0.225 1.00 72.88 310 LEU A O 1
ATOM 2509 N N . THR A 1 311 ? 1.634 12.566 1.645 1.00 73.06 311 THR A N 1
ATOM 2510 C CA . THR A 1 311 ? 2.993 13.015 1.311 1.00 73.06 311 THR A CA 1
ATOM 2511 C C . THR A 1 311 ? 4.061 12.379 2.204 1.00 73.06 311 THR A C 1
ATOM 2513 O O . THR A 1 311 ? 5.213 12.255 1.792 1.00 73.06 311 THR A O 1
ATOM 2516 N N . SER A 1 312 ? 3.691 11.934 3.409 1.00 75.06 312 SER A N 1
ATOM 2517 C CA . SER A 1 312 ? 4.543 11.173 4.329 1.00 75.06 312 SER A CA 1
ATOM 2518 C C . SER A 1 312 ? 3.714 10.257 5.239 1.00 75.06 312 SER A C 1
ATOM 2520 O O . SER A 1 312 ? 2.511 10.454 5.420 1.00 75.06 312 SER A O 1
ATOM 2522 N N . VAL A 1 313 ? 4.367 9.244 5.818 1.00 78.88 313 VAL A N 1
ATOM 2523 C CA . VAL A 1 313 ? 3.783 8.316 6.802 1.00 78.88 313 VAL A CA 1
ATOM 2524 C C . VAL A 1 313 ? 4.571 8.452 8.116 1.00 78.88 313 VAL A C 1
ATOM 2526 O O . VAL A 1 313 ? 5.799 8.391 8.057 1.00 78.88 313 VAL A O 1
ATOM 2529 N N . PRO A 1 314 ? 3.927 8.638 9.288 1.00 78.75 314 PRO A N 1
ATOM 2530 C CA . PRO A 1 314 ? 4.626 8.783 10.570 1.00 78.75 314 PRO A CA 1
ATOM 2531 C C . PRO A 1 314 ? 5.393 7.523 10.999 1.00 78.75 314 PRO A C 1
ATOM 2533 O O . PRO A 1 314 ? 4.876 6.411 10.888 1.00 78.75 314 PRO A O 1
ATOM 2536 N N . ASP A 1 315 ? 6.575 7.693 11.602 1.00 78.56 315 ASP A N 1
ATOM 2537 C CA . ASP A 1 315 ? 7.450 6.577 12.010 1.00 78.56 315 ASP A CA 1
ATOM 2538 C C . ASP A 1 315 ? 6.789 5.593 12.998 1.00 78.56 315 ASP A C 1
ATOM 2540 O O . ASP A 1 315 ? 7.039 4.388 12.962 1.00 78.56 315 ASP A O 1
ATOM 2544 N N . GLN A 1 316 ? 5.875 6.091 13.835 1.00 77.31 316 GLN A N 1
ATOM 2545 C CA . GLN A 1 316 ? 5.093 5.300 14.796 1.00 77.31 316 GLN A CA 1
ATOM 2546 C C . GLN A 1 316 ? 4.243 4.207 14.127 1.00 77.31 316 GLN A C 1
ATOM 2548 O O . GLN A 1 316 ? 4.034 3.149 14.718 1.00 77.31 316 GLN A O 1
ATOM 2553 N N . VAL A 1 317 ? 3.784 4.420 12.885 1.00 80.81 317 VAL A N 1
ATOM 2554 C CA . VAL A 1 317 ? 3.002 3.420 12.133 1.00 80.81 317 VAL A CA 1
ATOM 2555 C C . VAL A 1 317 ? 3.843 2.173 11.866 1.00 80.81 317 VAL A C 1
ATOM 2557 O O . VAL A 1 317 ? 3.356 1.056 12.013 1.00 80.81 317 VAL A O 1
ATOM 2560 N N . PHE A 1 318 ? 5.119 2.362 11.525 1.00 83.00 318 PHE A N 1
ATOM 2561 C CA . PHE A 1 318 ? 6.049 1.275 11.220 1.00 83.00 318 PHE A CA 1
ATOM 2562 C C . PHE A 1 318 ? 6.509 0.525 12.472 1.00 83.00 318 PHE A C 1
ATOM 2564 O O . PHE A 1 318 ? 6.801 -0.664 12.393 1.00 83.00 318 PHE A O 1
ATOM 2571 N N . GLN A 1 319 ? 6.535 1.187 13.633 1.00 81.62 319 GLN A N 1
ATOM 2572 C CA . GLN A 1 319 ? 6.792 0.527 14.917 1.00 81.62 319 GLN A CA 1
ATOM 2573 C C . GLN A 1 319 ? 5.635 -0.416 15.274 1.00 81.62 319 GLN A C 1
ATOM 2575 O O . GLN A 1 319 ? 5.860 -1.610 15.446 1.00 81.62 319 GLN A O 1
ATOM 2580 N N . ILE A 1 320 ? 4.390 0.076 15.235 1.00 80.31 320 ILE A N 1
ATOM 2581 C CA . ILE A 1 320 ? 3.193 -0.753 15.468 1.00 80.31 320 ILE A CA 1
ATOM 2582 C C . ILE A 1 320 ? 3.123 -1.909 14.455 1.00 80.31 320 ILE A C 1
ATOM 2584 O O . ILE A 1 320 ? 2.886 -3.054 14.825 1.00 80.31 320 ILE A O 1
ATOM 2588 N N . ALA A 1 321 ? 3.375 -1.637 13.173 1.00 82.50 321 ALA A N 1
ATOM 2589 C CA . ALA A 1 321 ? 3.345 -2.662 12.132 1.00 82.50 321 ALA A CA 1
ATOM 2590 C C . ALA A 1 321 ? 4.465 -3.714 12.270 1.00 82.50 321 ALA A C 1
ATOM 2592 O O . ALA A 1 321 ? 4.281 -4.865 11.868 1.00 82.50 321 ALA A O 1
ATOM 2593 N N . ARG A 1 322 ? 5.611 -3.351 12.861 1.00 85.69 322 ARG A N 1
ATOM 2594 C CA . ARG A 1 322 ? 6.671 -4.299 13.220 1.00 85.69 322 ARG A CA 1
ATOM 2595 C C . ARG A 1 322 ? 6.223 -5.232 14.345 1.00 85.69 322 ARG A C 1
ATOM 2597 O O . ARG A 1 322 ? 6.408 -6.440 14.217 1.00 85.69 322 ARG A O 1
ATOM 2604 N N . ASP A 1 323 ? 5.637 -4.682 15.405 1.00 83.25 323 ASP A N 1
ATOM 2605 C CA . ASP A 1 323 ? 5.207 -5.445 16.584 1.00 83.25 323 ASP A CA 1
ATOM 2606 C C . ASP A 1 323 ? 4.064 -6.423 16.245 1.00 83.25 323 ASP A C 1
ATOM 2608 O O . ASP A 1 323 ? 4.065 -7.564 16.701 1.00 83.25 323 ASP A O 1
ATOM 2612 N N . GLU A 1 324 ? 3.147 -6.020 15.358 1.00 81.62 324 GLU A N 1
ATOM 2613 C CA . GLU A 1 324 ? 2.050 -6.853 14.829 1.00 81.62 324 GLU A CA 1
ATOM 2614 C C . GLU A 1 324 ? 2.512 -7.868 13.748 1.00 81.62 324 GLU A C 1
ATOM 2616 O O . GLU A 1 324 ? 1.708 -8.637 13.214 1.00 81.62 324 GLU A O 1
ATOM 2621 N N . GLY A 1 325 ? 3.805 -7.897 13.393 1.00 82.19 325 GLY A N 1
ATOM 2622 C CA . GLY A 1 325 ? 4.363 -8.870 12.447 1.00 82.19 325 GLY A CA 1
ATOM 2623 C C . GLY A 1 325 ? 3.813 -8.734 11.022 1.00 82.19 325 GLY A C 1
ATOM 2624 O O . GLY A 1 325 ? 3.384 -9.721 10.418 1.00 82.19 325 GLY A O 1
ATOM 2625 N N . VAL A 1 326 ? 3.787 -7.516 10.481 1.00 85.31 326 VAL A N 1
ATOM 2626 C CA . VAL A 1 326 ? 3.278 -7.226 9.129 1.00 85.31 326 VAL A CA 1
ATOM 2627 C C . VAL A 1 326 ? 4.304 -7.570 8.051 1.00 85.31 326 VAL A C 1
ATOM 2629 O O . VAL A 1 326 ? 5.465 -7.173 8.130 1.00 85.31 326 VAL A O 1
ATOM 2632 N N . HIS A 1 327 ? 3.844 -8.289 7.025 1.00 87.00 327 HIS A N 1
ATOM 2633 C CA . HIS A 1 327 ? 4.679 -8.794 5.927 1.00 87.00 327 HIS A CA 1
ATOM 2634 C C . HIS A 1 327 ? 4.372 -8.104 4.588 1.00 87.00 327 HIS A C 1
ATOM 2636 O O . HIS A 1 327 ? 5.258 -7.968 3.747 1.00 87.00 327 HIS A O 1
ATOM 2642 N N . VAL A 1 328 ? 3.137 -7.633 4.395 1.00 89.69 328 VAL A N 1
ATOM 2643 C CA . VAL A 1 328 ? 2.704 -6.930 3.179 1.00 89.69 328 VAL A CA 1
ATOM 2644 C C . VAL A 1 328 ? 2.529 -5.448 3.502 1.00 89.69 328 VAL A C 1
ATOM 2646 O O . VAL A 1 328 ? 1.877 -5.093 4.485 1.00 89.69 328 VAL A O 1
ATOM 2649 N N . VAL A 1 329 ? 3.100 -4.566 2.689 1.00 90.38 329 VAL A N 1
ATOM 2650 C CA . VAL A 1 329 ? 2.932 -3.114 2.816 1.00 90.38 329 VAL A CA 1
ATOM 2651 C C . VAL A 1 329 ? 2.444 -2.559 1.487 1.00 90.38 329 VAL A C 1
ATOM 2653 O O . VAL A 1 329 ? 3.096 -2.731 0.463 1.00 90.38 329 VAL A O 1
ATOM 2656 N N . ASP A 1 330 ? 1.306 -1.879 1.508 1.00 89.00 330 ASP A N 1
ATOM 2657 C CA . ASP A 1 330 ? 0.695 -1.241 0.349 1.00 89.00 330 ASP A CA 1
ATOM 2658 C C . ASP A 1 330 ? 0.466 0.244 0.649 1.00 89.00 330 ASP A C 1
ATOM 2660 O O . ASP A 1 330 ? -0.274 0.621 1.552 1.00 89.00 330 ASP A O 1
ATOM 2664 N N . PHE A 1 331 ? 1.149 1.102 -0.094 1.00 88.19 331 PHE A N 1
ATOM 2665 C CA . PHE A 1 331 ? 0.985 2.550 -0.077 1.00 88.19 331 PHE A CA 1
ATOM 2666 C C . PHE A 1 331 ? 0.602 3.067 -1.468 1.00 88.19 331 PHE A C 1
ATOM 2668 O O . PHE A 1 331 ? 0.956 4.192 -1.842 1.00 88.19 331 PHE A O 1
ATOM 2675 N N . ALA A 1 332 ? -0.093 2.253 -2.266 1.00 87.44 332 ALA A N 1
ATOM 2676 C CA . ALA A 1 332 ? -0.501 2.638 -3.604 1.00 87.44 332 ALA A CA 1
ATOM 2677 C C . ALA A 1 332 ? -1.488 3.818 -3.599 1.00 87.44 332 ALA A C 1
ATOM 2679 O O . ALA A 1 332 ? -2.349 3.929 -2.727 1.00 87.44 332 ALA A O 1
ATOM 2680 N N . ARG A 1 333 ? -1.434 4.662 -4.636 1.00 86.69 333 ARG A N 1
ATOM 2681 C CA . ARG A 1 333 ? -2.346 5.806 -4.837 1.00 86.69 333 ARG A CA 1
ATOM 2682 C C . ARG A 1 333 ? -2.259 6.852 -3.715 1.00 86.69 333 ARG A C 1
ATOM 2684 O O . ARG A 1 333 ? -3.277 7.217 -3.126 1.00 86.69 333 ARG A O 1
ATOM 2691 N N . ASN A 1 334 ? -1.050 7.335 -3.436 1.00 86.44 334 ASN A N 1
ATOM 2692 C CA . ASN A 1 334 ? -0.791 8.480 -2.553 1.00 86.44 334 ASN A CA 1
ATOM 2693 C C . ASN A 1 334 ? 0.085 9.529 -3.272 1.00 86.44 334 ASN A C 1
ATOM 2695 O O . ASN A 1 334 ? 0.190 9.530 -4.498 1.00 86.44 334 ASN A O 1
ATOM 2699 N N . GLN A 1 335 ? 0.681 10.459 -2.523 1.00 88.31 335 GLN A N 1
ATOM 2700 C CA . GLN A 1 335 ? 1.538 11.536 -3.030 1.00 88.31 335 GLN A CA 1
ATOM 2701 C C . GLN A 1 335 ? 2.968 11.425 -2.462 1.00 88.31 335 GLN A C 1
ATOM 2703 O O . GLN A 1 335 ? 3.636 12.433 -2.222 1.00 88.31 335 GLN A O 1
ATOM 2708 N N . LEU A 1 336 ? 3.453 10.198 -2.233 1.00 87.00 336 LEU A N 1
ATOM 2709 C CA . LEU A 1 336 ? 4.790 9.959 -1.685 1.00 87.00 336 LEU A CA 1
ATOM 2710 C C . LEU A 1 336 ? 5.868 10.347 -2.705 1.00 87.00 336 LEU A C 1
ATOM 2712 O O . LEU A 1 336 ? 5.853 9.873 -3.840 1.00 87.00 336 LEU A O 1
ATOM 2716 N N . SER A 1 337 ? 6.823 11.182 -2.289 1.00 89.25 337 SER A N 1
ATOM 2717 C CA . SER A 1 337 ? 7.967 11.622 -3.107 1.00 89.25 337 SER A CA 1
ATOM 2718 C C . SER A 1 337 ? 9.186 10.694 -3.018 1.00 89.25 337 SER A C 1
ATOM 2720 O O . SER A 1 337 ? 10.047 10.698 -3.901 1.00 89.25 337 SER A O 1
ATOM 2722 N N . THR A 1 338 ? 9.256 9.877 -1.965 1.00 92.25 338 THR A N 1
ATOM 2723 C CA . THR A 1 338 ? 10.233 8.800 -1.763 1.00 92.25 338 THR A CA 1
ATO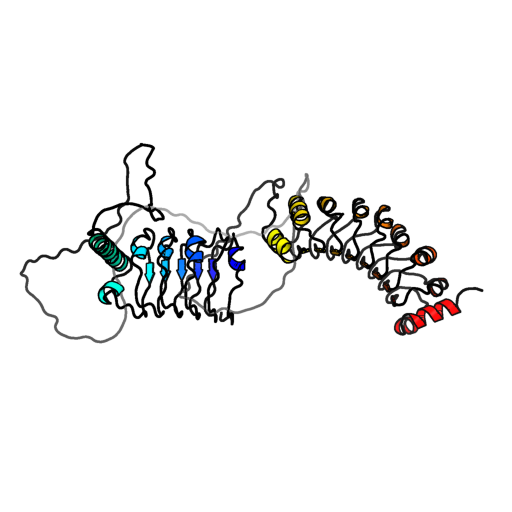M 2724 C C . THR A 1 338 ? 9.671 7.761 -0.781 1.00 92.25 338 THR A C 1
ATOM 2726 O O . THR A 1 338 ? 8.578 7.940 -0.240 1.00 92.25 338 THR A O 1
ATOM 2729 N N . LEU A 1 339 ? 10.397 6.666 -0.548 1.00 90.38 339 LEU A N 1
ATOM 2730 C CA . LEU A 1 339 ? 10.016 5.647 0.433 1.00 90.38 339 LEU A CA 1
ATOM 2731 C C . LEU A 1 339 ? 10.216 6.193 1.863 1.00 90.38 339 LEU A C 1
ATOM 2733 O O . LEU A 1 339 ? 11.313 6.668 2.165 1.00 90.38 339 LEU A O 1
ATOM 2737 N N . PRO A 1 340 ? 9.219 6.104 2.767 1.00 88.50 340 PRO A N 1
ATOM 2738 C CA . PRO A 1 340 ? 9.362 6.570 4.149 1.00 88.50 340 PRO A CA 1
ATOM 2739 C C . PRO A 1 340 ? 10.497 5.862 4.904 1.00 88.50 340 PRO A C 1
ATOM 2741 O O . PRO A 1 340 ? 10.555 4.634 4.913 1.00 88.50 340 PRO A O 1
ATOM 2744 N N . ASN A 1 341 ? 11.352 6.621 5.599 1.00 86.88 341 ASN A N 1
ATOM 2745 C CA . ASN A 1 341 ? 12.491 6.074 6.355 1.00 86.88 341 ASN A CA 1
ATOM 2746 C C . ASN A 1 341 ? 12.072 5.033 7.411 1.00 86.88 341 ASN A C 1
ATOM 2748 O O . ASN A 1 341 ? 12.776 4.042 7.596 1.00 86.88 341 ASN A O 1
ATOM 2752 N N . GLY A 1 342 ? 10.906 5.202 8.049 1.00 84.62 342 GLY A N 1
ATOM 2753 C CA . GLY A 1 342 ? 10.370 4.253 9.028 1.00 84.62 342 GLY A CA 1
ATOM 2754 C C . GLY A 1 342 ? 10.203 2.815 8.511 1.00 84.62 342 GLY A C 1
ATOM 2755 O O . GLY A 1 342 ? 10.281 1.878 9.308 1.00 84.62 342 GLY A O 1
ATOM 2756 N N . LEU A 1 343 ? 10.097 2.603 7.188 1.00 88.50 343 LEU A N 1
ATOM 2757 C CA . LEU A 1 343 ? 10.126 1.268 6.570 1.00 88.50 343 LEU A CA 1
ATOM 2758 C C . LEU A 1 343 ? 11.386 0.468 6.954 1.00 88.50 343 LEU A C 1
ATOM 2760 O O . LEU A 1 343 ? 11.321 -0.757 7.066 1.00 88.50 343 LEU A O 1
ATOM 2764 N N . GLN A 1 344 ? 12.515 1.136 7.222 1.00 89.00 344 GLN A N 1
ATOM 2765 C CA . GLN A 1 344 ? 13.762 0.493 7.646 1.00 89.00 344 GLN A CA 1
ATOM 2766 C C . GLN A 1 344 ? 13.597 -0.339 8.935 1.00 89.00 344 GLN A C 1
ATOM 2768 O O . GLN A 1 344 ? 14.306 -1.328 9.123 1.00 89.00 344 GLN A O 1
ATOM 2773 N N . HIS A 1 345 ? 12.646 0.004 9.813 1.00 85.62 345 HIS A N 1
ATOM 2774 C CA . HIS A 1 345 ? 12.379 -0.754 11.040 1.00 85.62 345 HIS A CA 1
ATOM 2775 C C . HIS A 1 345 ? 11.717 -2.122 10.793 1.00 85.62 345 HIS A C 1
ATOM 2777 O O . HIS A 1 345 ? 11.785 -2.989 11.663 1.00 85.62 345 HIS A O 1
ATOM 2783 N N . MET A 1 346 ? 11.113 -2.333 9.617 1.00 87.06 346 MET A N 1
ATOM 2784 C CA . MET A 1 346 ? 10.383 -3.555 9.245 1.00 87.06 346 MET A CA 1
ATOM 2785 C C . MET A 1 346 ? 11.134 -4.442 8.234 1.00 87.06 346 MET A C 1
ATOM 2787 O O . MET A 1 346 ? 10.591 -5.438 7.754 1.00 87.06 346 MET A O 1
ATOM 2791 N N . LYS A 1 347 ? 12.392 -4.109 7.920 1.00 87.50 347 LYS A N 1
ATOM 2792 C CA . LYS A 1 347 ? 13.235 -4.759 6.898 1.00 87.50 347 LYS A CA 1
ATOM 2793 C C . LYS A 1 347 ? 13.337 -6.295 6.972 1.00 87.50 347 LYS A C 1
ATOM 2795 O O . LYS A 1 347 ? 13.557 -6.947 5.955 1.00 87.50 347 LYS A O 1
ATOM 2800 N N . ASP A 1 348 ? 13.182 -6.867 8.167 1.00 89.56 348 ASP A N 1
ATOM 2801 C CA . ASP A 1 348 ? 13.323 -8.305 8.434 1.00 89.56 348 ASP A CA 1
ATOM 2802 C C . ASP A 1 348 ? 11.984 -9.066 8.309 1.00 89.56 348 ASP A C 1
ATOM 2804 O O . ASP A 1 348 ? 11.952 -10.293 8.421 1.00 89.56 348 ASP A O 1
ATOM 2808 N N . LEU A 1 349 ? 10.876 -8.344 8.090 1.00 89.06 349 LEU A N 1
ATOM 2809 C CA . LEU A 1 349 ? 9.507 -8.870 8.032 1.00 89.06 349 LEU A CA 1
ATOM 2810 C C . LEU A 1 349 ? 8.868 -8.723 6.646 1.00 89.06 349 LEU A C 1
ATOM 2812 O O . LEU A 1 349 ? 8.196 -9.648 6.197 1.00 89.06 349 LEU A O 1
ATOM 2816 N N . VAL A 1 350 ? 9.075 -7.585 5.973 1.00 91.62 350 VAL A N 1
ATOM 2817 C CA . VAL A 1 350 ? 8.372 -7.261 4.720 1.00 91.62 350 VAL A CA 1
ATOM 2818 C C . VAL A 1 350 ? 8.794 -8.189 3.576 1.00 91.62 350 VAL A C 1
ATOM 2820 O O . VAL A 1 350 ? 9.968 -8.256 3.206 1.00 91.62 350 VAL A O 1
ATOM 2823 N N . THR A 1 351 ? 7.807 -8.873 2.998 1.00 92.81 351 THR A N 1
ATOM 2824 C CA . THR A 1 351 ? 7.914 -9.737 1.814 1.00 92.81 351 THR A CA 1
ATOM 2825 C C . THR A 1 351 ? 7.344 -9.075 0.564 1.00 92.81 351 THR A C 1
ATOM 2827 O O . THR A 1 351 ? 7.824 -9.332 -0.538 1.00 92.81 351 THR A O 1
ATOM 2830 N N . GLU A 1 352 ? 6.349 -8.201 0.708 1.00 94.56 352 GLU A N 1
ATOM 2831 C CA . GLU A 1 352 ? 5.671 -7.553 -0.417 1.00 94.56 352 GLU A CA 1
ATOM 2832 C C . GLU A 1 352 ? 5.547 -6.051 -0.165 1.00 94.56 352 GLU A C 1
ATOM 2834 O O . GLU A 1 352 ? 5.068 -5.633 0.891 1.00 94.56 352 GLU A O 1
ATOM 2839 N N . LEU A 1 353 ? 5.979 -5.240 -1.133 1.00 94.56 353 LEU A N 1
ATOM 2840 C CA . LEU A 1 353 ? 5.922 -3.782 -1.056 1.00 94.56 353 LEU A CA 1
ATOM 2841 C C . LEU A 1 353 ? 5.270 -3.202 -2.319 1.00 94.56 353 LEU A C 1
ATOM 2843 O O . LEU A 1 353 ? 5.807 -3.298 -3.424 1.00 94.56 353 LEU A O 1
ATOM 2847 N N . VAL A 1 354 ? 4.106 -2.578 -2.147 1.00 93.62 354 VAL A N 1
ATOM 2848 C CA . V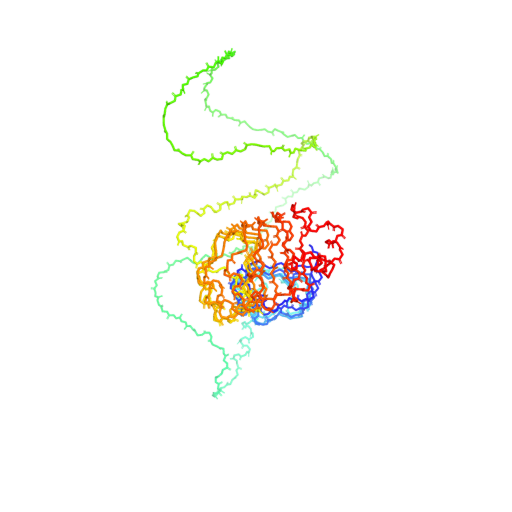AL A 1 354 ? 3.325 -1.926 -3.202 1.00 93.62 354 VAL A CA 1
ATOM 2849 C C . VAL A 1 354 ? 3.371 -0.415 -2.984 1.00 93.62 354 VAL A C 1
ATOM 2851 O O . VAL A 1 354 ? 2.995 0.093 -1.935 1.00 93.62 354 VAL A O 1
ATOM 2854 N N . LEU A 1 355 ? 3.863 0.317 -3.977 1.00 92.44 355 LEU A N 1
ATOM 2855 C CA . LEU A 1 355 ? 4.085 1.768 -3.959 1.00 92.44 355 LEU A CA 1
ATOM 2856 C C . LEU A 1 355 ? 3.571 2.422 -5.254 1.00 92.44 355 LEU A C 1
ATOM 2858 O O . LEU A 1 355 ? 3.982 3.527 -5.622 1.00 92.44 355 LEU A O 1
ATOM 2862 N N . SER A 1 356 ? 2.684 1.736 -5.975 1.00 93.38 356 SER A N 1
ATOM 2863 C CA . SER A 1 356 ? 2.228 2.157 -7.295 1.00 93.38 356 SER A CA 1
ATOM 2864 C C . SER A 1 356 ? 1.362 3.418 -7.263 1.00 93.38 356 SER A C 1
ATOM 2866 O O . SER A 1 356 ? 0.678 3.687 -6.280 1.00 93.38 356 SER A O 1
ATOM 2868 N N . ASN A 1 357 ? 1.361 4.200 -8.344 1.00 92.00 357 ASN A N 1
ATOM 2869 C CA . ASN A 1 357 ? 0.611 5.461 -8.435 1.00 92.00 357 ASN A CA 1
ATOM 2870 C C . ASN A 1 357 ? 0.991 6.447 -7.309 1.00 92.00 357 ASN A C 1
ATOM 2872 O O . ASN A 1 357 ? 0.140 6.866 -6.525 1.00 92.00 357 ASN A O 1
ATOM 2876 N N . ASN A 1 358 ? 2.272 6.798 -7.225 1.00 91.94 358 ASN A N 1
ATOM 2877 C CA . ASN A 1 358 ? 2.793 7.842 -6.338 1.00 91.94 358 ASN A CA 1
ATOM 2878 C C . ASN A 1 358 ? 3.602 8.866 -7.165 1.00 91.94 358 ASN A C 1
ATOM 2880 O O . ASN A 1 358 ? 3.557 8.866 -8.396 1.00 91.94 358 ASN A O 1
ATOM 2884 N N . VAL A 1 359 ? 4.334 9.766 -6.503 1.00 93.88 359 VAL A N 1
ATOM 2885 C CA . VAL A 1 359 ? 5.240 10.734 -7.148 1.00 93.88 359 VAL A CA 1
ATOM 2886 C C . VAL A 1 359 ? 6.702 10.460 -6.781 1.00 93.88 359 VAL A C 1
ATOM 2888 O O . VAL A 1 359 ? 7.504 11.385 -6.648 1.00 93.88 359 VAL A O 1
ATOM 2891 N N . ILE A 1 360 ? 7.056 9.179 -6.607 1.00 95.00 360 ILE A N 1
ATOM 2892 C CA . ILE A 1 360 ? 8.379 8.755 -6.135 1.00 95.00 360 ILE A CA 1
ATOM 2893 C C . ILE A 1 360 ? 9.427 9.126 -7.183 1.00 95.00 360 ILE A C 1
ATOM 2895 O O . ILE A 1 360 ? 9.403 8.608 -8.299 1.00 95.00 360 ILE A O 1
ATOM 2899 N N . GLY A 1 361 ? 10.348 10.018 -6.812 1.00 93.12 361 GLY A N 1
ATOM 2900 C CA . GLY A 1 361 ? 11.449 10.456 -7.675 1.00 93.12 361 GLY A CA 1
ATOM 2901 C C . GLY A 1 361 ? 12.718 9.612 -7.540 1.00 93.12 361 GLY A C 1
ATOM 2902 O O . GLY A 1 361 ? 13.482 9.513 -8.493 1.00 93.12 361 GLY A O 1
ATOM 2903 N N . TYR A 1 362 ? 12.943 8.988 -6.378 1.00 94.44 362 TYR A N 1
ATOM 2904 C CA . TYR A 1 362 ? 14.084 8.099 -6.130 1.00 94.44 362 TYR A CA 1
ATOM 2905 C C . TYR A 1 362 ? 13.773 7.059 -5.043 1.00 94.44 362 TYR A C 1
ATOM 2907 O O . TYR A 1 362 ? 12.993 7.320 -4.120 1.00 94.44 362 TYR A O 1
ATOM 2915 N N . VAL A 1 363 ? 14.433 5.899 -5.127 1.00 94.81 363 VAL A N 1
ATOM 2916 C CA . VAL A 1 363 ? 14.420 4.860 -4.085 1.00 94.81 363 VAL A CA 1
ATOM 2917 C C . VAL A 1 363 ? 15.667 5.015 -3.195 1.00 94.81 363 VAL A C 1
ATOM 2919 O O . VAL A 1 363 ? 16.775 5.097 -3.724 1.00 94.81 363 VAL A O 1
ATOM 2922 N N . PRO A 1 364 ? 15.535 5.068 -1.858 1.00 93.94 364 PRO A N 1
ATOM 2923 C CA . PRO A 1 364 ? 16.665 5.260 -0.948 1.00 93.94 364 PRO A CA 1
ATOM 2924 C C . PRO A 1 364 ? 17.480 3.974 -0.725 1.00 93.94 364 PRO A C 1
ATOM 2926 O O . PRO A 1 364 ? 16.936 2.871 -0.690 1.00 93.94 364 PRO A O 1
ATOM 2929 N N . GLN A 1 365 ? 18.785 4.129 -0.463 1.00 92.75 365 GLN A N 1
ATOM 2930 C CA . GLN A 1 365 ? 19.755 3.031 -0.271 1.00 92.75 365 GLN A CA 1
ATOM 2931 C C . GLN A 1 365 ? 19.353 1.968 0.772 1.00 92.75 365 GLN A C 1
ATOM 2933 O O . GLN A 1 365 ? 19.777 0.816 0.676 1.00 92.75 365 GLN A O 1
ATOM 2938 N N . PHE A 1 366 ? 18.522 2.315 1.767 1.00 92.81 366 PHE A N 1
ATOM 2939 C CA . PHE A 1 366 ? 18.095 1.372 2.808 1.00 92.81 366 PHE A CA 1
ATOM 2940 C C . PHE A 1 366 ? 17.204 0.240 2.273 1.00 92.81 366 PHE A C 1
ATOM 2942 O O . PHE A 1 366 ? 17.031 -0.757 2.972 1.00 92.81 366 PHE A O 1
ATOM 2949 N N . ILE A 1 367 ? 16.686 0.347 1.041 1.00 92.38 367 ILE A N 1
ATOM 2950 C CA . ILE A 1 367 ? 15.938 -0.730 0.375 1.00 92.38 367 ILE A CA 1
ATOM 2951 C C . ILE A 1 367 ? 16.753 -2.032 0.277 1.00 92.38 367 ILE A C 1
ATOM 2953 O O . ILE A 1 367 ? 16.188 -3.113 0.365 1.00 92.38 367 ILE A O 1
ATOM 2957 N N . SER A 1 368 ? 18.085 -1.938 0.211 1.00 90.62 368 SER A N 1
ATOM 2958 C CA . SER A 1 368 ? 19.014 -3.079 0.238 1.00 90.62 368 SER A CA 1
ATOM 2959 C C . SER A 1 368 ? 18.971 -3.905 1.531 1.00 90.62 368 SER A C 1
ATOM 2961 O O . SER A 1 368 ? 19.410 -5.053 1.550 1.00 90.62 368 SER A O 1
ATOM 2963 N N . GLN A 1 369 ? 18.440 -3.345 2.624 1.00 91.81 369 GLN A N 1
ATOM 2964 C CA . GLN A 1 369 ? 18.380 -4.012 3.926 1.00 91.81 369 GLN A CA 1
ATOM 2965 C C . GLN A 1 369 ? 17.211 -5.007 4.037 1.00 91.81 369 GLN A C 1
ATOM 2967 O O . GLN A 1 369 ? 17.137 -5.737 5.025 1.00 91.81 369 GLN A O 1
ATOM 2972 N N . PHE A 1 370 ? 16.299 -5.036 3.058 1.00 92.31 370 PHE A N 1
ATOM 2973 C CA . PHE A 1 370 ? 15.118 -5.897 3.059 1.00 92.31 370 PHE A CA 1
ATOM 2974 C C . PHE A 1 370 ? 15.473 -7.333 2.672 1.00 92.31 370 PHE A C 1
ATOM 2976 O O . PHE A 1 370 ? 15.453 -7.716 1.506 1.00 92.31 370 PHE A O 1
ATOM 2983 N N . THR A 1 371 ? 15.782 -8.158 3.669 1.00 88.31 371 THR A N 1
ATOM 2984 C CA . THR A 1 371 ? 16.288 -9.522 3.441 1.00 88.31 371 THR A CA 1
ATOM 2985 C C . THR A 1 371 ? 15.237 -10.491 2.889 1.00 88.31 371 THR A C 1
ATOM 2987 O O . THR A 1 371 ? 15.598 -11.515 2.307 1.00 88.31 371 THR A O 1
ATOM 2990 N N . ARG A 1 372 ? 13.941 -10.186 3.038 1.00 92.81 372 ARG A N 1
ATOM 2991 C CA . ARG A 1 372 ? 12.817 -11.079 2.692 1.00 92.81 372 ARG A CA 1
ATOM 2992 C C . ARG A 1 372 ? 11.931 -10.619 1.532 1.00 92.81 372 ARG A C 1
ATOM 2994 O O . ARG A 1 372 ? 10.990 -11.336 1.199 1.00 92.81 372 ARG A O 1
ATOM 3001 N N . LEU A 1 373 ? 12.215 -9.471 0.921 1.00 95.00 373 LEU A N 1
ATOM 3002 C CA . LEU A 1 373 ? 11.362 -8.882 -0.112 1.00 95.00 373 LEU A CA 1
ATOM 3003 C C . LEU A 1 373 ? 11.319 -9.771 -1.365 1.00 95.00 373 LEU A C 1
ATOM 3005 O O . LEU A 1 373 ? 12.331 -9.939 -2.035 1.00 95.00 373 LEU A O 1
ATOM 3009 N N . SER A 1 374 ? 10.148 -10.324 -1.683 1.00 95.94 374 SER A N 1
ATOM 3010 C CA . SER A 1 374 ? 9.890 -11.160 -2.861 1.00 95.94 374 SER A CA 1
ATOM 3011 C C . SER A 1 374 ? 9.156 -10.426 -3.984 1.00 95.94 374 SER A C 1
ATOM 3013 O O . SER A 1 374 ? 9.350 -10.775 -5.148 1.00 95.94 374 SER A O 1
ATOM 3015 N N . PHE A 1 375 ? 8.356 -9.408 -3.656 1.00 96.88 375 PHE A N 1
ATOM 3016 C CA . PHE A 1 375 ? 7.573 -8.623 -4.615 1.00 96.88 375 PHE A CA 1
ATOM 3017 C C . PHE A 1 375 ? 7.750 -7.121 -4.362 1.00 96.88 375 PHE A C 1
ATOM 3019 O O . PHE A 1 375 ? 7.548 -6.654 -3.237 1.00 96.88 375 PHE A O 1
ATOM 3026 N N . LEU A 1 376 ? 8.082 -6.359 -5.408 1.00 96.81 376 LEU A N 1
ATOM 3027 C CA . LEU A 1 376 ? 8.163 -4.899 -5.360 1.00 96.81 376 LEU A CA 1
ATOM 3028 C C . LEU A 1 376 ? 7.453 -4.261 -6.558 1.00 96.81 376 LEU A C 1
ATOM 3030 O O . LEU A 1 376 ? 7.861 -4.442 -7.705 1.00 96.81 376 LEU A O 1
ATOM 3034 N N . ASN A 1 377 ? 6.438 -3.441 -6.284 1.00 96.62 377 ASN A N 1
ATOM 3035 C CA . ASN A 1 377 ? 5.718 -2.678 -7.300 1.00 96.62 377 ASN A CA 1
ATOM 3036 C C . ASN A 1 377 ? 5.904 -1.170 -7.094 1.00 96.62 377 ASN A C 1
ATOM 3038 O O . ASN A 1 377 ? 5.324 -0.575 -6.190 1.00 96.62 377 ASN A O 1
ATOM 3042 N N . LEU A 1 378 ? 6.692 -0.563 -7.978 1.00 96.00 378 LEU A N 1
ATOM 3043 C CA . LEU A 1 378 ? 6.990 0.867 -8.076 1.00 96.00 378 LEU A CA 1
ATOM 3044 C C . LEU A 1 378 ? 6.343 1.502 -9.324 1.00 96.00 378 LEU A C 1
ATOM 3046 O O . LEU A 1 378 ? 6.749 2.582 -9.754 1.00 96.00 378 LEU A O 1
ATOM 3050 N N . SER A 1 379 ? 5.353 0.850 -9.940 1.00 96.50 379 SER A N 1
ATOM 3051 C CA . SER A 1 379 ? 4.761 1.328 -11.196 1.00 96.50 379 SER A CA 1
ATOM 3052 C C . SER A 1 379 ? 4.023 2.666 -11.066 1.00 96.50 379 SER A C 1
ATOM 3054 O O . SER A 1 379 ? 3.506 2.991 -10.001 1.00 96.50 379 SER A O 1
ATOM 3056 N N . ASN A 1 380 ? 3.889 3.422 -12.158 1.00 95.50 380 ASN A N 1
ATOM 3057 C CA . ASN A 1 380 ? 3.206 4.721 -12.180 1.00 95.50 380 ASN A CA 1
ATOM 3058 C C . ASN A 1 380 ? 3.832 5.700 -11.165 1.00 95.50 380 ASN A C 1
ATOM 3060 O O . ASN A 1 380 ? 3.176 6.135 -10.216 1.00 95.50 380 ASN A O 1
ATOM 3064 N N . ASN A 1 381 ? 5.120 5.989 -11.344 1.00 96.00 381 ASN A N 1
ATOM 3065 C CA . ASN A 1 381 ? 5.918 6.887 -10.505 1.00 96.00 381 ASN A CA 1
ATOM 3066 C C . ASN A 1 381 ? 6.804 7.794 -11.384 1.00 96.00 381 ASN A C 1
ATOM 3068 O O . ASN A 1 381 ? 6.611 7.896 -12.596 1.00 96.00 381 ASN A O 1
ATOM 3072 N N . LEU A 1 382 ? 7.751 8.515 -10.776 1.00 95.81 382 LEU A N 1
ATOM 3073 C CA . LEU A 1 382 ? 8.635 9.468 -11.455 1.00 95.81 382 LEU A CA 1
ATOM 3074 C C . LEU A 1 382 ? 10.103 9.000 -11.479 1.00 95.81 382 LEU A C 1
ATOM 3076 O O . LEU A 1 382 ? 10.990 9.818 -11.729 1.00 95.81 382 LEU A O 1
ATOM 3080 N N . LEU A 1 383 ? 10.355 7.708 -11.228 1.00 96.25 383 LEU A N 1
ATOM 3081 C CA . LEU A 1 383 ? 11.695 7.127 -11.122 1.00 96.25 383 LEU A CA 1
ATOM 3082 C C . LEU A 1 383 ? 12.434 7.166 -12.459 1.00 96.25 383 LEU A C 1
ATOM 3084 O O . LEU A 1 383 ? 11.870 6.829 -13.497 1.00 96.25 383 LEU A O 1
ATOM 3088 N N . ASN A 1 384 ? 13.715 7.518 -12.415 1.00 95.12 384 ASN A N 1
ATOM 3089 C CA . ASN A 1 384 ? 14.632 7.470 -13.554 1.00 95.12 384 ASN A CA 1
ATOM 3090 C C . ASN A 1 384 ? 15.800 6.486 -13.362 1.00 95.12 384 ASN A C 1
ATOM 3092 O O . ASN A 1 384 ? 16.424 6.112 -14.351 1.00 95.12 384 ASN A O 1
ATOM 3096 N N . ASP A 1 385 ? 16.089 6.080 -12.123 1.00 95.44 385 ASP A N 1
ATOM 3097 C CA . ASP A 1 385 ? 17.170 5.161 -11.756 1.00 95.44 385 ASP A CA 1
ATOM 3098 C C . ASP A 1 385 ? 16.836 4.412 -10.442 1.00 95.44 385 ASP A C 1
ATOM 3100 O O . ASP A 1 385 ? 15.872 4.751 -9.744 1.00 95.44 385 ASP A O 1
ATOM 3104 N N . LEU A 1 386 ? 17.627 3.392 -10.099 1.00 95.25 386 LEU A N 1
ATOM 3105 C CA . LEU A 1 386 ? 17.578 2.653 -8.831 1.00 95.25 386 LEU A CA 1
ATOM 3106 C C . LEU A 1 386 ? 18.954 2.691 -8.136 1.00 95.25 386 LEU A C 1
ATOM 3108 O O . LEU A 1 386 ? 19.978 2.709 -8.815 1.00 95.25 386 LEU A O 1
ATOM 3112 N N . PRO A 1 387 ? 19.013 2.675 -6.789 1.00 94.69 387 PRO A N 1
ATOM 3113 C CA . PRO A 1 387 ? 20.279 2.734 -6.060 1.00 94.69 387 PRO A CA 1
ATOM 3114 C C . PRO A 1 387 ? 21.179 1.530 -6.377 1.00 94.69 387 PRO A C 1
ATOM 3116 O O . PRO A 1 387 ? 20.698 0.424 -6.635 1.00 94.69 387 PRO A O 1
ATOM 3119 N N . THR A 1 388 ? 22.497 1.723 -6.313 1.00 91.38 388 THR A N 1
ATOM 3120 C CA . THR A 1 388 ? 23.496 0.676 -6.584 1.00 91.38 388 THR A CA 1
ATOM 3121 C C . THR A 1 388 ? 23.347 -0.530 -5.661 1.00 91.38 388 THR A C 1
ATOM 3123 O O . THR A 1 388 ? 23.498 -1.670 -6.090 1.00 91.38 388 THR A O 1
ATOM 3126 N N . GLU A 1 389 ? 22.944 -0.302 -4.413 1.00 91.62 389 GLU A N 1
ATOM 3127 C CA . GLU A 1 389 ? 22.781 -1.333 -3.386 1.00 91.62 389 GLU A CA 1
ATOM 3128 C C . GLU A 1 389 ? 21.553 -2.231 -3.639 1.00 91.62 389 GLU A C 1
ATOM 3130 O O . GLU A 1 389 ? 21.375 -3.245 -2.963 1.00 91.62 389 GLU A O 1
ATOM 3135 N N . PHE A 1 390 ? 20.700 -1.891 -4.616 1.00 92.06 390 PHE A N 1
ATOM 3136 C CA . PHE A 1 390 ? 19.504 -2.664 -4.961 1.00 92.06 390 PHE A CA 1
ATOM 3137 C C . PHE A 1 390 ? 19.837 -4.092 -5.432 1.00 92.06 390 PHE A C 1
ATOM 3139 O O . PHE A 1 390 ? 19.069 -5.013 -5.164 1.00 92.06 390 PHE A O 1
ATOM 3146 N N . GLY A 1 391 ? 21.009 -4.306 -6.050 1.00 88.31 391 GLY A N 1
ATOM 3147 C CA . GLY A 1 391 ? 21.454 -5.616 -6.554 1.00 88.31 391 GLY A CA 1
ATOM 3148 C C . GLY A 1 391 ? 21.630 -6.698 -5.478 1.00 88.31 391 GLY A C 1
ATOM 3149 O O . GLY A 1 391 ? 21.670 -7.889 -5.782 1.00 88.31 391 GLY A O 1
ATOM 3150 N N . VAL A 1 392 ? 21.662 -6.310 -4.197 1.00 91.31 392 VAL A N 1
ATOM 3151 C CA . VAL A 1 392 ? 21.774 -7.229 -3.051 1.00 91.31 392 VAL A CA 1
ATOM 3152 C C . VAL A 1 392 ? 20.481 -8.035 -2.810 1.00 91.31 392 VAL A C 1
ATOM 3154 O O . VAL A 1 392 ? 20.528 -9.081 -2.154 1.00 91.31 392 VAL A O 1
ATOM 3157 N N . LEU A 1 393 ? 19.338 -7.610 -3.370 1.00 91.81 393 LEU A N 1
ATOM 3158 C CA . LEU A 1 393 ? 17.996 -8.175 -3.149 1.00 91.81 393 LEU A CA 1
ATOM 3159 C C . LEU A 1 393 ? 17.755 -9.522 -3.858 1.00 91.81 393 LEU A C 1
ATOM 3161 O O . LEU A 1 393 ? 16.841 -9.698 -4.659 1.00 91.81 393 LEU A O 1
ATOM 3165 N N . ASN A 1 394 ? 18.562 -10.523 -3.514 1.00 86.88 394 ASN A N 1
ATOM 3166 C CA . ASN A 1 394 ? 18.537 -11.867 -4.097 1.00 86.88 394 ASN A CA 1
ATOM 3167 C C . ASN A 1 394 ? 17.277 -12.693 -3.760 1.00 86.88 394 ASN A C 1
ATOM 3169 O O . ASN A 1 394 ? 17.094 -13.776 -4.315 1.00 86.88 394 ASN A O 1
ATOM 3173 N N . THR A 1 395 ? 16.421 -12.212 -2.857 1.00 93.12 395 THR A N 1
ATOM 3174 C CA . THR A 1 395 ? 15.106 -12.796 -2.545 1.00 93.12 395 THR A CA 1
ATOM 3175 C C . THR A 1 395 ? 13.974 -12.255 -3.422 1.00 93.12 395 THR A C 1
ATOM 3177 O O . THR A 1 395 ? 12.916 -12.889 -3.477 1.00 93.12 395 THR A O 1
ATOM 3180 N N . LEU A 1 396 ? 14.206 -11.155 -4.150 1.00 96.00 396 LEU A N 1
ATOM 3181 C CA . LEU A 1 396 ? 13.222 -10.521 -5.022 1.00 96.00 396 LEU A CA 1
ATOM 3182 C C . LEU A 1 396 ? 12.955 -11.395 -6.250 1.00 96.00 396 LEU A C 1
ATOM 3184 O O . LEU A 1 396 ? 13.883 -11.758 -6.971 1.00 96.00 396 LEU A O 1
ATOM 3188 N N . ARG A 1 397 ? 11.680 -11.718 -6.487 1.00 96.56 397 ARG A N 1
ATOM 3189 C CA . ARG A 1 397 ? 11.214 -12.521 -7.627 1.00 96.56 397 ARG A CA 1
ATOM 3190 C C . ARG A 1 397 ? 10.488 -11.682 -8.661 1.00 96.56 397 ARG A C 1
ATOM 3192 O O . ARG A 1 397 ? 10.675 -11.910 -9.850 1.00 96.56 397 ARG A O 1
ATOM 3199 N N . GLU A 1 398 ? 9.701 -10.707 -8.219 1.00 97.88 398 GLU A N 1
ATOM 3200 C CA . GLU A 1 398 ? 8.958 -9.816 -9.104 1.00 97.88 398 GLU A CA 1
ATOM 3201 C C . GLU A 1 398 ? 9.299 -8.352 -8.831 1.00 97.88 398 GLU A C 1
ATOM 3203 O O . GLU A 1 398 ? 9.201 -7.867 -7.699 1.00 97.88 398 GLU A O 1
ATOM 3208 N N . LEU A 1 399 ? 9.690 -7.654 -9.898 1.00 97.56 399 LEU A N 1
ATOM 3209 C CA . LEU A 1 399 ? 9.951 -6.223 -9.912 1.00 97.56 399 LEU A CA 1
ATOM 3210 C C . LEU A 1 399 ? 9.097 -5.566 -10.996 1.00 97.56 399 LEU A C 1
ATOM 3212 O O . LEU A 1 399 ? 9.281 -5.820 -12.188 1.00 97.56 399 LEU A O 1
ATOM 3216 N N . ASN A 1 400 ? 8.200 -4.677 -10.580 1.00 97.69 400 ASN A N 1
ATOM 3217 C CA . ASN A 1 400 ? 7.392 -3.869 -11.480 1.00 97.69 400 ASN A CA 1
ATOM 3218 C C . ASN A 1 400 ? 7.787 -2.390 -11.369 1.00 97.69 400 ASN A C 1
ATOM 3220 O O . ASN A 1 400 ? 7.547 -1.745 -10.349 1.00 97.69 400 ASN A O 1
ATOM 3224 N N . ILE A 1 401 ? 8.385 -1.864 -12.437 1.00 97.00 401 ILE A N 1
ATOM 3225 C CA . ILE A 1 401 ? 8.791 -0.464 -12.626 1.00 97.00 401 ILE A CA 1
ATOM 3226 C C . ILE A 1 401 ? 8.061 0.180 -13.820 1.00 97.00 401 ILE A C 1
ATOM 3228 O O . ILE A 1 401 ? 8.526 1.177 -14.372 1.00 97.00 401 ILE A O 1
ATOM 3232 N N . ALA A 1 402 ? 6.912 -0.366 -14.233 1.00 97.31 402 ALA A N 1
ATOM 3233 C CA . ALA A 1 402 ? 6.156 0.128 -15.385 1.00 97.31 402 ALA A CA 1
ATOM 3234 C C . ALA A 1 402 ? 5.658 1.577 -15.215 1.00 97.31 402 ALA A C 1
ATOM 3236 O O . ALA A 1 402 ? 5.410 2.007 -14.092 1.00 97.31 402 ALA A O 1
ATOM 3237 N N . ASN A 1 403 ? 5.463 2.321 -16.306 1.00 96.75 403 ASN A N 1
ATOM 3238 C CA . ASN A 1 403 ? 5.034 3.729 -16.289 1.00 96.75 403 ASN A CA 1
ATOM 3239 C C . ASN A 1 403 ? 5.911 4.600 -15.361 1.00 96.75 403 ASN A C 1
ATOM 3241 O O . ASN A 1 403 ? 5.483 5.067 -14.302 1.00 96.75 403 ASN A O 1
ATOM 3245 N N . ASN A 1 404 ? 7.182 4.732 -15.738 1.00 97.38 404 ASN A N 1
ATOM 3246 C CA . ASN A 1 404 ? 8.206 5.531 -15.058 1.00 97.38 404 ASN A CA 1
ATOM 3247 C C . ASN A 1 404 ? 9.049 6.280 -16.117 1.00 97.38 404 ASN A C 1
ATOM 3249 O O . ASN A 1 404 ? 8.617 6.479 -17.251 1.00 97.38 404 ASN A O 1
ATOM 3253 N N . ARG A 1 405 ? 10.241 6.767 -15.753 1.00 96.19 405 ARG A N 1
ATOM 3254 C CA . ARG A 1 405 ? 11.114 7.605 -16.592 1.00 96.19 405 ARG A CA 1
ATOM 3255 C C . ARG A 1 405 ? 12.496 6.983 -16.822 1.00 96.19 405 ARG A C 1
ATOM 3257 O O . ARG A 1 405 ? 13.459 7.716 -17.048 1.00 96.19 405 ARG A O 1
ATOM 3264 N N . PHE A 1 406 ? 12.617 5.656 -16.753 1.00 96.69 406 PHE A N 1
ATOM 3265 C CA . PHE A 1 406 ? 13.898 4.962 -16.917 1.00 96.69 406 PHE A CA 1
ATOM 3266 C C . PHE A 1 406 ? 14.437 5.105 -18.356 1.00 96.69 406 PHE A C 1
ATOM 3268 O O . PHE A 1 406 ? 13.757 4.672 -19.287 1.00 96.69 406 PHE A O 1
ATOM 3275 N N . PRO A 1 407 ? 15.648 5.665 -18.576 1.00 94.62 407 PRO A N 1
ATOM 3276 C CA . PRO A 1 407 ? 16.270 5.772 -19.904 1.00 94.62 407 PRO A CA 1
ATOM 3277 C C . PRO A 1 407 ? 16.961 4.465 -20.347 1.00 94.62 407 PRO A C 1
ATOM 3279 O O . PRO A 1 407 ? 17.251 4.250 -21.528 1.00 94.62 407 PRO A O 1
ATOM 3282 N N . CYS A 1 408 ? 17.250 3.592 -19.384 1.00 95.19 408 CYS A N 1
ATOM 3283 C CA . CYS A 1 408 ? 17.768 2.241 -19.535 1.00 95.19 408 CYS A CA 1
ATOM 3284 C C . CYS A 1 408 ? 17.411 1.426 -18.279 1.00 95.19 408 CYS A C 1
ATOM 3286 O O . CYS A 1 408 ? 17.059 1.995 -17.247 1.00 95.19 408 CYS A O 1
ATOM 3288 N N . ILE A 1 409 ? 17.509 0.096 -18.354 1.00 94.88 409 ILE A N 1
ATOM 3289 C CA . ILE A 1 409 ? 17.437 -0.756 -17.158 1.00 94.88 409 ILE A CA 1
ATOM 3290 C C . ILE A 1 409 ? 18.782 -0.621 -16.414 1.00 94.88 409 ILE A C 1
ATOM 3292 O O . ILE A 1 409 ? 19.823 -0.873 -17.039 1.00 94.88 409 ILE A O 1
ATOM 3296 N N . PRO A 1 410 ? 18.790 -0.228 -15.126 1.00 94.19 410 PRO A N 1
ATOM 3297 C CA . PRO A 1 410 ? 20.018 0.070 -14.395 1.00 94.19 410 PRO A CA 1
ATOM 3298 C C . PRO A 1 410 ? 20.798 -1.191 -14.011 1.00 94.19 410 PRO A C 1
ATOM 3300 O O . PRO A 1 410 ? 20.233 -2.276 -13.860 1.00 94.19 410 PRO A O 1
ATOM 3303 N N . ASN A 1 411 ? 22.116 -1.050 -13.836 1.00 92.50 411 ASN A N 1
ATOM 3304 C CA . ASN A 1 411 ? 23.021 -2.199 -13.699 1.00 92.50 411 ASN A CA 1
ATOM 3305 C C . ASN A 1 411 ? 22.696 -3.104 -12.500 1.00 92.50 411 ASN A C 1
ATOM 3307 O O . ASN A 1 411 ? 22.769 -4.325 -12.628 1.00 92.50 411 ASN A O 1
ATOM 3311 N N . CYS A 1 412 ? 22.260 -2.518 -11.383 1.00 93.00 412 CYS A N 1
ATOM 3312 C CA . CYS A 1 412 ? 21.874 -3.241 -10.173 1.00 93.00 412 CYS A CA 1
ATOM 3313 C C . CYS A 1 412 ? 20.706 -4.225 -10.391 1.00 93.00 412 CYS A C 1
ATOM 3315 O O . CYS A 1 412 ? 20.604 -5.210 -9.666 1.00 93.00 412 CYS A O 1
ATOM 3317 N N . VAL A 1 413 ? 19.858 -4.033 -11.411 1.00 94.62 413 VAL A N 1
ATOM 3318 C CA . VAL A 1 413 ? 18.771 -4.978 -11.739 1.00 94.62 413 VAL A CA 1
ATOM 3319 C C . VAL A 1 413 ? 19.310 -6.269 -12.366 1.00 94.62 413 VAL A C 1
ATOM 3321 O O . VAL A 1 413 ? 18.761 -7.337 -12.111 1.00 94.62 413 VAL A O 1
ATOM 3324 N N . TYR A 1 414 ? 20.415 -6.215 -13.120 1.00 93.56 414 TYR A N 1
ATOM 3325 C CA . TYR A 1 414 ? 21.042 -7.415 -13.699 1.00 93.56 414 TYR A CA 1
ATOM 3326 C C . TYR A 1 414 ? 21.775 -8.279 -12.660 1.00 93.56 414 TYR A C 1
ATOM 3328 O O . TYR A 1 414 ? 22.081 -9.443 -12.926 1.00 93.56 414 TYR A O 1
ATOM 3336 N N . GLU A 1 415 ? 22.073 -7.723 -11.485 1.00 93.38 415 GLU A N 1
ATOM 3337 C CA . GLU A 1 415 ? 22.736 -8.434 -10.387 1.00 93.38 415 GLU A CA 1
ATOM 3338 C C . GLU A 1 415 ? 21.765 -9.340 -9.608 1.00 93.38 415 GLU A C 1
ATOM 3340 O O . GLU A 1 415 ? 22.201 -10.316 -8.995 1.00 93.38 415 GLU A O 1
ATOM 3345 N N . LEU A 1 416 ? 20.452 -9.089 -9.702 1.00 93.31 416 LEU A N 1
ATOM 3346 C CA . LEU A 1 416 ? 19.388 -9.805 -8.988 1.00 93.31 416 LEU A CA 1
ATOM 3347 C C . LEU A 1 416 ? 19.275 -11.278 -9.425 1.00 93.31 416 LEU A C 1
ATOM 3349 O O . LEU A 1 416 ? 18.535 -11.626 -10.347 1.00 93.31 416 LEU A O 1
ATOM 3353 N N . GLN A 1 417 ? 19.960 -12.183 -8.720 1.00 90.25 417 GLN A N 1
ATOM 3354 C CA . GLN A 1 417 ? 19.971 -13.617 -9.057 1.00 90.25 417 GLN A CA 1
ATOM 3355 C C . GLN A 1 417 ? 18.624 -14.324 -8.814 1.00 90.25 417 GLN A C 1
ATOM 3357 O O . GLN A 1 417 ? 18.392 -15.415 -9.342 1.00 90.25 417 GLN A O 1
ATOM 3362 N N . GLY A 1 418 ? 17.757 -13.722 -7.994 1.00 91.81 418 GLY A N 1
ATOM 3363 C CA . GLY A 1 418 ? 16.437 -14.243 -7.636 1.00 91.81 418 GLY A CA 1
ATOM 3364 C C . GLY A 1 418 ? 15.316 -13.909 -8.622 1.00 91.81 418 GLY A C 1
ATOM 3365 O O . GLY A 1 418 ? 14.280 -14.569 -8.566 1.00 91.81 418 GLY A O 1
ATOM 3366 N N . LEU A 1 419 ? 15.508 -12.923 -9.510 1.00 96.06 419 LEU A N 1
ATOM 3367 C CA . LEU A 1 419 ? 14.401 -12.305 -10.240 1.00 96.06 419 LEU A CA 1
ATOM 3368 C C . LEU A 1 419 ? 13.829 -13.229 -11.325 1.00 96.06 419 LEU A C 1
ATOM 3370 O O . LEU A 1 419 ? 14.547 -13.702 -12.205 1.00 96.06 419 LEU A O 1
ATOM 3374 N N . GLU A 1 420 ? 12.518 -13.446 -11.265 1.00 96.56 420 GLU A N 1
ATOM 3375 C CA . GLU A 1 420 ? 11.727 -14.306 -12.151 1.00 96.56 420 GLU A CA 1
ATOM 3376 C C . GLU A 1 420 ? 10.874 -13.477 -13.131 1.00 96.56 420 GLU A C 1
ATOM 3378 O O . GLU A 1 420 ? 10.662 -13.905 -14.271 1.00 96.56 420 GLU A O 1
ATOM 3383 N N . ILE A 1 421 ? 10.423 -12.286 -12.715 1.00 97.62 421 ILE A N 1
ATOM 3384 C CA . ILE A 1 421 ? 9.533 -11.386 -13.459 1.00 97.62 421 ILE A CA 1
ATOM 3385 C C . ILE A 1 421 ? 10.067 -9.945 -13.384 1.00 97.62 421 ILE A C 1
ATOM 3387 O O . ILE A 1 421 ? 10.229 -9.388 -12.296 1.00 97.62 421 ILE A O 1
ATOM 3391 N N . LEU A 1 422 ? 10.294 -9.326 -14.547 1.00 97.50 422 LEU A N 1
ATOM 3392 C CA . LEU A 1 422 ? 10.617 -7.905 -14.689 1.00 97.50 422 LEU A CA 1
ATOM 3393 C C . LEU A 1 422 ? 9.590 -7.220 -15.599 1.00 97.50 422 LEU A C 1
ATOM 3395 O O . LEU A 1 422 ? 9.507 -7.520 -16.791 1.00 97.50 422 LEU A O 1
ATOM 3399 N N . ILE A 1 423 ? 8.838 -6.272 -15.039 1.00 97.75 423 ILE A N 1
ATOM 3400 C CA . ILE A 1 423 ? 7.871 -5.450 -15.774 1.00 97.75 423 ILE A CA 1
ATOM 3401 C C . ILE A 1 423 ? 8.410 -4.020 -15.850 1.00 97.75 423 ILE A C 1
ATOM 3403 O O . ILE A 1 423 ? 8.461 -3.315 -14.844 1.00 97.75 423 ILE A O 1
ATOM 3407 N N . ALA A 1 424 ? 8.816 -3.596 -17.044 1.00 96.88 424 ALA A N 1
ATOM 3408 C CA . ALA A 1 424 ? 9.395 -2.282 -17.327 1.00 96.88 424 ALA A CA 1
ATOM 3409 C C . ALA A 1 424 ? 8.729 -1.599 -18.540 1.00 96.88 424 ALA A C 1
ATOM 3411 O O . ALA A 1 424 ? 9.339 -0.775 -19.226 1.00 96.88 424 ALA A O 1
ATOM 3412 N N . SER A 1 425 ? 7.464 -1.930 -18.808 1.00 96.88 425 SER A N 1
ATOM 3413 C CA . SER A 1 425 ? 6.654 -1.293 -19.848 1.00 96.88 425 SER A CA 1
ATOM 3414 C C . SER A 1 425 ? 6.407 0.197 -19.577 1.00 96.88 425 SER A C 1
ATOM 3416 O O . SER A 1 425 ? 6.488 0.643 -18.436 1.00 96.88 425 SER A O 1
ATOM 3418 N N . GLU A 1 426 ? 6.116 0.980 -20.618 1.00 96.62 426 GLU A N 1
ATOM 3419 C CA . GLU A 1 426 ? 5.840 2.426 -20.508 1.00 96.62 426 GLU A CA 1
ATOM 3420 C C . GLU A 1 426 ? 6.995 3.185 -19.826 1.00 96.62 426 GLU A C 1
ATOM 3422 O O . GLU A 1 426 ? 6.857 3.795 -18.771 1.00 96.62 426 GLU A O 1
ATOM 3427 N N . ASN A 1 427 ? 8.185 3.093 -20.415 1.00 97.06 427 ASN A N 1
ATOM 3428 C CA . ASN A 1 427 ? 9.394 3.782 -19.962 1.00 97.06 427 ASN A CA 1
ATOM 3429 C C . ASN A 1 427 ? 10.134 4.384 -21.173 1.00 97.06 427 ASN A C 1
ATOM 3431 O O . ASN A 1 427 ? 9.648 4.329 -22.301 1.00 97.06 427 ASN A O 1
ATOM 3435 N N . HIS A 1 428 ? 11.318 4.958 -20.954 1.00 96.19 428 HIS A N 1
ATOM 3436 C CA . HIS A 1 428 ? 12.149 5.567 -22.000 1.00 96.19 428 HIS A CA 1
ATOM 3437 C C . HIS A 1 428 ? 13.389 4.724 -22.340 1.00 96.19 428 HIS A C 1
ATOM 3439 O O . HIS A 1 428 ? 14.441 5.262 -22.694 1.00 96.19 428 HIS A O 1
ATOM 3445 N N . ILE A 1 429 ? 13.299 3.393 -22.205 1.00 96.31 429 ILE A N 1
ATOM 3446 C CA . ILE A 1 429 ? 14.438 2.480 -22.375 1.00 96.31 429 ILE A CA 1
ATOM 3447 C C . ILE A 1 429 ? 14.863 2.463 -23.844 1.00 96.31 429 ILE A C 1
ATOM 3449 O O . ILE A 1 429 ? 14.136 1.956 -24.693 1.00 96.31 429 ILE A O 1
ATOM 3453 N N . LYS A 1 430 ? 16.064 2.973 -24.145 1.00 93.81 430 LYS A N 1
ATOM 3454 C CA . LYS A 1 430 ? 16.578 3.061 -25.530 1.00 93.81 430 LYS A CA 1
ATOM 3455 C C . LYS A 1 430 ? 17.361 1.841 -26.004 1.00 93.81 430 LYS A C 1
ATOM 3457 O O . LYS A 1 430 ? 17.392 1.533 -27.195 1.00 93.81 430 LYS A O 1
ATOM 3462 N N . MET A 1 431 ? 18.044 1.168 -25.080 1.00 91.44 431 MET A N 1
ATOM 3463 C CA . MET A 1 431 ? 18.981 0.081 -25.374 1.00 91.44 431 MET A CA 1
ATOM 3464 C C . MET A 1 431 ? 18.814 -1.071 -24.385 1.00 91.44 431 MET A C 1
ATOM 3466 O O . MET A 1 431 ? 18.579 -0.850 -23.197 1.00 91.44 431 MET A O 1
ATOM 3470 N N . LEU A 1 432 ? 19.004 -2.298 -24.875 1.00 90.44 432 LEU A N 1
ATOM 3471 C CA . LEU A 1 432 ? 18.978 -3.519 -24.072 1.00 90.44 432 LEU A CA 1
ATOM 3472 C C . LEU A 1 432 ? 20.393 -4.056 -23.856 1.00 90.44 432 LEU A C 1
ATOM 3474 O O . LEU A 1 432 ? 21.090 -4.391 -24.816 1.00 90.44 432 LEU A O 1
ATOM 3478 N N . ASN A 1 433 ? 20.804 -4.193 -22.594 1.00 91.69 433 ASN A N 1
ATO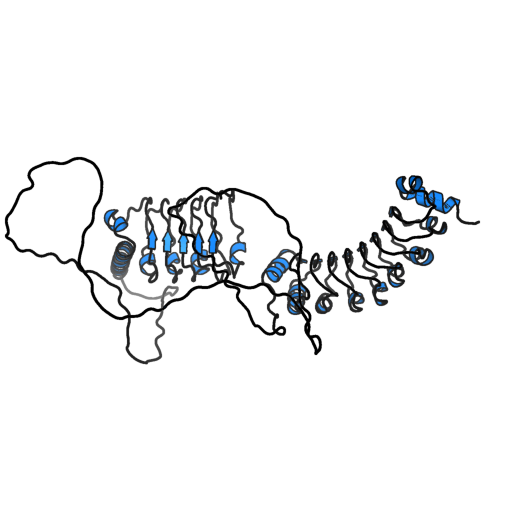M 3479 C CA . ASN A 1 433 ? 22.069 -4.830 -22.245 1.00 91.69 433 ASN A CA 1
ATOM 3480 C C . ASN A 1 433 ? 21.895 -6.357 -22.168 1.00 91.69 433 ASN A C 1
ATOM 3482 O O . ASN A 1 433 ? 21.532 -6.910 -21.130 1.00 91.69 433 ASN A O 1
ATOM 3486 N N . VAL A 1 434 ? 22.161 -7.048 -23.279 1.00 89.31 434 VAL A N 1
ATOM 3487 C CA . VAL A 1 434 ? 21.966 -8.505 -23.374 1.00 89.31 434 VAL A CA 1
ATOM 3488 C C . VAL A 1 434 ? 22.913 -9.290 -22.460 1.00 89.31 434 VAL A C 1
ATOM 3490 O O . VAL A 1 434 ? 22.494 -10.310 -21.919 1.00 89.31 434 VAL A O 1
ATOM 3493 N N . SER A 1 435 ? 24.147 -8.826 -22.217 1.00 90.19 435 SER A N 1
ATOM 3494 C CA . SER A 1 435 ? 25.055 -9.512 -21.280 1.00 90.19 435 SER A CA 1
ATOM 3495 C C . SER A 1 435 ? 24.606 -9.354 -19.825 1.00 90.19 435 SER A C 1
ATOM 3497 O O . SER A 1 435 ? 24.753 -10.287 -19.040 1.00 90.19 435 SER A O 1
ATOM 3499 N N . GLY A 1 436 ? 23.978 -8.223 -19.483 1.00 90.44 436 GLY A N 1
ATOM 3500 C CA . GLY A 1 436 ? 23.269 -8.045 -18.214 1.00 90.44 436 GLY A CA 1
ATOM 3501 C C . GLY A 1 436 ? 22.111 -9.036 -18.062 1.00 90.44 436 GLY A C 1
ATOM 3502 O O . GLY A 1 436 ? 22.074 -9.799 -17.100 1.00 90.44 436 GLY A O 1
ATOM 3503 N N . LEU A 1 437 ? 21.211 -9.101 -19.050 1.00 91.19 437 LEU A N 1
ATOM 3504 C CA . LEU A 1 437 ? 20.080 -10.043 -19.047 1.00 91.19 437 LEU A CA 1
ATOM 3505 C C . LEU A 1 437 ? 20.529 -11.517 -18.994 1.00 91.19 437 LEU A C 1
ATOM 3507 O O . LEU A 1 437 ? 19.876 -12.335 -18.352 1.00 91.19 437 LEU A O 1
ATOM 3511 N N . GLN A 1 438 ? 21.667 -11.862 -19.605 1.00 89.88 438 GLN A N 1
ATOM 3512 C CA . GLN A 1 438 ? 22.239 -13.213 -19.557 1.00 89.88 438 GLN A CA 1
ATOM 3513 C C . GLN A 1 438 ? 22.691 -13.636 -18.146 1.00 89.88 438 GLN A C 1
ATOM 3515 O O . GLN A 1 438 ? 22.698 -14.831 -17.840 1.00 89.88 438 GLN A O 1
ATOM 3520 N N . ASN A 1 439 ? 23.023 -12.687 -17.264 1.00 90.38 439 ASN A N 1
ATOM 3521 C CA . ASN A 1 439 ? 23.367 -12.982 -15.870 1.00 90.38 439 ASN A CA 1
ATOM 3522 C C . ASN A 1 439 ? 22.135 -13.323 -15.010 1.00 90.38 439 ASN A C 1
ATOM 3524 O O . ASN A 1 439 ? 22.280 -13.962 -13.966 1.00 90.38 439 ASN A O 1
ATOM 3528 N N . MET A 1 440 ? 20.925 -12.950 -15.441 1.00 91.56 440 MET A N 1
ATOM 3529 C CA . MET A 1 440 ? 19.678 -13.140 -14.693 1.00 91.56 440 MET A CA 1
ATOM 3530 C C . MET A 1 440 ? 19.138 -14.568 -14.878 1.00 91.56 440 MET A C 1
ATOM 3532 O O . MET A 1 440 ? 18.204 -14.832 -15.635 1.00 91.56 440 MET A O 1
ATOM 3536 N N . ARG A 1 441 ? 19.748 -15.531 -14.176 1.00 87.88 441 ARG A N 1
ATOM 3537 C CA . ARG A 1 441 ? 19.529 -16.981 -14.380 1.00 87.88 441 ARG A CA 1
ATOM 3538 C C . ARG A 1 441 ? 18.099 -17.484 -14.153 1.00 87.88 441 ARG A C 1
ATOM 3540 O O . ARG A 1 441 ? 17.802 -18.599 -14.567 1.00 87.88 441 ARG A O 1
ATOM 3547 N N . ARG A 1 442 ? 17.242 -16.710 -13.483 1.00 93.44 442 ARG A N 1
ATOM 3548 C CA . ARG A 1 442 ? 15.842 -17.065 -13.192 1.00 93.44 442 ARG A CA 1
ATOM 3549 C C . ARG A 1 442 ? 14.813 -16.276 -14.001 1.00 93.44 442 ARG A C 1
ATOM 3551 O O . ARG A 1 442 ? 13.633 -16.607 -13.925 1.00 93.44 442 ARG A O 1
ATOM 3558 N N . LEU A 1 443 ? 15.240 -15.281 -14.782 1.00 95.38 443 LEU A N 1
ATOM 3559 C CA . LEU A 1 443 ? 14.323 -14.382 -15.473 1.00 95.38 443 LEU A CA 1
ATOM 3560 C C . LEU A 1 443 ? 13.504 -15.151 -16.515 1.00 95.38 443 LEU A C 1
ATOM 3562 O O . LEU A 1 443 ? 14.044 -15.655 -17.499 1.00 95.38 443 LEU A O 1
ATOM 3566 N N . SER A 1 444 ? 12.196 -15.211 -16.278 1.00 95.81 444 SER A N 1
ATOM 3567 C CA . SER A 1 444 ? 11.220 -15.933 -17.096 1.00 95.81 444 SER A CA 1
ATOM 3568 C C . SER A 1 444 ? 10.311 -14.987 -17.879 1.00 95.81 444 SER A C 1
ATOM 3570 O O . SER A 1 444 ? 9.977 -15.269 -19.029 1.00 95.81 444 SER A O 1
ATOM 3572 N N . THR A 1 445 ? 9.950 -13.852 -17.275 1.00 96.75 445 THR A N 1
ATOM 3573 C CA . THR A 1 445 ? 9.036 -12.857 -17.841 1.00 96.75 445 THR A CA 1
ATOM 3574 C C . THR A 1 445 ? 9.731 -11.504 -17.923 1.00 96.75 445 THR A C 1
ATOM 3576 O O . THR A 1 445 ? 10.202 -10.991 -16.909 1.00 96.75 445 THR A O 1
ATOM 3579 N N . LEU A 1 446 ? 9.780 -10.929 -19.123 1.00 96.81 446 LEU A N 1
ATOM 3580 C CA . LEU A 1 446 ? 10.368 -9.626 -19.415 1.00 96.81 446 LEU A CA 1
ATOM 3581 C C . LEU A 1 446 ? 9.394 -8.799 -20.266 1.00 96.81 446 LEU A C 1
ATOM 3583 O O . LEU A 1 446 ? 9.248 -9.036 -21.468 1.00 96.81 446 LEU A O 1
ATOM 3587 N N . ASP A 1 447 ? 8.737 -7.821 -19.641 1.00 96.81 447 ASP A N 1
ATOM 3588 C CA . ASP A 1 447 ? 7.851 -6.870 -20.319 1.00 96.81 447 ASP A CA 1
ATOM 3589 C C . ASP A 1 447 ? 8.551 -5.524 -20.530 1.00 96.81 447 ASP A C 1
ATOM 3591 O O . ASP A 1 447 ? 8.916 -4.834 -19.578 1.00 96.81 447 ASP A O 1
ATOM 3595 N N . LEU A 1 448 ? 8.723 -5.160 -21.799 1.00 96.12 448 LEU A N 1
ATOM 3596 C CA . LEU A 1 448 ? 9.379 -3.947 -22.286 1.00 96.12 448 LEU A CA 1
ATOM 3597 C C . LEU A 1 448 ? 8.491 -3.210 -23.302 1.00 96.12 448 LEU A C 1
ATOM 3599 O O . LEU A 1 448 ? 8.989 -2.508 -24.188 1.00 96.12 448 LEU A O 1
ATOM 3603 N N . ARG A 1 449 ? 7.164 -3.376 -23.216 1.00 95.94 449 ARG A N 1
ATOM 3604 C CA . ARG A 1 449 ? 6.216 -2.695 -24.114 1.00 95.94 449 ARG A CA 1
ATOM 3605 C C . ARG A 1 449 ? 6.297 -1.178 -23.992 1.00 95.94 449 ARG A C 1
ATOM 3607 O O . ARG A 1 449 ? 6.653 -0.668 -22.935 1.00 95.94 449 ARG A O 1
ATOM 3614 N N . ASN A 1 450 ? 5.917 -0.464 -25.050 1.00 96.19 450 ASN A N 1
ATOM 3615 C CA . ASN A 1 450 ? 5.812 1.001 -25.063 1.00 96.19 450 ASN A CA 1
ATOM 3616 C C . ASN A 1 450 ? 7.082 1.683 -24.507 1.00 96.19 450 ASN A C 1
ATOM 3618 O O . ASN A 1 450 ? 7.026 2.415 -23.523 1.00 96.19 450 ASN A O 1
ATOM 3622 N N . ASN A 1 451 ? 8.232 1.369 -25.102 1.00 96.94 451 ASN A N 1
ATOM 3623 C CA . ASN A 1 451 ? 9.536 1.940 -24.765 1.00 96.94 451 ASN A CA 1
ATOM 3624 C C . ASN A 1 451 ? 10.199 2.536 -26.021 1.00 96.94 451 ASN A C 1
ATOM 3626 O O . ASN A 1 451 ? 9.676 2.427 -27.130 1.00 96.94 451 ASN A O 1
ATOM 3630 N N . ASP A 1 452 ? 11.371 3.146 -25.854 1.00 96.00 452 ASP A N 1
ATOM 3631 C CA . ASP A 1 452 ? 12.123 3.813 -26.922 1.00 96.00 452 ASP A CA 1
ATOM 3632 C C . ASP A 1 452 ? 13.209 2.909 -27.563 1.00 96.00 452 ASP A C 1
ATOM 3634 O O . ASP A 1 452 ? 14.198 3.408 -28.100 1.00 96.00 452 ASP A O 1
ATOM 3638 N N . ILE A 1 453 ? 13.059 1.573 -27.522 1.00 95.50 453 ILE A N 1
ATOM 3639 C CA . ILE A 1 453 ? 14.105 0.625 -27.955 1.00 95.50 453 ILE A CA 1
ATOM 3640 C C . ILE A 1 453 ? 14.348 0.726 -29.470 1.00 95.50 453 ILE A C 1
ATOM 3642 O O . ILE A 1 453 ? 13.520 0.304 -30.282 1.00 95.50 453 ILE A O 1
ATOM 3646 N N . GLU A 1 454 ? 15.522 1.233 -29.857 1.00 92.62 454 GLU A N 1
ATOM 3647 C CA . GLU A 1 454 ? 15.877 1.488 -31.263 1.00 92.62 454 GLU A CA 1
ATOM 3648 C C . GLU A 1 454 ? 16.193 0.205 -32.049 1.00 92.62 454 GLU A C 1
ATOM 3650 O O . GLU A 1 454 ? 15.840 0.073 -33.226 1.00 92.62 454 GLU A O 1
ATOM 3655 N N . THR A 1 455 ? 16.863 -0.758 -31.406 1.00 91.62 455 THR A N 1
ATOM 3656 C CA . THR A 1 455 ? 17.256 -2.041 -32.008 1.00 91.62 455 THR A CA 1
ATOM 3657 C C . THR A 1 455 ? 17.162 -3.183 -30.998 1.00 91.62 455 THR A C 1
ATOM 3659 O O . THR A 1 455 ? 17.470 -3.014 -29.820 1.00 91.62 455 THR A O 1
ATOM 3662 N N . VAL A 1 456 ? 16.756 -4.367 -31.467 1.00 92.38 456 VAL A N 1
ATOM 3663 C CA . VAL A 1 456 ? 16.743 -5.606 -30.674 1.00 92.38 456 VAL A CA 1
ATOM 3664 C C . VAL A 1 456 ? 17.933 -6.468 -31.115 1.00 92.38 456 VAL A C 1
ATOM 3666 O O . VAL A 1 456 ? 17.926 -6.947 -32.253 1.00 92.38 456 VAL A O 1
ATOM 3669 N N . PRO A 1 457 ? 18.970 -6.669 -30.279 1.00 91.19 457 PRO A N 1
ATOM 3670 C CA . PRO A 1 457 ? 20.139 -7.447 -30.680 1.00 91.19 457 PRO A CA 1
ATOM 3671 C C . PRO A 1 457 ? 19.785 -8.932 -30.901 1.00 91.19 457 PRO A C 1
ATOM 3673 O O . PRO A 1 457 ? 19.161 -9.529 -30.022 1.00 91.19 457 PRO A O 1
ATOM 3676 N N . PRO A 1 458 ? 20.228 -9.579 -32.000 1.00 90.38 458 PRO A N 1
ATOM 3677 C CA . PRO A 1 458 ? 19.954 -11.000 -32.266 1.00 90.38 458 PRO A CA 1
ATOM 3678 C C . PRO A 1 458 ? 20.385 -11.952 -31.140 1.00 90.38 458 PRO A C 1
ATOM 3680 O O . PRO A 1 458 ? 19.730 -12.959 -30.886 1.00 90.38 458 PRO A O 1
ATOM 3683 N N . ILE A 1 459 ? 21.447 -11.590 -30.410 1.00 91.19 459 ILE A N 1
ATOM 3684 C CA . ILE A 1 459 ? 22.001 -12.346 -29.273 1.00 91.19 459 ILE A CA 1
ATOM 3685 C C . ILE A 1 459 ? 20.956 -12.553 -28.157 1.00 91.19 459 ILE A C 1
ATOM 3687 O O . ILE A 1 459 ? 21.035 -13.540 -27.431 1.00 91.19 459 ILE A O 1
ATOM 3691 N N . LEU A 1 460 ? 19.931 -11.693 -28.057 1.00 90.81 460 LEU A N 1
ATOM 3692 C CA . LEU A 1 460 ? 18.808 -11.866 -27.126 1.00 90.81 460 LEU A CA 1
ATOM 3693 C C . LEU A 1 460 ? 18.086 -13.217 -27.330 1.00 90.81 460 LEU A C 1
ATOM 3695 O O . LEU A 1 460 ? 17.595 -13.798 -26.367 1.00 90.81 460 LEU A O 1
ATOM 3699 N N . GLY A 1 461 ? 18.102 -13.769 -28.551 1.00 88.00 461 GLY A N 1
ATOM 3700 C CA . GLY A 1 461 ? 17.560 -15.095 -28.864 1.00 88.00 461 GLY A CA 1
ATOM 3701 C C . GLY A 1 461 ? 18.275 -16.272 -28.180 1.00 88.00 461 GLY A C 1
ATOM 3702 O O . GLY A 1 461 ? 17.720 -17.368 -28.139 1.00 88.00 461 GLY A O 1
ATOM 3703 N N . ASN A 1 462 ? 19.473 -16.068 -27.618 1.00 89.25 462 ASN A N 1
ATOM 3704 C CA . ASN A 1 462 ? 20.188 -17.089 -26.839 1.00 89.25 462 ASN A CA 1
ATOM 3705 C C . ASN A 1 462 ? 19.706 -17.197 -25.380 1.00 89.25 462 ASN A C 1
ATOM 3707 O O . ASN A 1 462 ? 20.164 -18.084 -24.659 1.00 89.25 462 ASN A O 1
ATOM 3711 N N . LEU A 1 463 ? 18.808 -16.319 -24.917 1.00 89.69 463 LEU A N 1
ATOM 3712 C CA . LEU A 1 463 ? 18.292 -16.348 -23.547 1.00 89.69 463 LEU A CA 1
ATOM 3713 C C . LEU A 1 463 ? 17.231 -17.447 -23.382 1.00 89.69 463 LEU A C 1
ATOM 3715 O O . LEU A 1 463 ? 16.033 -17.200 -23.473 1.00 89.69 463 LEU A O 1
ATOM 3719 N N . THR A 1 464 ? 17.679 -18.671 -23.097 1.00 86.25 464 THR A N 1
ATOM 3720 C CA . THR A 1 464 ? 16.827 -19.871 -22.957 1.00 86.25 464 THR A CA 1
ATOM 3721 C C . THR A 1 464 ? 15.836 -19.836 -21.793 1.00 86.25 464 THR A C 1
ATOM 3723 O O . THR A 1 464 ? 14.941 -20.673 -21.743 1.00 86.25 464 THR A O 1
ATOM 3726 N N . ASN A 1 465 ? 16.012 -18.920 -20.840 1.00 89.69 465 ASN A N 1
ATOM 3727 C CA . ASN A 1 465 ? 15.216 -18.870 -19.610 1.00 89.69 465 ASN A CA 1
ATOM 3728 C C . ASN A 1 465 ? 13.916 -18.066 -19.780 1.00 89.69 465 ASN A C 1
ATOM 3730 O O . ASN A 1 465 ? 12.954 -18.295 -19.049 1.00 89.69 465 ASN A O 1
ATOM 3734 N N . ILE A 1 466 ? 13.883 -17.140 -20.747 1.00 93.06 466 ILE A N 1
ATOM 3735 C CA . ILE A 1 466 ? 12.746 -16.243 -20.963 1.00 93.06 466 ILE A CA 1
ATOM 3736 C C . ILE A 1 466 ? 11.645 -16.996 -21.716 1.00 93.06 466 ILE A C 1
ATOM 3738 O O . ILE A 1 466 ? 11.817 -17.385 -22.869 1.00 93.06 466 ILE A O 1
ATOM 3742 N N . THR A 1 467 ? 10.498 -17.155 -21.062 1.00 93.00 467 THR A N 1
ATOM 3743 C CA . THR A 1 467 ? 9.279 -17.768 -21.611 1.00 93.00 467 THR A CA 1
ATOM 3744 C C . THR A 1 467 ? 8.285 -16.714 -22.104 1.00 93.00 467 THR A C 1
ATOM 3746 O O . THR A 1 467 ? 7.551 -16.944 -23.065 1.00 93.00 467 THR A O 1
ATOM 3749 N N . HIS A 1 468 ? 8.297 -15.523 -21.500 1.00 95.12 468 HIS A N 1
ATOM 3750 C CA . HIS A 1 468 ? 7.417 -14.407 -21.837 1.00 95.12 468 HIS A CA 1
ATOM 3751 C C . HIS A 1 468 ? 8.260 -13.161 -22.133 1.00 95.12 468 HIS A C 1
ATOM 3753 O O . HIS A 1 468 ? 8.865 -12.589 -21.228 1.00 95.12 468 HIS A O 1
ATOM 3759 N N . LEU A 1 469 ? 8.321 -12.755 -23.405 1.00 95.19 469 LEU A N 1
ATOM 3760 C CA . LEU A 1 469 ? 9.037 -11.568 -23.874 1.00 95.19 469 LEU A CA 1
ATOM 3761 C C . LEU A 1 469 ? 8.079 -10.652 -24.629 1.00 95.19 469 LEU A C 1
ATOM 3763 O O . LEU A 1 469 ? 7.612 -10.995 -25.715 1.00 95.19 469 LEU A O 1
ATOM 3767 N N . GLU A 1 470 ? 7.848 -9.464 -24.085 1.00 95.06 470 GLU A N 1
ATOM 3768 C CA . GLU A 1 470 ? 6.934 -8.480 -24.655 1.00 95.06 470 GLU A CA 1
ATOM 3769 C C . GLU A 1 470 ? 7.692 -7.215 -25.080 1.00 95.06 470 GLU A C 1
ATOM 3771 O O . GLU A 1 470 ? 8.296 -6.522 -24.266 1.00 95.06 470 GLU A O 1
ATOM 3776 N N . LEU A 1 471 ? 7.684 -6.927 -26.387 1.00 94.75 471 LEU A N 1
ATOM 3777 C CA . LEU A 1 471 ? 8.450 -5.837 -27.023 1.00 94.75 471 LEU A CA 1
ATOM 3778 C C . L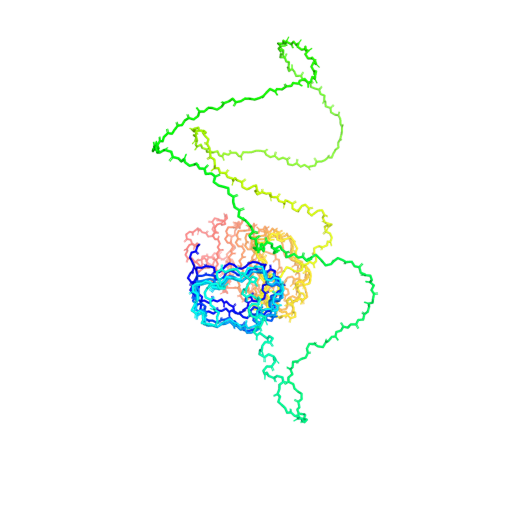EU A 1 471 ? 7.565 -4.893 -27.866 1.00 94.75 471 LEU A C 1
ATOM 3780 O O . LEU A 1 471 ? 8.065 -4.048 -28.611 1.00 94.75 471 LEU A O 1
ATOM 3784 N N . VAL A 1 472 ? 6.242 -5.050 -27.802 1.00 94.12 472 VAL A N 1
ATOM 3785 C CA . VAL A 1 472 ? 5.272 -4.299 -28.619 1.00 94.12 472 VAL A CA 1
ATOM 3786 C C . VAL A 1 472 ? 5.290 -2.803 -28.272 1.00 94.12 472 VAL A C 1
ATOM 3788 O O . VAL A 1 472 ? 5.435 -2.436 -27.115 1.00 94.12 472 VAL A O 1
ATOM 3791 N N . GLY A 1 473 ? 5.129 -1.924 -29.266 1.00 91.75 473 GLY A N 1
ATOM 3792 C CA . GLY A 1 473 ? 5.068 -0.470 -29.041 1.00 91.75 473 GLY A CA 1
ATOM 3793 C C . GLY A 1 473 ? 6.426 0.239 -28.976 1.00 91.75 473 GLY A C 1
ATOM 3794 O O . GLY A 1 473 ? 6.483 1.381 -28.542 1.00 91.75 473 GLY A O 1
ATOM 3795 N N . ASN A 1 474 ? 7.503 -0.416 -29.416 1.00 95.00 474 ASN A N 1
ATOM 3796 C CA . ASN A 1 474 ? 8.841 0.170 -29.546 1.00 95.00 474 ASN A CA 1
ATOM 3797 C C . ASN A 1 474 ? 9.132 0.657 -30.987 1.00 95.00 474 ASN A C 1
ATOM 3799 O O . ASN A 1 474 ? 8.539 0.132 -31.935 1.00 95.00 474 ASN A O 1
ATOM 3803 N N . PRO A 1 475 ? 10.065 1.612 -31.188 1.00 94.12 475 PRO A N 1
ATOM 3804 C CA . PRO A 1 475 ? 10.373 2.199 -32.498 1.00 94.12 475 PRO A CA 1
ATOM 3805 C C . PRO A 1 475 ? 11.219 1.313 -33.434 1.00 94.12 475 PRO A C 1
ATOM 3807 O O . PRO A 1 475 ? 11.391 1.664 -34.608 1.00 94.12 475 PRO A O 1
ATOM 3810 N N . PHE A 1 476 ? 11.756 0.178 -32.967 1.00 93.00 476 PHE A N 1
ATOM 3811 C CA . PHE A 1 476 ? 12.550 -0.718 -33.812 1.00 93.00 476 PHE A CA 1
ATOM 3812 C C . PHE A 1 476 ? 11.767 -1.225 -35.040 1.00 93.00 476 PHE A C 1
ATOM 3814 O O . PHE A 1 476 ? 10.590 -1.578 -34.988 1.00 93.00 476 PHE A O 1
ATOM 3821 N N . ARG A 1 477 ? 12.448 -1.324 -36.190 1.00 88.88 477 ARG A N 1
ATOM 3822 C CA . ARG A 1 477 ? 11.831 -1.801 -37.450 1.00 88.88 477 ARG A CA 1
ATOM 3823 C C . ARG A 1 477 ? 11.792 -3.326 -37.584 1.00 88.88 477 ARG A C 1
ATOM 3825 O O . ARG A 1 477 ? 11.065 -3.856 -38.428 1.00 88.88 477 ARG A O 1
ATOM 3832 N N . GLN A 1 478 ? 12.656 -4.018 -36.845 1.00 89.38 478 GLN A N 1
ATOM 3833 C CA . GLN A 1 478 ? 12.862 -5.465 -36.888 1.00 89.38 478 GLN A CA 1
ATOM 3834 C C . GLN A 1 478 ? 13.158 -5.951 -35.455 1.00 89.38 478 GLN A C 1
ATOM 3836 O O . GLN A 1 478 ? 14.047 -5.362 -34.839 1.00 89.38 478 GLN A O 1
ATOM 3841 N N . PRO A 1 479 ? 12.464 -6.979 -34.917 1.00 90.56 479 PRO A N 1
ATOM 3842 C CA . PRO A 1 479 ? 11.411 -7.792 -35.543 1.00 90.56 479 PRO A CA 1
ATOM 3843 C C . PRO A 1 479 ? 10.184 -6.989 -36.009 1.00 90.56 479 PRO A C 1
ATOM 3845 O O . PRO A 1 479 ? 9.856 -5.949 -35.452 1.00 90.56 479 PRO A O 1
ATOM 3848 N N . ARG A 1 480 ? 9.500 -7.445 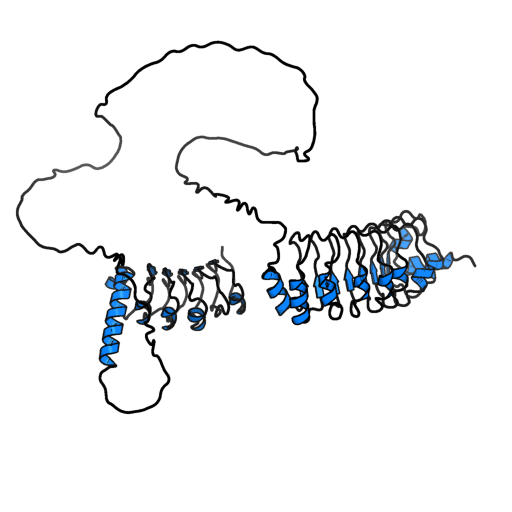-37.066 1.00 91.25 480 ARG A N 1
ATOM 3849 C CA . ARG A 1 480 ? 8.249 -6.804 -37.519 1.00 91.25 480 ARG A CA 1
ATOM 3850 C C . ARG A 1 480 ? 7.113 -7.120 -36.543 1.00 91.25 480 ARG A C 1
ATOM 3852 O O . ARG A 1 480 ? 7.070 -8.218 -36.000 1.00 91.25 480 ARG A O 1
ATOM 3859 N N . HIS A 1 481 ? 6.125 -6.232 -36.438 1.00 89.75 481 HIS A N 1
ATOM 3860 C CA . HIS A 1 481 ? 4.936 -6.413 -35.589 1.00 89.75 481 HIS A CA 1
ATOM 3861 C C . HIS A 1 481 ? 4.240 -7.786 -35.757 1.00 89.75 481 HIS A C 1
ATOM 3863 O O . HIS A 1 481 ? 3.881 -8.417 -34.772 1.00 89.75 481 HIS A O 1
ATOM 3869 N N . GLN A 1 482 ? 4.151 -8.316 -36.985 1.00 91.12 482 GLN A N 1
ATOM 3870 C CA . GLN A 1 482 ? 3.606 -9.659 -37.273 1.00 91.12 482 GLN A CA 1
ATOM 3871 C C . GLN A 1 482 ? 4.364 -10.830 -36.616 1.00 91.12 482 GLN A C 1
ATOM 3873 O O . GLN A 1 482 ? 3.819 -11.926 -36.530 1.00 91.12 482 GLN A O 1
ATOM 3878 N N . ILE A 1 483 ? 5.626 -10.636 -36.225 1.00 92.38 483 ILE A N 1
ATOM 3879 C CA . ILE A 1 483 ? 6.425 -11.622 -35.481 1.00 92.38 483 ILE A CA 1
ATOM 3880 C C . ILE A 1 483 ? 6.177 -11.445 -33.983 1.00 92.38 483 ILE A C 1
ATOM 3882 O O . ILE A 1 483 ? 5.981 -12.439 -33.295 1.00 92.38 483 ILE A O 1
ATOM 3886 N N . LEU A 1 484 ? 6.101 -10.198 -33.500 1.00 92.50 484 LEU A N 1
ATOM 3887 C CA . LEU A 1 484 ? 5.784 -9.899 -32.098 1.00 92.50 484 LEU A CA 1
ATOM 3888 C C . LEU A 1 484 ? 4.423 -10.494 -31.691 1.00 92.50 484 LEU A C 1
ATOM 3890 O O . LEU A 1 484 ? 4.321 -11.172 -30.678 1.00 92.50 484 LEU A O 1
ATOM 3894 N N . MET A 1 485 ? 3.401 -10.341 -32.540 1.00 90.06 485 MET A N 1
ATOM 3895 C CA . MET A 1 485 ? 2.049 -10.884 -32.315 1.00 90.06 485 MET A CA 1
ATOM 3896 C C . MET A 1 485 ? 1.957 -12.424 -32.322 1.00 90.06 485 MET A C 1
ATOM 3898 O O . MET A 1 485 ? 0.890 -12.964 -32.045 1.00 90.06 485 MET A O 1
ATOM 3902 N N . LYS A 1 486 ? 3.034 -13.150 -32.660 1.00 91.12 486 LYS A N 1
ATOM 3903 C CA . LYS A 1 486 ? 3.074 -14.625 -32.608 1.00 91.12 486 LYS A CA 1
ATOM 3904 C C . LYS A 1 486 ? 3.573 -15.176 -31.266 1.00 91.12 486 LYS A C 1
ATOM 3906 O O . LYS A 1 486 ? 3.630 -16.393 -31.116 1.00 91.12 486 LYS A O 1
ATOM 3911 N N . GLY A 1 487 ? 3.922 -14.308 -30.315 1.00 90.12 487 GLY A N 1
ATOM 3912 C CA . GLY A 1 487 ? 4.425 -14.689 -28.996 1.00 90.12 487 GLY A CA 1
ATOM 3913 C C . GLY A 1 487 ? 5.928 -14.986 -28.958 1.00 90.12 487 GLY A C 1
ATOM 3914 O O . GLY A 1 487 ? 6.624 -14.986 -29.980 1.00 90.12 487 GLY A O 1
ATOM 3915 N N . THR A 1 488 ? 6.429 -15.232 -27.746 1.00 93.00 488 THR A N 1
ATOM 3916 C CA . THR A 1 488 ? 7.861 -15.289 -27.410 1.00 93.00 488 THR A CA 1
ATOM 3917 C C . THR A 1 488 ? 8.669 -16.250 -28.277 1.00 93.00 488 THR A C 1
ATOM 3919 O O . THR A 1 488 ? 9.714 -15.856 -28.791 1.00 93.00 488 THR A O 1
ATOM 3922 N N . ASP A 1 489 ? 8.195 -17.479 -28.502 1.00 91.62 489 ASP A N 1
ATOM 3923 C CA . ASP A 1 489 ? 8.941 -18.494 -29.263 1.00 91.62 489 ASP A CA 1
ATOM 3924 C C . ASP A 1 489 ? 9.261 -18.038 -30.693 1.00 91.62 489 ASP A C 1
ATOM 3926 O O . ASP A 1 489 ? 10.366 -18.255 -31.199 1.00 91.62 489 ASP A O 1
ATOM 3930 N N . ALA A 1 490 ? 8.316 -17.345 -31.336 1.00 92.81 490 ALA A N 1
ATOM 3931 C CA . ALA A 1 490 ? 8.494 -16.805 -32.679 1.00 92.81 490 ALA A CA 1
ATOM 3932 C C . ALA A 1 490 ? 9.503 -15.645 -32.702 1.00 92.81 490 ALA A C 1
ATOM 3934 O O . ALA A 1 490 ? 10.300 -15.546 -33.639 1.00 92.81 490 ALA A O 1
ATOM 3935 N N . ILE A 1 491 ? 9.503 -14.799 -31.666 1.00 93.31 491 ILE A N 1
ATOM 3936 C CA . ILE A 1 491 ? 10.492 -13.728 -31.481 1.00 93.31 491 ILE A CA 1
ATOM 3937 C C . ILE A 1 491 ? 11.886 -14.342 -31.271 1.00 93.31 491 ILE A C 1
ATOM 3939 O O . ILE A 1 491 ? 12.827 -13.988 -31.982 1.00 93.31 491 ILE A O 1
ATOM 3943 N N . MET A 1 492 ? 12.016 -15.311 -30.362 1.00 92.75 492 MET A N 1
ATOM 3944 C CA . MET A 1 492 ? 13.287 -15.962 -30.030 1.00 92.75 492 MET A CA 1
ATOM 3945 C C . MET A 1 492 ? 13.855 -16.798 -31.184 1.00 92.75 492 MET A C 1
ATOM 3947 O O . MET A 1 492 ? 15.069 -16.826 -31.380 1.00 92.75 492 MET A O 1
ATOM 3951 N N . SER A 1 493 ? 13.017 -17.471 -31.981 1.00 92.12 493 SER A N 1
ATOM 3952 C CA . SER A 1 493 ? 13.467 -18.136 -33.216 1.00 92.12 493 SER A CA 1
ATOM 3953 C C . SER A 1 493 ? 13.996 -17.121 -34.231 1.00 92.12 493 SER A C 1
ATOM 3955 O O . SER A 1 493 ? 15.131 -17.242 -34.679 1.00 92.12 493 SER A O 1
ATOM 3957 N N . TYR A 1 494 ? 13.225 -16.065 -34.515 1.00 93.44 494 TYR A N 1
ATOM 3958 C CA . TYR A 1 494 ? 13.618 -15.021 -35.466 1.00 93.44 494 TYR A CA 1
ATOM 3959 C C . TYR A 1 494 ? 14.933 -14.322 -35.090 1.00 93.44 494 TYR A C 1
ATOM 3961 O O . TYR A 1 494 ? 15.706 -13.950 -35.972 1.00 93.44 494 TYR A O 1
ATOM 3969 N N . LEU A 1 495 ? 15.187 -14.122 -33.793 1.00 92.12 495 LEU A N 1
ATOM 3970 C CA . LEU A 1 495 ? 16.436 -13.539 -33.306 1.00 92.12 495 LEU A CA 1
ATOM 3971 C C . LEU A 1 495 ? 17.615 -14.512 -33.462 1.00 92.12 495 LEU A C 1
ATOM 3973 O O . LEU A 1 495 ? 18.662 -14.095 -33.955 1.00 92.12 495 LEU A O 1
ATOM 3977 N N . ARG A 1 496 ? 17.437 -15.803 -33.138 1.00 91.81 496 ARG A N 1
ATOM 3978 C CA . ARG A 1 496 ? 18.473 -16.843 -33.310 1.00 91.81 496 ARG A CA 1
ATOM 3979 C C . ARG A 1 496 ? 18.917 -17.008 -34.762 1.00 91.81 496 ARG A C 1
ATOM 3981 O O . ARG A 1 496 ? 20.118 -17.042 -35.011 1.00 91.81 496 ARG A O 1
ATOM 3988 N N . ASP A 1 497 ? 17.982 -16.986 -35.713 1.00 91.50 497 ASP A N 1
ATOM 3989 C CA . ASP A 1 497 ? 18.260 -17.086 -37.161 1.00 91.50 497 ASP A CA 1
ATOM 3990 C C . ASP A 1 497 ? 19.119 -15.925 -37.716 1.00 91.50 497 ASP A C 1
ATOM 3992 O O . ASP A 1 497 ? 19.489 -15.914 -38.891 1.00 91.50 497 ASP A O 1
ATOM 3996 N N . ARG A 1 498 ? 19.387 -14.898 -36.898 1.00 90.06 498 ARG A N 1
ATOM 3997 C CA . ARG A 1 498 ? 20.053 -13.642 -37.275 1.00 90.06 498 ARG A CA 1
ATOM 3998 C C . ARG A 1 498 ? 21.293 -13.329 -36.445 1.00 90.06 498 ARG A C 1
ATOM 4000 O O . ARG A 1 498 ? 21.839 -12.232 -36.567 1.00 90.06 498 ARG A O 1
ATOM 4007 N N . ILE A 1 499 ? 21.729 -14.258 -35.598 1.00 87.00 499 ILE A N 1
ATOM 4008 C CA . ILE A 1 499 ? 23.006 -14.148 -34.896 1.00 87.00 499 ILE A CA 1
ATOM 4009 C C . ILE A 1 499 ? 24.123 -14.307 -35.941 1.00 87.00 499 ILE A C 1
ATOM 4011 O O . ILE A 1 499 ? 24.131 -15.315 -36.647 1.00 87.00 499 ILE A O 1
ATOM 4015 N N . PRO A 1 500 ? 25.048 -13.337 -36.082 1.00 75.50 500 PRO A N 1
ATOM 4016 C CA . PRO A 1 500 ? 26.203 -13.499 -36.958 1.00 75.50 500 PRO A CA 1
ATOM 4017 C C . PRO A 1 500 ? 27.052 -14.685 -36.487 1.00 75.50 500 PRO A C 1
ATOM 4019 O O . PRO A 1 500 ? 27.451 -14.723 -35.323 1.00 75.50 500 PRO A O 1
ATOM 4022 N N . THR A 1 501 ? 27.279 -15.640 -37.389 1.00 62.38 501 THR A N 1
ATOM 4023 C CA . THR A 1 501 ? 28.136 -16.825 -37.203 1.00 62.38 501 THR A CA 1
ATOM 4024 C C . THR A 1 501 ? 29.615 -16.479 -37.247 1.00 62.38 501 THR A C 1
ATOM 4026 O O . THR A 1 501 ? 29.976 -15.735 -38.190 1.00 62.38 501 THR A O 1
#

Mean predicted aligned error: 21.7 Å

Sequence (501 aa):
MHNDLTSLPEDMGLLRKLECLYLQHNDILELPEFEGNEALSELHASNNFIKIIPKAMCSNLPHLKILDLRDNKITELPDELCLLRNLNRLDVSNNTISVLPVTLSSLAHLISLQVEGNPIKTIRRDILQCGTTRILKTLHDRALAKAKEEGGGVDDASTSAGISVTRLRGGQMDDSDIPGNFPDSFHTQQRQNGFQCHCPYPCQQQQMQQQFCVYEPLRNCQQYDRQTQGHIYEPENYQQQHQNGSLRSLFVQQQQQRMEYPYPGCFMYQQQQQQQFSYEQDPSSRSAVHPRWVYKLRHTRTLAVNLEELTSVPDQVFQIARDEGVHVVDFARNQLSTLPNGLQHMKDLVTELVLSNNVIGYVPQFISQFTRLSFLNLSNNLLNDLPTEFGVLNTLRELNIANNRFPCIPNCVYELQGLEILIASENHIKMLNVSGLQNMRRLSTLDLRNNDIETVPPILGNLTNITHLELVGNPFRQPRHQILMKGTDAIMSYLRDRIPT